Protein AF-A0A8I1QCZ2-F1 (afdb_monomer_lite)

Sequence (620 aa):
MSTMIDAPRLPLANNKKIALWDKVAEQNYTEEFSIQEQQLAEKIHICLQQLGISPQAKLLELGSGSGHLSCLLAQQGYQVSLADFSEVALDKAKNLFVANDQHAHFHLLDIFKADTLGEMFDVTWNSGVMEHFNEEDLQQLFERFTQITSKYYLCIVPNPKSLPYLLFRYKAIRENSWLFGTEFLRENYVEIAEQAGWSLVKQDYLGMEYTIDHMNYFYGEFHPFYAEMVYNGLLPTSEAYLTLYVFKKNSILPNKMAPSNWTEFKTLHFDFIADMQKNNSLLAQQLQKLDLDNSHLQESYAATVEQLNQLMEENNALKQARIHLKLLKLCKQWLFHPLRQLKATSLAIGQSGLRKFPKVKYWLYKIYQNLPRALQKPIKKIVLRVPYSNSYASQSALSADDLTLRWLQQLIHHTDTSRLVICIQPSFFTPDGKVCYNGGAERYLTDLAELFHQHGYEFWILQYAENNSWLHRFKEMMIIGLPSLTEQQRFMDYAHYLINKATLFIASPFLYASYFTDTKTYTIGISHGVYWDRPDFNYHHVATQLQTALSQLNELVSVDTSTINVIRTLEPKLSMSQINYIPNYVDLTFTETQHRLPLSITPEDVVILFPRRLHEARGF

Structure (mmCIF, N/CA/C/O backbone):
data_AF-A0A8I1QCZ2-F1
#
_entry.id   AF-A0A8I1QCZ2-F1
#
loop_
_atom_site.group_PDB
_atom_site.id
_atom_site.type_symbol
_atom_site.label_atom_id
_atom_site.label_alt_id
_atom_site.label_comp_id
_atom_site.label_asym_id
_atom_site.label_entity_id
_atom_site.label_seq_id
_atom_site.pdbx_PDB_ins_code
_atom_site.Cartn_x
_atom_site.Cartn_y
_atom_site.Cartn_z
_atom_site.occupancy
_atom_site.B_iso_or_equiv
_atom_site.auth_seq_id
_atom_site.auth_comp_id
_atom_site.auth_asym_id
_atom_site.auth_atom_id
_atom_site.pdbx_PDB_model_num
ATOM 1 N N . MET A 1 1 ? 17.320 -41.000 18.621 1.00 36.38 1 MET A N 1
ATOM 2 C CA . MET A 1 1 ? 18.297 -39.892 18.655 1.00 36.38 1 MET A CA 1
ATOM 3 C C . MET A 1 1 ? 18.521 -39.401 17.233 1.00 36.38 1 MET A C 1
ATOM 5 O O . MET A 1 1 ? 19.284 -40.006 16.500 1.00 36.38 1 MET A O 1
ATOM 9 N N . SER A 1 2 ? 17.787 -38.367 16.834 1.00 25.38 2 SER A N 1
ATOM 10 C CA . SER A 1 2 ? 18.112 -37.492 15.704 1.00 25.38 2 SER A CA 1
ATOM 11 C C . SER A 1 2 ? 17.282 -36.233 15.917 1.00 25.38 2 SER A C 1
ATOM 13 O O . SER A 1 2 ? 16.090 -36.193 15.628 1.00 25.38 2 SER A O 1
ATOM 15 N N . THR A 1 3 ? 17.888 -35.275 16.604 1.00 24.59 3 THR A N 1
ATOM 16 C CA . THR A 1 3 ? 17.359 -33.937 16.846 1.00 24.59 3 THR A CA 1
ATOM 17 C C . THR A 1 3 ? 17.375 -33.172 15.527 1.00 24.59 3 THR A C 1
ATOM 19 O O . THR A 1 3 ? 18.444 -32.760 15.076 1.00 24.59 3 THR A O 1
ATOM 22 N N . MET A 1 4 ? 16.206 -32.982 14.909 1.00 24.03 4 MET A N 1
ATOM 23 C CA . MET A 1 4 ? 16.024 -31.869 13.981 1.00 24.03 4 MET A CA 1
ATOM 24 C C . MET A 1 4 ? 16.109 -30.592 14.812 1.00 24.03 4 MET A C 1
ATOM 26 O O . MET A 1 4 ? 15.303 -30.359 15.707 1.00 24.03 4 MET A O 1
ATOM 30 N N . ILE A 1 5 ? 17.169 -29.831 14.573 1.00 26.67 5 ILE A N 1
ATOM 31 C CA . ILE A 1 5 ? 17.336 -28.486 15.098 1.00 26.67 5 ILE A CA 1
ATOM 32 C C . ILE A 1 5 ? 16.338 -27.623 14.328 1.00 26.67 5 ILE A C 1
ATOM 34 O O . ILE A 1 5 ? 16.570 -27.305 13.162 1.00 26.67 5 ILE A O 1
ATOM 38 N N . ASP A 1 6 ? 15.224 -27.287 14.976 1.00 25.62 6 ASP A N 1
ATOM 39 C CA . ASP A 1 6 ? 14.382 -26.167 14.574 1.00 25.62 6 ASP A CA 1
ATOM 40 C C . ASP A 1 6 ? 15.268 -24.922 14.510 1.00 25.62 6 ASP A C 1
ATOM 42 O O . ASP A 1 6 ? 15.818 -24.473 15.518 1.00 25.62 6 ASP A O 1
ATOM 46 N N . ALA A 1 7 ? 15.461 -24.383 13.308 1.00 23.06 7 ALA A N 1
ATOM 47 C CA . ALA A 1 7 ? 16.083 -23.083 13.138 1.00 23.06 7 ALA A CA 1
ATOM 48 C C . ALA A 1 7 ? 15.077 -22.018 13.615 1.00 23.06 7 ALA A C 1
ATOM 50 O O . ALA A 1 7 ? 14.028 -21.866 12.984 1.00 23.06 7 ALA A O 1
ATOM 51 N N . PRO A 1 8 ? 15.355 -21.255 14.687 1.00 29.38 8 PRO A N 1
ATOM 52 C CA . PRO A 1 8 ? 14.445 -20.216 15.132 1.00 29.38 8 PRO A CA 1
ATOM 53 C C . PRO A 1 8 ? 14.547 -19.038 14.158 1.00 29.38 8 PRO A C 1
ATOM 55 O O . PRO A 1 8 ? 15.491 -18.248 14.204 1.00 29.38 8 PRO A O 1
ATOM 58 N N . ARG A 1 9 ? 13.578 -18.895 13.252 1.00 32.41 9 ARG A N 1
ATOM 59 C CA . ARG A 1 9 ? 13.334 -17.614 12.581 1.00 32.41 9 ARG A CA 1
ATOM 60 C C . ARG A 1 9 ? 12.360 -16.809 13.440 1.00 32.41 9 ARG A C 1
ATOM 62 O O . ARG A 1 9 ? 11.174 -17.081 13.359 1.00 32.41 9 ARG A O 1
ATOM 69 N N . LEU A 1 10 ? 12.875 -15.868 14.249 1.00 43.81 10 LEU A N 1
ATOM 70 C CA . LEU A 1 10 ? 12.276 -14.572 14.676 1.00 43.81 10 LEU A CA 1
ATOM 71 C C . LEU A 1 10 ? 12.968 -14.056 15.958 1.00 43.81 10 LEU A C 1
ATOM 73 O O . LEU A 1 10 ? 12.921 -14.748 16.973 1.00 43.81 10 LEU A O 1
ATOM 77 N N . PRO A 1 11 ? 13.657 -12.884 15.932 1.00 37.94 11 PRO A N 1
ATOM 78 C CA . PRO A 1 11 ? 13.210 -11.778 16.813 1.00 37.94 11 PRO A CA 1
ATOM 79 C C . PRO A 1 11 ? 13.496 -10.314 16.362 1.00 37.94 11 PRO A C 1
ATOM 81 O O . PRO A 1 11 ? 13.072 -9.383 17.040 1.00 37.94 11 PRO A O 1
ATOM 84 N N . LEU A 1 12 ? 14.202 -10.034 15.255 1.00 30.70 12 LEU A N 1
ATOM 85 C CA . LEU A 1 12 ? 14.670 -8.654 14.970 1.00 30.70 12 LEU A CA 1
ATOM 86 C C . LEU A 1 12 ? 13.597 -7.694 14.421 1.00 30.70 12 LEU A C 1
ATOM 88 O O . LEU A 1 12 ? 13.639 -6.503 14.725 1.00 30.70 12 LEU A O 1
ATOM 92 N N . ALA A 1 13 ? 12.651 -8.184 13.615 1.00 41.16 13 ALA A N 1
ATOM 93 C CA . ALA A 1 13 ? 11.588 -7.349 13.045 1.00 41.16 13 ALA A CA 1
ATOM 94 C C . ALA A 1 13 ? 10.533 -6.964 14.098 1.00 41.16 13 ALA A C 1
ATOM 96 O O . ALA A 1 13 ? 10.102 -5.812 14.140 1.00 41.16 13 ALA A O 1
ATOM 97 N N . ASN A 1 14 ? 10.198 -7.895 15.001 1.00 54.16 14 ASN A N 1
ATOM 98 C CA . ASN A 1 14 ? 9.194 -7.667 16.041 1.00 54.16 14 ASN A CA 1
ATOM 99 C C . ASN A 1 14 ? 9.667 -6.621 17.065 1.00 54.16 14 ASN A C 1
ATOM 101 O O . ASN A 1 14 ? 8.932 -5.697 17.391 1.00 54.16 14 ASN A O 1
ATOM 105 N N . ASN A 1 15 ? 10.945 -6.668 17.465 1.00 58.53 15 ASN A N 1
ATOM 106 C CA . ASN A 1 15 ? 11.517 -5.690 18.399 1.00 58.53 15 ASN A CA 1
ATOM 107 C C . ASN A 1 15 ? 11.546 -4.257 17.842 1.00 58.53 15 ASN A C 1
ATOM 109 O O . ASN A 1 15 ? 11.393 -3.303 18.599 1.00 58.53 15 ASN A O 1
ATOM 113 N N . LYS A 1 16 ? 11.731 -4.082 16.524 1.00 66.06 16 LYS A N 1
ATOM 114 C CA . LYS A 1 16 ? 11.683 -2.751 15.894 1.00 66.06 16 LYS A CA 1
ATOM 115 C C . LYS A 1 16 ? 10.262 -2.195 15.825 1.00 66.06 16 LYS A C 1
ATOM 117 O O . LYS A 1 16 ? 10.087 -1.002 16.043 1.00 66.06 16 LYS A O 1
ATOM 122 N N . LYS A 1 17 ? 9.272 -3.046 15.526 1.00 71.62 17 LYS A N 1
ATOM 123 C CA . LYS A 1 17 ? 7.855 -2.655 15.497 1.00 71.62 17 LYS A CA 1
ATOM 124 C C . LYS A 1 17 ? 7.383 -2.249 16.896 1.00 71.62 17 LYS A C 1
ATOM 126 O O . LYS A 1 17 ? 6.785 -1.191 17.029 1.00 71.62 17 LYS A O 1
ATOM 131 N N . ILE A 1 18 ? 7.751 -3.016 17.926 1.00 76.88 18 ILE A N 1
ATOM 132 C CA . ILE A 1 18 ? 7.455 -2.684 19.329 1.00 76.88 18 ILE A CA 1
ATOM 133 C C . ILE A 1 18 ? 8.056 -1.327 19.709 1.00 76.88 18 ILE A C 1
ATOM 135 O O . ILE A 1 18 ? 7.325 -0.426 20.097 1.00 76.88 18 ILE A O 1
ATOM 139 N N . ALA A 1 19 ? 9.359 -1.130 19.481 1.00 80.31 19 ALA A N 1
ATOM 140 C CA . ALA A 1 19 ? 10.023 0.130 19.819 1.00 80.31 19 ALA A CA 1
ATOM 141 C C . ALA A 1 19 ? 9.440 1.356 19.085 1.00 80.31 19 ALA A C 1
ATOM 143 O O . ALA A 1 19 ? 9.459 2.462 19.622 1.00 80.31 19 ALA A O 1
ATOM 144 N N . LEU A 1 20 ? 8.944 1.180 17.853 1.00 83.75 20 LEU A N 1
ATOM 145 C CA . LEU A 1 20 ? 8.266 2.246 17.116 1.00 83.75 20 LEU A CA 1
ATOM 146 C C . LEU A 1 20 ? 6.957 2.647 17.806 1.00 83.75 20 LEU A C 1
ATOM 148 O O . LEU A 1 20 ? 6.747 3.832 18.058 1.00 83.75 20 LEU A O 1
ATOM 152 N N . TRP A 1 21 ? 6.101 1.674 18.117 1.00 85.44 21 TRP A N 1
ATOM 153 C CA . TRP A 1 21 ? 4.786 1.936 18.701 1.00 85.44 21 TRP A CA 1
ATOM 154 C C . TRP A 1 21 ? 4.858 2.375 20.161 1.00 85.44 21 TRP A C 1
ATOM 156 O O . TRP A 1 21 ? 4.101 3.261 20.544 1.00 85.44 21 TRP A O 1
ATOM 166 N N . ASP A 1 22 ? 5.827 1.881 20.935 1.00 86.75 22 ASP A N 1
ATOM 167 C CA . ASP A 1 22 ? 6.103 2.397 22.281 1.00 86.75 22 ASP A CA 1
ATOM 168 C C . ASP A 1 22 ? 6.482 3.882 22.225 1.00 86.75 22 ASP A C 1
ATOM 170 O O . ASP A 1 22 ? 5.948 4.694 22.976 1.00 86.75 22 ASP A O 1
ATOM 174 N N . LYS A 1 23 ? 7.327 4.277 21.263 1.00 86.44 23 LYS A N 1
ATOM 175 C CA . LYS A 1 23 ? 7.684 5.686 21.057 1.00 86.44 23 LYS A CA 1
ATOM 176 C C . LYS A 1 23 ? 6.472 6.534 20.655 1.00 86.44 23 LYS A C 1
ATOM 178 O O . LYS A 1 23 ? 6.324 7.652 21.146 1.00 86.44 23 LYS A O 1
ATOM 183 N N . VAL A 1 24 ? 5.616 6.033 19.762 1.00 82.75 24 VAL A N 1
ATOM 184 C CA . VAL A 1 24 ? 4.369 6.721 19.376 1.00 82.75 24 VAL A CA 1
ATOM 185 C C . VAL A 1 24 ? 3.465 6.894 20.594 1.00 82.75 24 VAL A C 1
ATOM 187 O O . VAL A 1 24 ? 2.970 8.000 20.822 1.00 82.75 24 VAL A O 1
ATOM 190 N N . ALA A 1 25 ? 3.300 5.839 21.394 1.00 81.00 25 ALA A N 1
ATOM 191 C CA . ALA A 1 25 ? 2.505 5.868 22.609 1.00 81.00 25 ALA A CA 1
ATOM 192 C C . ALA A 1 25 ? 3.054 6.912 23.582 1.00 81.00 25 ALA A C 1
ATOM 194 O O . ALA A 1 25 ? 2.307 7.790 24.003 1.00 81.00 25 ALA A O 1
ATOM 195 N N . GLU A 1 26 ? 4.353 6.888 23.890 1.00 83.31 26 GLU A N 1
ATOM 196 C CA . GLU A 1 26 ? 5.016 7.851 24.777 1.00 83.31 26 GLU A CA 1
ATOM 197 C C . GLU A 1 26 ? 4.784 9.302 24.350 1.00 83.31 26 GLU A C 1
ATOM 199 O O . GLU A 1 26 ? 4.427 10.126 25.194 1.00 83.31 26 GLU A O 1
ATOM 204 N N . GLN A 1 27 ? 4.940 9.596 23.057 1.00 82.62 27 GLN A N 1
ATOM 205 C CA . GLN A 1 27 ? 4.942 10.960 22.529 1.00 82.62 27 GLN A CA 1
ATOM 206 C C . GLN A 1 27 ? 3.547 11.551 22.300 1.00 82.62 27 GLN A C 1
ATOM 208 O O . GLN A 1 27 ? 3.404 12.766 22.413 1.00 82.62 27 GLN A O 1
ATOM 213 N N . ASN A 1 28 ? 2.542 10.728 21.981 1.00 81.50 28 ASN A N 1
ATOM 214 C CA . ASN A 1 28 ? 1.262 11.229 21.464 1.00 81.50 28 ASN A CA 1
ATOM 215 C C . ASN A 1 28 ? 0.043 10.910 22.335 1.00 81.50 28 ASN A C 1
ATOM 217 O O . ASN A 1 28 ? -0.990 11.549 22.172 1.00 81.50 28 ASN A O 1
ATOM 221 N N . TYR A 1 29 ? 0.120 9.932 23.240 1.00 85.12 29 TYR A N 1
ATOM 222 C CA . TYR A 1 29 ? -1.044 9.557 24.048 1.00 85.12 29 TYR A CA 1
ATOM 223 C C . TYR A 1 29 ? -1.137 10.404 25.319 1.00 85.12 29 TYR A C 1
ATOM 225 O O . TYR A 1 29 ? -0.235 10.365 26.167 1.00 85.12 29 TYR A O 1
ATOM 233 N N . THR A 1 30 ? -2.244 11.135 25.432 1.00 83.81 30 THR A N 1
ATOM 234 C CA . THR A 1 30 ? -2.651 11.974 26.567 1.00 83.81 30 THR A CA 1
ATOM 235 C C . THR A 1 30 ? -3.793 11.322 27.350 1.00 83.81 30 THR A C 1
ATOM 237 O O . THR A 1 30 ? -4.324 10.305 26.926 1.00 83.81 30 THR A O 1
ATOM 240 N N . GLU A 1 31 ? -4.162 11.894 28.499 1.00 83.31 31 GLU A N 1
ATOM 241 C CA . GLU A 1 31 ? -5.376 11.506 29.249 1.00 83.31 31 GLU A CA 1
ATOM 242 C C . GLU A 1 31 ? -6.604 12.359 28.860 1.00 83.31 31 GLU A C 1
ATOM 244 O O . GLU A 1 31 ? -7.710 12.135 29.347 1.00 83.31 31 GLU A O 1
ATOM 249 N N . GLU A 1 32 ? -6.413 13.357 27.993 1.00 87.88 32 GLU A N 1
ATOM 250 C CA . GLU A 1 32 ? -7.464 14.249 27.503 1.00 87.88 32 GLU A CA 1
ATOM 251 C C . GLU A 1 32 ? -8.011 13.767 26.158 1.00 87.88 32 GLU A C 1
ATOM 253 O O . GLU A 1 32 ? -7.238 13.479 25.243 1.00 87.88 32 GLU A O 1
ATOM 258 N N . PHE A 1 33 ? -9.341 13.754 26.026 1.00 89.81 33 PHE A N 1
ATOM 259 C CA . PHE A 1 33 ? -10.015 13.496 24.756 1.00 89.81 33 PHE A CA 1
ATOM 260 C C . PHE A 1 33 ? -10.011 14.742 23.871 1.00 89.81 33 PHE A C 1
ATOM 262 O O . PHE A 1 33 ? -10.456 15.816 24.286 1.00 89.81 33 PHE A O 1
ATOM 269 N N . SER A 1 34 ? -9.616 14.581 22.614 1.00 90.81 34 SER A N 1
ATOM 270 C CA . SER A 1 34 ? -9.869 15.588 21.586 1.00 90.81 34 SER A CA 1
ATOM 271 C C . SER A 1 34 ? -11.354 15.631 21.198 1.00 90.81 34 SER A C 1
ATOM 273 O O . SER A 1 34 ? -12.094 14.650 21.319 1.00 90.81 34 SER A O 1
ATOM 275 N N . ILE A 1 35 ? -11.802 16.776 20.674 1.00 90.19 35 ILE A N 1
ATOM 276 C CA . ILE A 1 35 ? -13.170 16.936 20.150 1.00 90.19 35 ILE A CA 1
ATOM 277 C C . ILE A 1 35 ? -13.421 15.940 19.008 1.00 90.19 35 ILE A C 1
ATOM 279 O O . ILE A 1 35 ? -14.500 15.358 18.904 1.00 90.19 35 ILE A O 1
ATOM 283 N N . GLN A 1 36 ? -12.411 15.716 18.171 1.00 90.62 36 GLN A N 1
ATOM 284 C CA . GLN A 1 36 ? -12.459 14.800 17.042 1.00 90.62 36 GLN A CA 1
ATOM 285 C C . GLN A 1 36 ? -12.642 13.343 17.505 1.00 90.62 36 GLN A C 1
ATOM 287 O O . GLN A 1 36 ? -13.459 12.627 16.928 1.00 90.62 36 GLN A O 1
ATOM 292 N N . GLU A 1 37 ? -11.960 12.913 18.576 1.00 93.25 37 GLU A N 1
ATOM 293 C CA . GLU A 1 37 ? -12.149 11.573 19.160 1.00 93.25 37 GLU A CA 1
ATOM 294 C C . GLU A 1 37 ? -13.555 11.399 19.743 1.00 93.25 37 GLU A C 1
ATOM 296 O O . GLU A 1 37 ? -14.180 10.363 19.520 1.00 93.25 37 GLU A O 1
ATOM 301 N N . GLN A 1 38 ? -14.092 12.416 20.426 1.00 95.06 38 GLN A N 1
ATOM 302 C CA . GLN A 1 38 ? -15.472 12.392 20.929 1.00 95.06 38 GLN A CA 1
ATOM 303 C C . GLN A 1 38 ? -16.485 12.237 19.791 1.00 95.06 38 GLN A C 1
ATOM 305 O O . GLN A 1 38 ? -17.382 11.396 19.857 1.00 95.06 38 GLN A O 1
ATOM 310 N N . GLN A 1 39 ? -16.318 13.003 18.712 1.00 94.12 39 GLN A N 1
ATOM 311 C CA . GLN A 1 39 ? -17.173 12.914 17.527 1.00 94.12 39 GLN A CA 1
ATOM 312 C C . GLN A 1 39 ? -17.048 11.560 16.820 1.00 94.12 39 GLN A C 1
ATOM 314 O O . GLN A 1 39 ? -18.045 11.024 16.331 1.00 94.12 39 GLN A O 1
ATOM 319 N N . LEU A 1 40 ? -15.840 10.997 16.754 1.00 95.81 40 LEU A N 1
ATOM 320 C CA . LEU A 1 40 ? -15.612 9.681 16.169 1.00 95.81 40 LEU A CA 1
ATOM 321 C C . LEU A 1 40 ? -16.272 8.579 17.007 1.00 95.81 40 LEU A C 1
ATOM 323 O O . LEU A 1 40 ? -16.988 7.748 16.447 1.00 95.81 40 LEU A O 1
ATOM 327 N N . ALA A 1 41 ? -16.096 8.602 18.330 1.00 96.75 41 ALA A N 1
ATOM 328 C CA . ALA A 1 41 ? -16.730 7.656 19.245 1.00 96.75 41 ALA A CA 1
ATOM 329 C C . ALA A 1 41 ? -18.263 7.721 19.167 1.00 96.75 41 ALA A C 1
ATOM 331 O O . ALA A 1 41 ? -18.914 6.678 19.119 1.00 96.75 41 ALA A O 1
ATOM 332 N N . GLU A 1 42 ? -18.840 8.920 19.057 1.00 96.62 42 GLU A N 1
ATOM 333 C CA . GLU A 1 42 ? -20.283 9.100 18.863 1.00 96.62 42 GLU A CA 1
ATOM 334 C C . GLU A 1 42 ? -20.762 8.481 17.539 1.00 96.62 42 GLU A C 1
ATOM 336 O O . GLU A 1 42 ? -21.753 7.750 17.505 1.00 96.62 42 GLU A O 1
ATOM 341 N N . LYS A 1 43 ? -20.028 8.682 16.435 1.00 96.56 43 LYS A N 1
ATOM 342 C CA . LYS A 1 43 ? -20.356 8.047 15.145 1.00 96.56 43 LYS A CA 1
ATOM 343 C C . LYS A 1 43 ? -20.278 6.516 15.222 1.00 96.56 43 LYS A C 1
ATOM 345 O O . LYS A 1 43 ? -21.123 5.834 14.637 1.00 96.56 43 LYS A O 1
ATOM 350 N N . ILE A 1 44 ? -19.309 5.969 15.961 1.00 97.56 44 ILE A N 1
ATOM 351 C CA . ILE A 1 44 ? -19.207 4.524 16.221 1.00 97.56 44 ILE A CA 1
ATOM 352 C C . ILE A 1 44 ? -20.405 4.051 17.053 1.00 97.56 44 ILE A C 1
ATOM 354 O O . ILE A 1 44 ? -21.050 3.070 16.681 1.00 97.56 44 ILE A O 1
ATOM 358 N N . HIS A 1 45 ? -20.759 4.766 18.124 1.00 97.50 45 HIS A N 1
ATOM 359 C CA . HIS A 1 45 ? -21.919 4.465 18.963 1.00 97.50 45 HIS A CA 1
ATOM 360 C C . HIS A 1 45 ? -23.222 4.423 18.149 1.00 97.50 45 HIS A C 1
ATOM 362 O O . HIS A 1 45 ? -23.967 3.445 18.233 1.00 97.50 45 HIS A O 1
ATOM 368 N N . ILE A 1 46 ? -23.465 5.426 17.299 1.00 97.25 46 ILE A N 1
ATOM 369 C CA . ILE A 1 46 ? -24.630 5.476 16.401 1.00 97.25 46 ILE A CA 1
ATOM 370 C C . ILE A 1 46 ? -24.634 4.279 15.442 1.00 97.25 46 ILE A C 1
ATOM 372 O O . ILE A 1 46 ? -25.680 3.666 15.218 1.00 97.25 46 ILE A O 1
ATOM 376 N N . CYS A 1 47 ? -23.477 3.909 14.887 1.00 97.44 47 CYS A N 1
ATOM 377 C CA . CYS A 1 47 ? -23.366 2.731 14.028 1.00 97.44 47 CYS A CA 1
ATOM 378 C C . CYS A 1 47 ? -23.744 1.444 14.783 1.00 97.44 47 CYS A C 1
ATOM 380 O O . CYS A 1 47 ? -24.553 0.656 14.293 1.00 97.44 47 CYS A O 1
ATOM 382 N N . LEU A 1 48 ? -23.227 1.254 16.000 1.00 98.12 48 LEU A N 1
ATOM 383 C CA . LEU A 1 48 ? -23.557 0.106 16.849 1.00 98.12 48 LEU A CA 1
ATOM 384 C C . LEU A 1 48 ? -25.063 0.038 17.152 1.00 98.12 48 LEU A C 1
ATOM 386 O O . LEU A 1 48 ? -25.667 -1.029 17.017 1.00 98.12 48 LEU A O 1
ATOM 390 N N . GLN A 1 49 ? -25.697 1.172 17.460 1.00 97.50 49 GLN A N 1
ATOM 391 C CA . GLN A 1 49 ? -27.148 1.241 17.659 1.00 97.50 49 GLN A CA 1
ATOM 392 C C . GLN A 1 49 ? -27.932 0.855 16.396 1.00 97.50 49 GLN A C 1
ATOM 394 O O . GLN A 1 49 ? -28.880 0.072 16.478 1.00 97.50 49 GLN A O 1
ATOM 399 N N . GLN A 1 50 ? -27.525 1.347 15.219 1.00 97.00 50 GLN A N 1
ATOM 400 C CA . GLN A 1 50 ? -28.142 0.989 13.931 1.00 97.00 50 GLN A CA 1
ATOM 401 C C . GLN A 1 50 ? -28.022 -0.511 13.619 1.00 97.00 50 GLN A C 1
ATOM 403 O O . GLN A 1 50 ? -28.903 -1.080 12.976 1.00 97.00 50 GLN A O 1
ATOM 408 N N . LEU A 1 51 ? -26.957 -1.158 14.098 1.00 97.25 51 LEU A N 1
ATOM 409 C CA . LEU A 1 51 ? -26.742 -2.604 13.991 1.00 97.25 51 LEU A CA 1
ATOM 410 C C . LEU A 1 51 ? -27.524 -3.420 15.038 1.00 97.25 51 LEU A C 1
ATOM 412 O O . LEU A 1 51 ? -27.462 -4.653 15.020 1.00 97.25 51 LEU A O 1
ATOM 416 N N . GLY A 1 52 ? -28.257 -2.761 15.943 1.00 97.38 52 GLY A N 1
ATOM 417 C CA . GLY A 1 52 ? -29.015 -3.398 17.021 1.00 97.38 52 GLY A CA 1
ATOM 418 C C . GLY A 1 52 ? -28.153 -3.870 18.195 1.00 97.38 52 GLY A C 1
ATOM 419 O O . GLY A 1 52 ? -28.561 -4.771 18.931 1.00 97.38 52 GLY A O 1
ATOM 420 N N . ILE A 1 53 ? -26.956 -3.306 18.369 1.00 98.00 53 ILE A N 1
ATOM 421 C CA . ILE A 1 53 ? -26.068 -3.605 19.495 1.00 98.00 53 ILE A CA 1
ATOM 422 C C . ILE A 1 53 ? -26.464 -2.725 20.680 1.00 98.00 53 ILE A C 1
ATOM 424 O O . ILE A 1 53 ? -26.456 -1.500 20.588 1.00 98.00 53 ILE A O 1
ATOM 428 N N . SER A 1 54 ? -26.851 -3.353 21.792 1.00 94.88 54 SER A N 1
ATOM 429 C CA . SER A 1 54 ? -27.237 -2.620 22.995 1.00 94.88 54 SER A CA 1
ATOM 430 C C . SER A 1 54 ? -26.007 -2.163 23.781 1.00 94.88 54 SER A C 1
ATOM 432 O O . SER A 1 54 ? -24.983 -2.850 23.751 1.00 94.88 54 SER A O 1
ATOM 434 N N . PRO A 1 55 ? -26.112 -1.076 24.563 1.00 91.19 55 PRO A N 1
ATOM 435 C CA . PRO A 1 55 ? -25.057 -0.645 25.468 1.00 91.19 55 PRO A CA 1
ATOM 436 C C . PRO A 1 55 ? -24.541 -1.704 26.438 1.00 91.19 55 PRO A C 1
ATOM 438 O O . PRO A 1 55 ? -23.492 -1.510 26.987 1.00 91.19 55 PRO A O 1
ATOM 441 N N . GLN A 1 56 ? -25.195 -2.838 26.680 1.00 93.38 56 GLN A N 1
ATOM 442 C CA . GLN A 1 56 ? -24.646 -3.885 27.562 1.00 93.38 56 GLN A CA 1
ATOM 443 C C . GLN A 1 56 ? -23.768 -4.905 26.821 1.00 93.38 56 GLN A C 1
ATOM 445 O O . GLN A 1 56 ? -23.295 -5.862 27.432 1.00 93.38 56 GLN A O 1
ATOM 450 N N . ALA A 1 57 ? -23.602 -4.740 25.507 1.00 97.75 57 ALA A N 1
ATOM 451 C CA . ALA A 1 57 ? -22.827 -5.640 24.672 1.00 97.75 57 ALA A CA 1
ATOM 452 C C . ALA A 1 57 ? -21.337 -5.621 25.034 1.00 97.75 57 ALA A C 1
ATOM 454 O O . ALA A 1 57 ? -20.784 -4.588 25.422 1.00 97.75 57 ALA A O 1
ATOM 455 N N . LYS A 1 58 ? -20.695 -6.777 24.857 1.00 98.31 58 LYS A N 1
ATOM 456 C CA . LYS A 1 58 ? -19.255 -6.956 25.044 1.00 98.31 58 LYS A CA 1
ATOM 457 C C . LYS A 1 58 ? -18.493 -6.508 23.803 1.00 98.31 58 LYS A C 1
ATOM 459 O O . LYS A 1 58 ? -18.640 -7.123 22.744 1.00 98.31 58 LYS A O 1
ATOM 464 N N . LEU A 1 59 ? -17.672 -5.475 23.941 1.00 98.62 59 LEU A N 1
ATOM 465 C CA . LEU A 1 59 ? -16.815 -4.950 22.882 1.00 98.62 59 LEU A CA 1
ATOM 466 C C . LEU A 1 59 ? -15.353 -5.308 23.167 1.00 98.62 59 LEU A C 1
ATOM 468 O O . LEU A 1 59 ? -14.902 -5.136 24.293 1.00 98.62 59 LEU A O 1
ATOM 472 N N . LEU A 1 60 ? -14.608 -5.751 22.156 1.00 98.50 60 LEU A N 1
ATOM 473 C CA . LEU A 1 60 ? -13.149 -5.902 22.229 1.00 98.50 60 LEU A CA 1
ATOM 474 C C . LEU A 1 60 ? -12.476 -5.017 21.184 1.00 98.50 60 LEU A C 1
ATOM 476 O O . LEU A 1 60 ? -12.677 -5.240 19.990 1.00 98.50 60 LEU A O 1
ATOM 480 N N . GLU A 1 61 ? -11.653 -4.070 21.626 1.00 98.50 61 GLU A N 1
ATOM 481 C CA . GLU A 1 61 ? -10.763 -3.302 20.752 1.00 98.50 61 GLU A CA 1
ATOM 482 C C . GLU A 1 61 ? -9.403 -4.007 20.625 1.00 98.50 61 GLU A C 1
ATOM 484 O O . GLU A 1 61 ? -8.733 -4.275 21.625 1.00 98.50 61 GLU A O 1
ATOM 489 N N . LEU A 1 62 ? -9.006 -4.328 19.394 1.00 97.81 62 LEU A N 1
ATOM 490 C CA . LEU A 1 62 ? -7.749 -4.987 19.042 1.00 97.81 62 LEU A CA 1
ATOM 491 C C . LEU A 1 62 ? -6.744 -3.948 18.533 1.00 97.81 62 LEU A C 1
ATOM 493 O O . LEU A 1 62 ? -7.004 -3.294 17.528 1.00 97.81 62 LEU A O 1
ATOM 497 N N . GLY A 1 63 ? -5.590 -3.833 19.193 1.00 96.25 63 GLY A N 1
ATOM 498 C CA . GLY A 1 63 ? -4.643 -2.733 18.980 1.00 96.25 63 GLY A CA 1
ATOM 499 C C . GLY A 1 63 ? -5.189 -1.423 19.546 1.00 96.25 63 GLY A C 1
ATOM 500 O O . GLY A 1 63 ? -5.323 -0.441 18.825 1.00 96.25 63 GLY A O 1
ATOM 501 N N . SER A 1 64 ? -5.589 -1.446 20.818 1.00 95.75 64 SER A N 1
ATOM 502 C CA . SER A 1 64 ? -6.358 -0.366 21.443 1.00 95.75 64 SER A CA 1
ATOM 503 C C . SER A 1 64 ? -5.584 0.932 21.686 1.00 95.75 64 SER A C 1
ATOM 505 O O . SER A 1 64 ? -6.199 1.960 21.971 1.00 95.75 64 SER A O 1
ATOM 507 N N . GLY A 1 65 ? -4.249 0.908 21.647 1.00 93.69 65 GLY A N 1
ATOM 508 C CA . GLY A 1 65 ? -3.427 2.084 21.914 1.00 93.69 65 GLY A CA 1
ATOM 509 C C . GLY A 1 65 ? -3.764 2.733 23.263 1.00 93.69 65 GLY A C 1
ATOM 510 O O . GLY A 1 65 ? -3.770 2.070 24.300 1.00 93.69 65 GLY A O 1
ATOM 511 N N . SER A 1 66 ? -4.077 4.034 23.243 1.00 91.69 66 SER A N 1
ATOM 512 C CA . SER A 1 66 ? -4.497 4.815 24.418 1.00 91.69 66 SER A CA 1
ATOM 513 C C . SER A 1 66 ? -5.878 4.444 24.961 1.00 91.69 66 SER A C 1
ATOM 515 O O . SER A 1 66 ? -6.211 4.832 26.078 1.00 91.69 66 SER A O 1
ATOM 517 N N . GLY A 1 67 ? -6.706 3.733 24.194 1.00 96.00 67 GLY A N 1
ATOM 518 C CA . GLY A 1 67 ? -8.050 3.350 24.611 1.00 96.00 67 GLY A CA 1
ATOM 519 C C . GLY A 1 67 ? -9.063 4.497 24.672 1.00 96.00 67 GLY A C 1
ATOM 520 O O . GLY A 1 67 ? -10.118 4.312 25.277 1.00 96.00 67 GLY A O 1
ATOM 521 N N . HIS A 1 68 ? -8.788 5.666 24.070 1.00 96.81 68 HIS A N 1
ATOM 522 C CA . HIS A 1 68 ? -9.700 6.822 24.103 1.00 96.81 68 HIS A CA 1
ATOM 523 C C . HIS A 1 68 ? -11.107 6.486 23.616 1.00 96.81 68 HIS A C 1
ATOM 525 O O . HIS A 1 68 ? -12.089 6.737 24.316 1.00 96.81 68 HIS A O 1
ATOM 531 N N . LEU A 1 69 ? -11.203 5.882 22.433 1.00 97.12 69 LEU A N 1
ATOM 532 C CA . LEU A 1 69 ? -12.484 5.536 21.832 1.00 97.12 69 LEU A CA 1
ATOM 533 C C . LEU A 1 69 ? -13.220 4.472 22.661 1.00 97.12 69 LEU A C 1
ATOM 535 O O . LEU A 1 69 ? -14.413 4.624 22.918 1.00 97.12 69 LEU A O 1
ATOM 539 N N . SER A 1 70 ? -12.518 3.445 23.155 1.00 98.12 70 SER A N 1
ATOM 540 C CA . SER A 1 70 ? -13.103 2.458 24.073 1.00 98.12 70 SER A CA 1
ATOM 541 C C . SER A 1 70 ? -13.582 3.073 25.390 1.00 98.12 70 SER A C 1
ATOM 543 O O . SER A 1 70 ? -14.641 2.689 25.877 1.00 98.12 70 SER A O 1
ATOM 545 N N . CYS A 1 71 ? -12.861 4.041 25.961 1.00 98.25 71 CYS A N 1
ATOM 546 C CA . CYS A 1 71 ? -13.277 4.732 27.185 1.00 98.25 71 CYS A CA 1
ATOM 547 C C . CYS A 1 71 ? -14.566 5.538 26.958 1.00 98.25 71 CYS A C 1
ATOM 549 O O . CYS A 1 71 ? -15.513 5.437 27.738 1.00 98.25 71 CYS A O 1
ATOM 551 N N . LEU A 1 72 ? -14.654 6.261 25.837 1.00 97.88 72 LEU A N 1
ATOM 552 C CA . LEU A 1 72 ? -15.864 6.987 25.438 1.00 97.88 72 LEU A CA 1
ATOM 553 C C . LEU A 1 72 ? -17.044 6.038 25.181 1.00 97.88 72 LEU A C 1
ATOM 555 O O . LEU A 1 72 ? -18.174 6.345 25.548 1.00 97.88 72 LEU A O 1
ATOM 559 N N . LEU A 1 73 ? -16.805 4.856 24.606 1.00 98.12 73 LEU A N 1
ATOM 560 C CA . LEU A 1 73 ? -17.834 3.822 24.457 1.00 98.12 73 LEU A CA 1
ATOM 561 C C . LEU A 1 73 ? -18.247 3.219 25.814 1.00 98.12 73 LEU A C 1
ATOM 563 O O . LEU A 1 73 ? -19.437 2.987 26.033 1.00 98.12 73 LEU A O 1
ATOM 567 N N . ALA A 1 74 ? -17.320 3.028 26.753 1.00 98.06 74 ALA A N 1
ATOM 568 C CA . ALA A 1 74 ? -17.645 2.590 28.113 1.00 98.06 74 ALA A CA 1
ATOM 569 C C . ALA A 1 74 ? -18.578 3.585 28.823 1.00 98.06 74 ALA A C 1
ATOM 571 O O . ALA A 1 74 ? -19.566 3.171 29.429 1.00 98.06 74 ALA A O 1
ATOM 572 N N . GLN A 1 75 ? -18.358 4.893 28.635 1.00 97.25 75 GLN A N 1
ATOM 573 C CA . GLN A 1 75 ? -19.253 5.944 29.143 1.00 97.25 75 GLN A CA 1
ATOM 574 C C . GLN A 1 75 ? -20.675 5.857 28.562 1.00 97.25 75 GLN A C 1
ATOM 576 O O . GLN A 1 75 ? -21.634 6.260 29.220 1.00 97.25 75 GLN A O 1
ATOM 581 N N . GLN A 1 76 ? -20.836 5.290 27.360 1.00 97.06 76 GLN A N 1
ATOM 582 C CA . GLN A 1 76 ? -22.149 5.007 26.764 1.00 97.06 76 GLN A CA 1
ATOM 583 C C . GLN A 1 76 ? -22.792 3.711 27.287 1.00 97.06 76 GLN A C 1
ATOM 585 O O . GLN A 1 76 ? -23.911 3.384 26.892 1.00 97.06 76 GLN A O 1
ATOM 590 N N . GLY A 1 77 ? -22.111 2.978 28.173 1.00 97.19 77 GLY A N 1
ATOM 591 C CA . GLY A 1 77 ? -22.596 1.788 28.873 1.00 97.19 77 GLY A CA 1
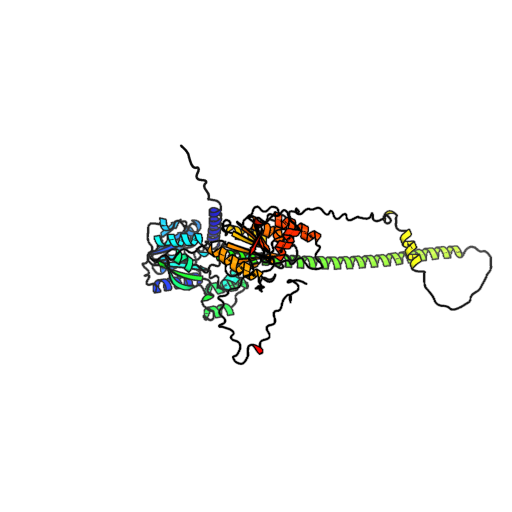ATOM 592 C C . GLY A 1 77 ? -21.965 0.464 28.435 1.00 97.19 77 GLY A C 1
ATOM 593 O O . GLY A 1 77 ? -22.202 -0.537 29.116 1.00 97.19 77 GLY A O 1
ATOM 594 N N . TYR A 1 78 ? -21.183 0.449 27.343 1.00 98.25 78 TYR A N 1
ATOM 595 C CA . TYR A 1 78 ? -20.589 -0.766 26.763 1.00 98.25 78 TYR A CA 1
ATOM 596 C C . TYR A 1 78 ? -19.613 -1.468 27.709 1.00 98.25 78 TYR A C 1
ATOM 598 O O . TYR A 1 78 ? -18.826 -0.832 28.406 1.00 98.25 78 TYR A O 1
ATOM 606 N N . GLN A 1 79 ? -19.627 -2.805 27.693 1.00 98.06 79 GLN A N 1
ATOM 607 C CA . GLN A 1 79 ? -18.627 -3.609 28.395 1.00 98.06 79 GLN A CA 1
ATOM 608 C C . GLN A 1 79 ? -17.401 -3.734 27.500 1.00 98.06 79 GLN A C 1
ATOM 610 O O . GLN A 1 79 ? -17.395 -4.553 26.583 1.00 98.06 79 GLN A O 1
ATOM 615 N N . VAL A 1 80 ? -16.390 -2.902 27.736 1.00 98.38 80 VAL A N 1
ATOM 616 C CA . VAL A 1 80 ? -15.217 -2.837 26.860 1.00 98.38 80 VAL A CA 1
ATOM 617 C C . VAL A 1 80 ? -14.042 -3.652 27.404 1.00 98.38 80 VAL A C 1
ATOM 619 O O . VAL A 1 80 ? -13.714 -3.622 28.593 1.00 98.38 80 VAL A O 1
ATOM 622 N N . SER A 1 81 ? -13.390 -4.363 26.495 1.00 98.38 81 SER A N 1
ATOM 623 C CA . SER A 1 81 ? -12.095 -5.004 26.674 1.00 98.38 81 SER A CA 1
ATOM 624 C C . SER A 1 81 ? -11.112 -4.410 25.668 1.00 98.38 81 SER A C 1
ATOM 626 O O . SER A 1 81 ? -11.473 -4.125 24.527 1.00 98.38 81 SER A O 1
ATOM 628 N N . LEU A 1 82 ? -9.870 -4.216 26.092 1.00 98.38 82 LEU A N 1
ATOM 629 C CA . LEU A 1 82 ? -8.800 -3.608 25.311 1.00 98.38 82 LEU A CA 1
ATOM 630 C C . LEU A 1 82 ? -7.653 -4.607 25.193 1.00 98.38 82 LEU A C 1
ATOM 632 O O . LEU A 1 82 ? -7.198 -5.144 26.205 1.00 98.38 82 LEU A O 1
ATOM 636 N N . ALA A 1 83 ? -7.184 -4.856 23.975 1.00 97.56 83 ALA A N 1
ATOM 637 C CA . ALA A 1 83 ? -6.020 -5.686 23.713 1.00 97.56 83 ALA A CA 1
ATOM 638 C C . ALA A 1 83 ? -4.961 -4.894 22.947 1.00 97.56 83 ALA A C 1
ATOM 640 O O . ALA A 1 83 ? -5.246 -4.338 21.890 1.00 97.56 83 ALA A O 1
ATOM 641 N N . ASP A 1 84 ? -3.730 -4.889 23.448 1.00 96.62 84 ASP A N 1
ATOM 642 C CA . ASP A 1 84 ? -2.588 -4.278 22.767 1.00 96.62 84 ASP A CA 1
ATOM 643 C C . ASP A 1 84 ? -1.309 -5.062 23.084 1.00 96.62 84 ASP A C 1
ATOM 645 O O . ASP A 1 84 ? -1.202 -5.687 24.141 1.00 96.62 84 ASP A O 1
ATOM 649 N N . PHE A 1 85 ? -0.338 -5.055 22.171 1.00 93.94 85 PHE A N 1
ATOM 650 C CA . PHE A 1 85 ? 0.952 -5.710 22.399 1.00 93.94 85 PHE A CA 1
ATOM 651 C C . PHE A 1 85 ? 1.930 -4.802 23.159 1.00 93.94 85 PHE A C 1
ATOM 653 O O . PHE A 1 85 ? 2.927 -5.301 23.684 1.00 93.94 85 PHE A O 1
ATOM 660 N N . SER A 1 86 ? 1.679 -3.488 23.191 1.00 93.06 86 SER A N 1
ATOM 661 C CA . SER A 1 86 ? 2.492 -2.506 23.904 1.00 93.06 86 SER A CA 1
ATOM 662 C C . SER A 1 86 ? 2.026 -2.383 25.352 1.00 93.06 86 SER A C 1
ATOM 664 O O . SER A 1 86 ? 0.922 -1.921 25.649 1.00 93.06 86 SER A O 1
ATOM 666 N N . GLU A 1 87 ? 2.904 -2.760 26.281 1.00 92.50 87 GLU A N 1
ATOM 667 C CA . GLU A 1 87 ? 2.671 -2.560 27.714 1.00 92.50 87 GLU A CA 1
ATOM 668 C C . GLU A 1 87 ? 2.549 -1.065 28.051 1.00 92.50 87 GLU A C 1
ATOM 670 O O . GLU A 1 87 ? 1.673 -0.677 28.822 1.00 92.50 87 GLU A O 1
ATOM 675 N N . VAL A 1 88 ? 3.343 -0.216 27.383 1.00 92.50 88 VAL A N 1
ATOM 676 C CA . VAL A 1 88 ? 3.307 1.247 27.538 1.00 92.50 88 VAL A CA 1
ATOM 677 C C . VAL A 1 88 ? 1.948 1.818 27.129 1.00 92.50 88 VAL A C 1
ATOM 679 O O . VAL A 1 88 ? 1.390 2.653 27.843 1.00 92.50 88 VAL A O 1
ATOM 682 N N . ALA A 1 89 ? 1.394 1.370 25.999 1.00 93.06 89 ALA A N 1
ATOM 683 C CA . ALA A 1 89 ? 0.072 1.798 25.549 1.00 93.06 89 ALA A CA 1
ATOM 684 C C . ALA A 1 89 ? -1.024 1.377 26.541 1.00 93.06 89 ALA A C 1
ATOM 686 O O . ALA A 1 89 ? -1.838 2.208 26.948 1.00 93.06 89 ALA A O 1
ATOM 687 N N . LEU A 1 90 ? -0.996 0.121 27.006 1.00 95.50 90 LEU A N 1
ATOM 688 C CA . LEU A 1 90 ? -1.970 -0.378 27.980 1.00 95.50 90 LEU A CA 1
ATOM 689 C C . LEU A 1 90 ? -1.892 0.342 29.323 1.00 95.50 90 LEU A C 1
ATOM 691 O O . LEU A 1 90 ? -2.928 0.562 29.944 1.00 95.50 90 LEU A O 1
ATOM 695 N N . ASP A 1 91 ? -0.703 0.713 29.790 1.00 95.19 91 ASP A N 1
ATOM 696 C CA . ASP A 1 91 ? -0.569 1.479 31.028 1.00 95.19 91 ASP A CA 1
ATOM 697 C C . ASP A 1 91 ? -1.179 2.878 30.897 1.00 95.19 91 ASP A C 1
ATOM 699 O O . ASP A 1 91 ? -1.890 3.325 31.801 1.00 95.19 91 ASP A O 1
ATOM 703 N N . LYS A 1 92 ? -1.012 3.535 29.742 1.00 94.44 92 LYS A N 1
ATOM 704 C CA . LYS A 1 92 ? -1.712 4.794 29.448 1.00 94.44 92 LYS A CA 1
ATOM 705 C C . LYS A 1 92 ? -3.229 4.610 29.385 1.00 94.44 92 LYS A C 1
ATOM 707 O O . LYS A 1 92 ? -3.955 5.406 29.977 1.00 94.44 92 LYS A O 1
ATOM 712 N N . ALA A 1 93 ? -3.706 3.539 28.752 1.00 96.25 93 ALA A N 1
ATOM 713 C CA . ALA A 1 93 ? -5.131 3.228 28.703 1.00 96.25 93 ALA A CA 1
ATOM 714 C C . ALA A 1 93 ? -5.715 2.972 30.103 1.00 96.25 93 ALA A C 1
ATOM 716 O O . ALA A 1 93 ? -6.766 3.509 30.444 1.00 96.25 93 ALA A O 1
ATOM 717 N N . LYS A 1 94 ? -5.019 2.225 30.969 1.00 97.06 94 LYS A N 1
ATOM 718 C CA . LYS A 1 94 ? -5.449 2.017 32.365 1.00 97.06 94 LYS A CA 1
ATOM 719 C C . LYS A 1 94 ? -5.587 3.344 33.113 1.00 97.06 94 LYS A C 1
ATOM 721 O O . LYS A 1 94 ? -6.599 3.548 33.782 1.00 97.06 94 LYS A O 1
ATOM 726 N N . ASN A 1 95 ? -4.610 4.243 32.984 1.00 95.31 95 ASN A N 1
ATOM 727 C CA . ASN A 1 95 ? -4.655 5.558 33.630 1.00 95.31 95 ASN A CA 1
ATOM 728 C C . ASN A 1 95 ? -5.837 6.393 33.129 1.00 95.31 95 ASN A C 1
ATOM 730 O O . ASN A 1 95 ? -6.582 6.938 33.942 1.00 95.31 95 ASN A O 1
ATOM 734 N N . LEU A 1 96 ? -6.071 6.413 31.813 1.00 96.44 96 LEU A N 1
ATOM 735 C CA . LEU A 1 96 ? -7.218 7.088 31.210 1.00 96.44 96 LEU A CA 1
ATOM 736 C C . LEU A 1 96 ? -8.552 6.570 31.772 1.00 96.44 96 LEU A C 1
ATOM 738 O O . LEU A 1 96 ? -9.431 7.365 32.108 1.00 96.44 96 LEU A O 1
ATOM 742 N N . PHE A 1 97 ? -8.719 5.250 31.878 1.00 97.38 97 PHE A N 1
ATOM 743 C CA . PHE A 1 97 ? -9.943 4.647 32.413 1.00 97.38 97 PHE A CA 1
ATOM 744 C C . PHE A 1 97 ? -10.157 4.999 33.889 1.00 97.38 97 PHE A C 1
ATOM 746 O O . PHE A 1 97 ? -11.270 5.354 34.272 1.00 97.38 97 PHE A O 1
ATOM 753 N N . VAL A 1 98 ? -9.092 4.981 34.700 1.00 96.31 98 VAL A N 1
ATOM 754 C CA . VAL A 1 98 ? -9.142 5.416 36.106 1.00 96.31 98 VAL A CA 1
ATOM 755 C C . VAL A 1 98 ? -9.526 6.894 36.213 1.00 96.31 98 VAL A C 1
ATOM 757 O O . VAL A 1 98 ? -10.386 7.240 37.019 1.00 96.31 98 VAL A O 1
ATOM 760 N N . ALA A 1 99 ? -8.937 7.761 35.385 1.00 95.38 99 ALA A N 1
ATOM 761 C CA . ALA A 1 99 ? -9.221 9.196 35.382 1.00 95.38 99 ALA A CA 1
ATOM 762 C C . ALA A 1 99 ? -10.677 9.527 35.001 1.00 95.38 99 ALA A C 1
ATOM 764 O O . ALA A 1 99 ? -11.203 10.558 35.416 1.00 95.38 99 ALA A O 1
ATOM 765 N N . ASN A 1 100 ? -11.336 8.644 34.246 1.00 96.31 100 ASN A N 1
ATOM 766 C CA . ASN A 1 100 ? -12.707 8.817 33.762 1.00 96.31 100 ASN A CA 1
ATOM 767 C C . ASN A 1 100 ? -13.753 7.981 34.522 1.00 96.31 100 ASN A C 1
ATOM 769 O O . ASN A 1 100 ? -14.898 7.888 34.071 1.00 96.31 100 ASN A O 1
ATOM 773 N N . ASP A 1 101 ? -13.372 7.374 35.652 1.00 96.62 101 ASP A N 1
ATOM 774 C CA . ASP A 1 101 ? -14.231 6.502 36.470 1.00 96.62 101 ASP A CA 1
ATOM 775 C C . ASP A 1 101 ? -14.907 5.392 35.639 1.00 96.62 101 ASP A C 1
ATOM 777 O O . ASP A 1 101 ? -16.096 5.104 35.772 1.00 96.62 101 ASP A O 1
ATOM 781 N N . GLN A 1 102 ? -14.144 4.807 34.709 1.00 97.38 102 GLN A N 1
ATOM 782 C CA . GLN A 1 102 ? -14.578 3.706 33.851 1.00 97.38 102 GLN A CA 1
ATOM 783 C C . GLN A 1 102 ? -13.844 2.408 34.197 1.00 97.38 102 GLN A C 1
ATOM 785 O O . GLN A 1 102 ? -12.750 2.396 34.767 1.00 97.38 102 GLN A O 1
ATOM 790 N N . HIS A 1 103 ? -14.436 1.283 33.797 1.00 95.75 103 HIS A N 1
ATOM 791 C CA . HIS A 1 103 ? -13.864 -0.046 33.985 1.00 95.75 103 HIS A CA 1
ATOM 792 C C . HIS A 1 103 ? -13.747 -0.789 32.654 1.00 95.75 103 HIS A C 1
ATOM 794 O O . HIS A 1 103 ? -14.651 -0.734 31.824 1.00 95.75 103 HIS A O 1
ATOM 800 N N . ALA A 1 104 ? -12.642 -1.513 32.485 1.00 97.50 104 ALA A N 1
ATOM 801 C CA . ALA A 1 104 ? -12.382 -2.361 31.330 1.00 97.50 104 ALA A CA 1
ATOM 802 C C . ALA A 1 104 ? -11.496 -3.551 31.700 1.00 97.50 104 ALA A C 1
ATOM 804 O O . ALA A 1 104 ? -10.805 -3.538 32.725 1.00 97.50 104 ALA A O 1
ATOM 805 N N . HIS A 1 105 ? -11.485 -4.563 30.836 1.00 97.19 105 HIS A N 1
ATOM 806 C CA . HIS A 1 105 ? -10.485 -5.627 30.876 1.00 97.19 105 HIS A CA 1
ATOM 807 C C . HIS A 1 105 ? -9.334 -5.293 29.925 1.00 97.19 105 HIS A C 1
ATOM 809 O O . HIS A 1 105 ? -9.567 -4.940 28.774 1.00 97.19 105 HIS A O 1
ATOM 815 N N . PHE A 1 106 ? -8.094 -5.413 30.397 1.00 98.06 106 PHE A N 1
ATOM 816 C CA . PHE A 1 106 ? -6.898 -5.104 29.611 1.00 98.06 106 PHE A CA 1
ATOM 817 C C . PHE A 1 106 ? -6.103 -6.383 29.343 1.00 98.06 106 PHE A C 1
ATOM 819 O O . PHE A 1 106 ? -5.780 -7.122 30.276 1.00 98.06 106 PHE A O 1
ATOM 826 N N . HIS A 1 107 ? -5.756 -6.622 28.082 1.00 97.00 107 HIS A N 1
ATOM 827 C CA . HIS A 1 107 ? -5.065 -7.820 27.621 1.00 97.00 107 HIS A CA 1
ATOM 828 C C . HIS A 1 107 ? -3.755 -7.437 26.921 1.00 97.00 107 HIS A C 1
ATOM 830 O O . HIS A 1 107 ? -3.774 -6.896 25.818 1.00 97.00 107 HIS A O 1
ATOM 836 N N . LEU A 1 108 ? -2.609 -7.748 27.538 1.00 96.31 108 LEU A N 1
ATOM 837 C CA . LEU A 1 108 ? -1.305 -7.652 26.871 1.00 96.31 108 LEU A CA 1
ATOM 838 C C . LEU A 1 108 ? -1.173 -8.808 25.876 1.00 96.31 108 LEU A C 1
ATOM 840 O O . LEU A 1 108 ? -0.912 -9.948 26.273 1.00 96.31 108 LEU A O 1
ATOM 844 N N . LEU A 1 109 ? -1.422 -8.531 24.598 1.00 93.12 109 LEU A N 1
ATOM 845 C CA . LEU A 1 109 ? -1.629 -9.561 23.587 1.00 93.12 109 LEU A CA 1
ATOM 846 C C . LEU A 1 109 ? -1.199 -9.097 22.192 1.00 93.12 109 LEU A C 1
ATOM 848 O O . LEU A 1 109 ? -1.575 -8.029 21.723 1.00 93.12 109 LEU A O 1
ATOM 852 N N . ASP A 1 110 ? -0.460 -9.959 21.496 1.00 93.81 110 ASP A N 1
ATOM 853 C CA . ASP A 1 110 ? -0.240 -9.827 20.054 1.00 93.81 110 ASP A CA 1
ATOM 854 C C . ASP A 1 110 ? -1.543 -10.151 19.312 1.00 93.81 110 ASP A C 1
ATOM 856 O O . ASP A 1 110 ? -2.150 -11.195 19.557 1.00 93.81 110 ASP A O 1
ATOM 860 N N . ILE A 1 111 ? -1.962 -9.292 18.383 1.00 95.00 111 ILE A N 1
ATOM 861 C CA . ILE A 1 111 ? -3.206 -9.454 17.622 1.00 95.00 111 ILE A CA 1
ATOM 862 C C . ILE A 1 111 ? -3.283 -10.794 16.860 1.00 95.00 111 ILE A C 1
ATOM 864 O O . ILE A 1 111 ? -4.368 -11.357 16.722 1.00 95.00 111 ILE A O 1
ATOM 868 N N . PHE A 1 112 ? -2.149 -11.393 16.470 1.00 94.62 112 PHE A N 1
ATOM 869 C CA . PHE A 1 112 ? -2.109 -12.741 15.878 1.00 94.62 112 PHE A CA 1
ATOM 870 C C . PHE A 1 112 ? -2.397 -13.874 16.871 1.00 94.62 112 PHE A C 1
ATOM 872 O O . PHE A 1 112 ? -2.460 -15.037 16.480 1.00 94.62 112 PHE A O 1
ATOM 879 N N . LYS A 1 113 ? -2.557 -13.560 18.155 1.00 94.38 113 LYS A N 1
ATOM 880 C CA . LYS A 1 113 ? -2.939 -14.489 19.223 1.00 94.38 113 LYS A CA 1
ATOM 881 C C . LYS A 1 113 ? -4.311 -14.154 19.806 1.00 94.38 113 LYS A C 1
ATOM 883 O O . LYS A 1 113 ? -4.644 -14.658 20.877 1.00 94.38 113 LYS A O 1
ATOM 888 N N . ALA A 1 114 ? -5.102 -13.309 19.143 1.00 91.19 114 ALA A N 1
ATOM 889 C CA . ALA A 1 114 ? -6.414 -12.884 19.632 1.00 91.19 114 ALA A CA 1
ATOM 890 C C . ALA A 1 114 ? -7.351 -14.067 19.956 1.00 91.19 114 ALA A C 1
ATOM 892 O O . ALA A 1 114 ? -8.077 -14.028 20.944 1.00 91.19 114 ALA A O 1
ATOM 893 N N . ASP A 1 115 ? -7.255 -15.166 19.202 1.00 88.62 115 ASP A N 1
ATOM 894 C CA . ASP A 1 115 ? -7.979 -16.428 19.408 1.00 88.62 115 ASP A CA 1
ATOM 895 C C . ASP A 1 115 ? -7.667 -17.135 20.741 1.00 88.62 115 ASP A C 1
ATOM 897 O O . ASP A 1 115 ? -8.440 -17.976 21.199 1.00 88.62 115 ASP A O 1
ATOM 901 N N . THR A 1 116 ? -6.577 -16.764 21.417 1.00 92.44 116 THR A N 1
ATOM 902 C CA . THR A 1 116 ? -6.186 -17.351 22.709 1.00 92.44 116 THR A CA 1
ATOM 903 C C . THR A 1 116 ? -6.951 -16.794 23.912 1.00 92.44 116 THR A C 1
ATOM 905 O O . THR A 1 116 ? -6.855 -17.369 24.995 1.00 92.44 116 THR A O 1
ATOM 908 N N . LEU A 1 117 ? -7.742 -15.725 23.741 1.00 91.00 117 LEU A N 1
ATOM 909 C CA . LEU A 1 117 ? -8.555 -15.136 24.816 1.00 91.00 117 LEU A CA 1
ATOM 910 C C . LEU A 1 117 ? -9.607 -16.109 25.372 1.00 91.00 117 LEU A C 1
ATOM 912 O O . LEU A 1 117 ? -10.013 -15.982 26.524 1.00 91.00 117 LEU A O 1
ATOM 916 N N . GLY A 1 118 ? -10.034 -17.098 24.578 1.00 86.75 118 GLY A N 1
ATOM 917 C CA . GLY A 1 118 ? -10.957 -18.145 25.026 1.00 86.75 118 GLY A CA 1
ATOM 918 C C . GLY A 1 118 ? -12.379 -17.659 25.329 1.00 86.75 118 GLY A C 1
ATOM 919 O O . GLY A 1 118 ? -13.176 -18.420 25.878 1.00 86.75 118 GLY A O 1
ATOM 920 N N . GLU A 1 119 ? -12.716 -16.420 24.966 1.00 92.31 119 GLU A N 1
ATOM 921 C CA . GLU A 1 119 ? -14.050 -15.846 25.106 1.00 92.31 119 GLU A CA 1
ATOM 922 C C . GLU A 1 119 ? -14.543 -15.217 23.796 1.00 92.31 119 GLU A C 1
ATOM 924 O O . GLU A 1 119 ? -13.768 -14.921 22.887 1.00 92.31 119 GLU A O 1
ATOM 929 N N . MET A 1 120 ? -15.861 -15.036 23.703 1.00 95.50 120 MET A N 1
ATOM 930 C CA . MET A 1 120 ? -16.532 -14.446 22.547 1.00 95.50 120 MET A CA 1
ATOM 931 C C . MET A 1 120 ? -17.094 -13.075 22.915 1.00 95.50 120 MET A C 1
ATOM 933 O O . MET A 1 120 ? -17.792 -12.934 23.922 1.00 95.50 120 MET A O 1
ATOM 937 N N . PHE A 1 121 ? -16.854 -12.097 22.051 1.00 98.12 121 PHE A N 1
ATOM 938 C CA . PHE A 1 121 ? -17.349 -10.729 22.173 1.00 98.12 121 PHE A CA 1
ATOM 939 C C . PHE A 1 121 ? -18.540 -10.509 21.242 1.00 98.12 121 PHE A C 1
ATOM 941 O O . PHE A 1 121 ? -18.643 -11.137 20.186 1.00 98.12 121 PHE A O 1
ATOM 948 N N . ASP A 1 122 ? -19.476 -9.635 21.611 1.00 98.44 122 ASP A N 1
ATOM 949 C CA . ASP A 1 122 ? -20.572 -9.236 20.720 1.00 98.44 122 ASP A CA 1
ATOM 950 C C . ASP A 1 122 ? -20.009 -8.568 19.469 1.00 98.44 122 ASP A C 1
ATOM 952 O O . ASP A 1 122 ? -20.346 -8.954 18.345 1.00 98.44 122 ASP A O 1
ATOM 956 N N . VAL A 1 123 ? -19.094 -7.625 19.684 1.00 98.62 123 VAL A N 1
ATOM 957 C CA . VAL A 1 123 ? -18.390 -6.918 18.624 1.00 98.62 123 VAL A CA 1
ATOM 958 C C . VAL A 1 123 ? -16.900 -6.901 18.924 1.00 98.62 123 VAL A C 1
ATOM 960 O O . VAL A 1 123 ? -16.480 -6.522 20.014 1.00 98.62 123 VAL A O 1
ATOM 963 N N . THR A 1 124 ? -16.096 -7.294 17.948 1.00 98.50 124 THR A N 1
ATOM 964 C CA . THR A 1 124 ? -14.654 -7.028 17.955 1.00 98.50 124 THR A CA 1
ATOM 965 C C . THR A 1 124 ? -14.382 -5.905 16.970 1.00 98.50 124 THR A C 1
ATOM 967 O O . THR A 1 124 ? -15.117 -5.740 15.992 1.00 98.50 124 THR A O 1
ATOM 970 N N . TRP A 1 125 ? -13.373 -5.087 17.225 1.00 98.44 125 TRP A N 1
ATOM 971 C CA . TRP A 1 125 ? -13.088 -3.966 16.346 1.00 98.44 125 TRP A CA 1
ATOM 972 C C . TRP A 1 125 ? -11.665 -3.451 16.495 1.00 98.44 125 TRP A C 1
ATOM 974 O O . TRP A 1 125 ? -10.965 -3.797 17.442 1.00 98.44 125 TRP A O 1
ATOM 984 N N . ASN A 1 126 ? -11.240 -2.626 15.548 1.00 97.81 126 ASN A N 1
ATOM 985 C CA . ASN A 1 126 ? -10.004 -1.860 15.637 1.00 97.81 126 ASN A CA 1
ATOM 986 C C . ASN A 1 126 ? -10.158 -0.527 14.902 1.00 97.81 126 ASN A C 1
ATOM 988 O O . ASN A 1 126 ? -10.940 -0.411 13.950 1.00 97.81 126 ASN A O 1
ATOM 992 N N . SER A 1 127 ? -9.340 0.443 15.295 1.00 96.62 127 SER A N 1
ATOM 993 C CA . SER A 1 127 ? -9.175 1.711 14.596 1.00 96.62 127 SER A CA 1
ATOM 994 C C . SER A 1 127 ? -7.693 2.021 14.451 1.00 96.62 127 SER A C 1
ATOM 996 O O . SER A 1 127 ? -7.012 2.201 15.451 1.00 96.62 127 SER A O 1
ATOM 998 N N . GLY A 1 128 ? -7.201 2.091 13.216 1.00 94.44 128 GLY A N 1
ATOM 999 C CA . GLY A 1 128 ? -5.806 2.445 12.951 1.00 94.44 128 GLY A CA 1
ATOM 1000 C C . GLY A 1 128 ? -4.805 1.300 13.188 1.00 94.44 128 GLY A C 1
ATOM 1001 O O . GLY A 1 128 ? -3.834 1.460 13.921 1.00 94.44 128 GLY A O 1
ATOM 1002 N N . VAL A 1 129 ? -5.097 0.101 12.668 1.00 95.44 129 VAL A N 1
ATOM 1003 C CA . VAL A 1 129 ? -4.315 -1.125 12.936 1.00 95.44 129 VAL A CA 1
ATOM 1004 C C . VAL A 1 129 ? -4.131 -1.961 11.670 1.00 95.44 129 VAL A C 1
ATOM 1006 O O . VAL A 1 129 ? -3.013 -2.349 11.327 1.00 95.44 129 VAL A O 1
ATOM 1009 N N . MET A 1 130 ? -5.227 -2.256 10.966 1.00 96.56 130 MET A N 1
ATOM 1010 C CA . MET A 1 130 ? -5.239 -3.196 9.836 1.00 96.56 130 MET A CA 1
ATOM 1011 C C . MET A 1 130 ? -4.446 -2.683 8.617 1.00 96.56 130 MET A C 1
ATOM 1013 O O . MET A 1 130 ? -3.944 -3.476 7.824 1.00 96.56 130 MET A O 1
ATOM 1017 N N . GLU A 1 131 ? -4.242 -1.375 8.492 1.00 95.38 131 GLU A N 1
ATOM 1018 C CA . GLU A 1 131 ? -3.444 -0.742 7.438 1.00 95.38 131 GLU A CA 1
ATOM 1019 C C . GLU A 1 131 ? -1.945 -1.059 7.501 1.00 95.38 131 GLU A C 1
ATOM 1021 O O . GLU A 1 131 ? -1.234 -0.827 6.525 1.00 95.38 131 GLU A O 1
ATOM 1026 N N . HIS A 1 132 ? -1.457 -1.623 8.606 1.00 94.19 132 HIS A N 1
ATOM 1027 C CA . HIS A 1 132 ? -0.046 -1.974 8.785 1.00 94.19 132 HIS A CA 1
ATOM 1028 C C . HIS A 1 132 ? 0.294 -3.410 8.362 1.00 94.19 132 HIS A C 1
ATOM 1030 O O . HIS A 1 132 ? 1.427 -3.859 8.568 1.00 94.19 132 HIS A O 1
ATOM 1036 N N . PHE A 1 133 ? -0.673 -4.149 7.811 1.00 93.12 133 PHE A N 1
ATOM 1037 C CA . PHE A 1 133 ? -0.529 -5.561 7.460 1.00 93.12 133 PHE A CA 1
ATOM 1038 C C . PHE A 1 133 ? -0.655 -5.786 5.949 1.00 93.12 133 PHE A C 1
ATOM 1040 O O . PHE A 1 133 ? -1.464 -5.158 5.253 1.00 93.12 133 PHE A O 1
ATOM 1047 N N . ASN A 1 134 ? 0.186 -6.684 5.432 1.00 89.56 134 ASN A N 1
ATOM 1048 C CA . ASN A 1 134 ? 0.093 -7.134 4.045 1.00 89.56 134 ASN A CA 1
ATOM 1049 C C . ASN A 1 134 ? -1.146 -8.034 3.860 1.00 89.56 134 ASN A C 1
ATOM 1051 O O . ASN A 1 134 ? -1.835 -8.381 4.820 1.00 89.56 134 ASN A O 1
ATOM 1055 N N . GLU A 1 135 ? -1.447 -8.402 2.620 1.00 89.00 135 GLU A N 1
ATOM 1056 C CA . GLU A 1 135 ? -2.635 -9.205 2.311 1.00 89.00 135 GLU A CA 1
ATOM 1057 C C . GLU A 1 135 ? -2.665 -10.586 3.001 1.00 89.00 135 GLU A C 1
ATOM 1059 O O . GLU A 1 135 ? -3.714 -11.001 3.496 1.00 89.00 135 GLU A O 1
ATOM 1064 N N . GLU A 1 136 ? -1.522 -11.271 3.098 1.00 86.88 136 GLU A N 1
ATOM 1065 C CA . GLU A 1 136 ? -1.407 -12.589 3.744 1.00 86.88 136 GLU A CA 1
ATOM 1066 C C . GLU A 1 136 ? -1.661 -12.511 5.258 1.00 86.88 136 GLU A C 1
ATOM 1068 O O . GLU A 1 136 ? -2.403 -13.319 5.824 1.00 86.88 136 GLU A O 1
ATOM 1073 N N . ASP A 1 137 ? -1.074 -11.513 5.913 1.00 92.00 137 ASP A N 1
ATOM 1074 C CA . ASP A 1 137 ? -1.267 -11.231 7.331 1.00 92.00 137 ASP A CA 1
ATOM 1075 C C . ASP A 1 137 ? -2.733 -10.885 7.615 1.00 92.00 137 ASP A C 1
ATOM 1077 O O . ASP A 1 137 ? -3.331 -11.424 8.548 1.00 92.00 137 ASP A O 1
ATOM 1081 N N . LEU A 1 138 ? -3.345 -10.033 6.785 1.00 94.38 138 LEU A N 1
ATOM 1082 C CA . LEU A 1 138 ? -4.756 -9.672 6.913 1.00 94.38 138 LEU A CA 1
ATOM 1083 C C . LEU A 1 138 ? -5.667 -10.888 6.788 1.00 94.38 138 LEU A C 1
ATOM 1085 O O . LEU A 1 138 ? -6.578 -11.036 7.602 1.00 94.38 138 LEU A O 1
ATOM 1089 N N . GLN A 1 139 ? -5.413 -11.774 5.822 1.00 91.56 139 GLN A N 1
ATOM 1090 C CA . GLN A 1 139 ? -6.181 -13.008 5.678 1.00 91.56 139 GLN A CA 1
ATOM 1091 C C . GLN A 1 139 ? -6.138 -13.840 6.968 1.00 91.56 139 GLN A C 1
ATOM 1093 O O . GLN A 1 139 ? -7.187 -14.256 7.463 1.00 91.56 139 GLN A O 1
ATOM 1098 N N . GLN A 1 140 ? -4.952 -14.023 7.559 1.00 93.31 140 GLN A N 1
ATOM 1099 C CA . GLN A 1 140 ? -4.802 -14.740 8.829 1.00 93.31 140 GLN A CA 1
ATOM 1100 C C . GLN A 1 140 ? -5.535 -14.046 9.985 1.00 93.31 140 GLN A C 1
ATOM 1102 O O . GLN A 1 140 ? -6.163 -14.715 10.808 1.00 93.31 140 GLN A O 1
ATOM 1107 N N . LEU A 1 141 ? -5.469 -12.715 10.067 1.00 96.62 141 LEU A N 1
ATOM 1108 C CA . LEU A 1 141 ? -6.151 -11.942 11.107 1.00 96.62 141 LEU A CA 1
ATOM 1109 C C . LEU A 1 141 ? -7.671 -12.065 10.991 1.00 96.62 141 LEU A C 1
ATOM 1111 O O . LEU A 1 141 ? -8.330 -12.404 11.974 1.00 96.62 141 LEU A O 1
ATOM 1115 N N . PHE A 1 142 ? -8.227 -11.886 9.792 1.00 95.88 142 PHE A N 1
ATOM 1116 C CA . PHE A 1 142 ? -9.656 -12.074 9.560 1.00 95.88 142 PHE A CA 1
ATOM 1117 C C . PHE A 1 142 ? -10.106 -13.495 9.919 1.00 95.88 142 PHE A C 1
ATOM 1119 O O . PHE A 1 142 ? -11.130 -13.639 10.590 1.00 95.88 142 PHE A O 1
ATOM 1126 N N . GLU A 1 143 ? -9.350 -14.531 9.535 1.00 92.94 143 GLU A N 1
ATOM 1127 C CA . GLU A 1 143 ? -9.648 -15.925 9.895 1.00 92.94 143 GLU A CA 1
ATOM 1128 C C . GLU A 1 143 ? -9.680 -16.105 11.425 1.00 92.94 143 GLU A C 1
ATOM 1130 O O . GLU A 1 143 ? -10.615 -16.703 11.961 1.00 92.94 143 GLU A O 1
ATOM 1135 N N . ARG A 1 144 ? -8.721 -15.526 12.159 1.00 94.12 144 ARG A N 1
ATOM 1136 C CA . ARG A 1 144 ? -8.673 -15.581 13.633 1.00 94.12 144 ARG A CA 1
ATOM 1137 C C . ARG A 1 144 ? -9.821 -14.832 14.294 1.00 94.12 144 ARG A C 1
ATOM 1139 O O . ARG A 1 144 ? -10.412 -15.342 15.244 1.00 94.12 144 ARG A O 1
ATOM 1146 N N . PHE A 1 145 ? -10.193 -13.658 13.787 1.00 96.06 145 PHE A N 1
ATOM 1147 C CA . PHE A 1 145 ? -11.283 -12.866 14.366 1.00 96.06 145 PHE A CA 1
ATOM 1148 C C . PHE A 1 145 ? -12.628 -13.598 14.292 1.00 96.06 145 PHE A C 1
ATOM 1150 O O . PHE A 1 145 ? -13.512 -13.354 15.123 1.00 96.06 145 PHE A O 1
ATOM 1157 N N . THR A 1 146 ? -12.783 -14.563 13.373 1.00 93.56 146 THR A N 1
ATOM 1158 C CA . THR A 1 146 ? -13.968 -15.432 13.350 1.00 93.56 146 THR A CA 1
ATOM 1159 C C . THR A 1 146 ? -14.102 -16.284 14.615 1.00 93.56 146 THR A C 1
ATOM 1161 O O . THR A 1 146 ? -15.203 -16.732 14.920 1.00 93.56 146 THR A O 1
ATOM 1164 N N . GLN A 1 147 ? -13.036 -16.502 15.385 1.00 93.69 147 GLN A N 1
ATOM 1165 C CA . GLN A 1 147 ? -13.062 -17.354 16.577 1.00 93.69 147 GLN A CA 1
ATOM 1166 C C . GLN A 1 147 ? -13.446 -16.609 17.859 1.00 93.69 147 GLN A C 1
ATOM 1168 O O . GLN A 1 147 ? -13.783 -17.254 18.845 1.00 93.69 147 GLN A O 1
ATOM 1173 N N . ILE A 1 148 ? -13.433 -15.273 17.837 1.00 96.25 148 ILE A N 1
ATOM 1174 C CA . ILE A 1 148 ? -13.639 -14.422 19.026 1.00 96.25 148 ILE A CA 1
ATOM 1175 C C . ILE A 1 148 ? -14.795 -13.429 18.886 1.00 96.25 148 ILE A C 1
ATOM 1177 O O . ILE A 1 148 ? -15.182 -12.770 19.846 1.00 96.25 148 ILE A O 1
ATOM 1181 N N . THR A 1 149 ? -15.375 -13.317 17.695 1.00 97.69 149 THR A N 1
ATOM 1182 C CA . THR A 1 149 ? -16.472 -12.382 17.407 1.00 97.69 149 THR A CA 1
ATOM 1183 C C . THR A 1 149 ? -17.788 -13.131 17.331 1.00 97.69 149 THR A C 1
ATOM 1185 O O . THR A 1 149 ? -17.841 -14.159 16.674 1.00 97.69 149 THR A O 1
ATOM 1188 N N . SER A 1 150 ? -18.879 -12.651 17.919 1.00 96.81 150 SER A N 1
ATOM 1189 C CA . SER A 1 150 ? -20.183 -13.331 17.837 1.00 96.81 150 SER A CA 1
ATOM 1190 C C . SER A 1 150 ? -21.161 -12.676 16.862 1.00 96.81 150 SER A C 1
ATOM 1192 O O . SER A 1 150 ? -21.841 -13.412 16.146 1.00 96.81 150 SER A O 1
ATOM 1194 N N . LYS A 1 151 ? -21.217 -11.336 16.778 1.00 97.62 151 LYS A N 1
ATOM 1195 C CA . LYS A 1 151 ? -22.158 -10.619 15.897 1.00 97.62 151 LYS A CA 1
ATOM 1196 C C . LYS A 1 151 ? -21.454 -9.900 14.752 1.00 97.62 151 LYS A C 1
ATOM 1198 O O . LYS A 1 151 ? -21.638 -10.297 13.601 1.00 97.62 151 LYS A O 1
ATOM 1203 N N . TYR A 1 152 ? -20.646 -8.882 15.056 1.00 98.62 152 TYR A N 1
ATOM 1204 C CA . TYR A 1 152 ? -20.012 -8.037 14.037 1.00 98.62 152 TYR A CA 1
ATOM 1205 C C . TYR A 1 152 ? -18.534 -7.783 14.316 1.00 98.62 152 TYR A C 1
ATOM 1207 O O . TYR A 1 152 ? -18.133 -7.678 15.470 1.00 98.62 152 TYR A O 1
ATOM 1215 N N . TYR A 1 153 ? -17.747 -7.645 13.254 1.00 98.44 153 TYR A N 1
ATOM 1216 C CA . TYR A 1 153 ? -16.388 -7.112 13.313 1.00 98.44 153 TYR A CA 1
ATOM 1217 C C . TYR A 1 153 ? -16.353 -5.740 12.632 1.00 98.44 153 TYR A C 1
ATOM 1219 O O . TYR A 1 153 ? -16.860 -5.602 11.516 1.00 98.44 153 TYR A O 1
ATOM 1227 N N . LEU A 1 154 ? -15.801 -4.727 13.301 1.00 98.56 154 LEU A N 1
ATOM 1228 C CA . LEU A 1 154 ? -15.651 -3.373 12.759 1.00 98.56 154 LEU A CA 1
ATOM 1229 C C . LEU A 1 154 ? -14.174 -3.079 12.467 1.00 98.56 154 LEU A C 1
ATOM 1231 O O . LEU A 1 154 ? -13.331 -3.167 13.352 1.00 98.56 154 LEU A O 1
ATOM 1235 N N . CYS A 1 155 ? -13.870 -2.672 11.239 1.00 98.06 155 CYS A N 1
ATOM 1236 C CA . CYS A 1 155 ? -12.528 -2.276 10.822 1.00 98.06 155 CYS A CA 1
ATOM 1237 C C . CYS A 1 155 ? -12.546 -0.806 10.399 1.00 98.06 155 CYS A C 1
ATOM 1239 O O . CYS A 1 155 ? -13.221 -0.455 9.428 1.00 98.06 155 CYS A O 1
ATOM 1241 N N . ILE A 1 156 ? -11.836 0.047 11.139 1.00 98.44 156 ILE A N 1
ATOM 1242 C CA . ILE A 1 156 ? -11.702 1.477 10.849 1.00 98.44 156 ILE A CA 1
ATOM 1243 C C . ILE A 1 156 ? -10.252 1.750 10.451 1.00 98.44 156 ILE A C 1
ATOM 1245 O O . ILE A 1 156 ? -9.330 1.491 11.223 1.00 98.44 156 ILE A O 1
ATOM 1249 N N . VAL A 1 157 ? -10.051 2.251 9.235 1.00 97.88 157 VAL A N 1
ATOM 1250 C CA . VAL A 1 157 ? -8.721 2.426 8.625 1.00 97.88 157 VAL A CA 1
ATOM 1251 C C . VAL A 1 157 ? -8.635 3.743 7.852 1.00 97.88 157 VAL A C 1
ATOM 1253 O O . VAL A 1 157 ? -9.672 4.225 7.375 1.00 97.88 157 VAL A O 1
ATOM 1256 N N . PRO A 1 158 ? -7.430 4.318 7.675 1.00 97.50 158 PRO A N 1
ATOM 1257 C CA . PRO A 1 158 ? -7.213 5.447 6.780 1.00 97.50 158 PRO A CA 1
ATOM 1258 C C . PRO A 1 158 ? -7.786 5.197 5.382 1.00 97.50 158 PRO A C 1
ATOM 1260 O O . PRO A 1 158 ? -7.637 4.124 4.797 1.00 97.50 158 PRO A O 1
ATOM 1263 N N . ASN A 1 159 ? -8.460 6.204 4.841 1.00 97.31 159 ASN A N 1
ATOM 1264 C CA . ASN A 1 159 ? -9.097 6.175 3.537 1.00 97.31 159 ASN A CA 1
ATOM 1265 C C . ASN A 1 159 ? -8.076 6.552 2.450 1.00 97.31 159 ASN A C 1
ATOM 1267 O O . ASN A 1 159 ? -7.745 7.734 2.308 1.00 97.31 159 ASN A O 1
ATOM 1271 N N . PRO A 1 160 ? -7.623 5.605 1.606 1.00 95.44 160 PRO A N 1
ATOM 1272 C CA . PRO A 1 160 ? -6.640 5.892 0.561 1.00 95.44 160 PRO A CA 1
ATOM 1273 C C . PRO A 1 160 ? -7.204 6.729 -0.597 1.00 95.44 160 PRO A C 1
ATOM 1275 O O . PRO A 1 160 ? -6.476 7.005 -1.549 1.00 95.44 160 PRO A O 1
ATOM 1278 N N . LYS A 1 161 ? -8.492 7.101 -0.552 1.00 94.94 161 LYS A N 1
ATOM 1279 C CA . LYS A 1 161 ? -9.154 7.996 -1.513 1.00 94.94 161 LYS A CA 1
ATOM 1280 C C . LYS A 1 161 ? -9.343 9.416 -0.979 1.00 94.94 161 LYS A C 1
ATOM 1282 O O . LYS A 1 161 ? -9.721 10.278 -1.760 1.00 94.94 161 LYS A O 1
ATOM 1287 N N . SER A 1 162 ? -9.082 9.660 0.307 1.00 97.31 162 SER A N 1
ATOM 1288 C CA . SER A 1 162 ? -9.182 10.994 0.906 1.00 97.31 162 SER A CA 1
ATOM 1289 C C . SER A 1 162 ? -8.012 11.858 0.447 1.00 97.31 162 SER A C 1
ATOM 1291 O O . SER A 1 162 ? -6.865 11.641 0.850 1.00 97.31 162 SER A O 1
ATOM 1293 N N . LEU A 1 163 ? -8.290 12.858 -0.389 1.00 96.31 163 LEU A N 1
ATOM 1294 C CA . LEU A 1 163 ? -7.281 13.796 -0.865 1.00 96.31 163 LEU A CA 1
ATOM 1295 C C . LEU A 1 163 ? -6.598 14.548 0.295 1.00 96.31 163 LEU A C 1
ATOM 1297 O O . LEU A 1 163 ? -5.366 14.601 0.292 1.00 96.31 163 LEU A O 1
ATOM 1301 N N . PRO A 1 164 ? -7.318 15.070 1.312 1.00 96.81 164 PRO A N 1
ATOM 1302 C CA . PRO A 1 164 ? -6.693 15.696 2.477 1.00 96.81 164 PRO A CA 1
ATOM 1303 C C . PRO A 1 164 ? -5.674 14.794 3.179 1.00 96.81 164 PRO A C 1
ATOM 1305 O O . PRO A 1 164 ? -4.556 15.230 3.454 1.00 96.81 164 PRO A O 1
ATOM 1308 N N . TYR A 1 165 ? -6.028 13.529 3.430 1.00 97.19 165 TYR A N 1
ATOM 1309 C CA . TYR A 1 165 ? -5.122 12.565 4.061 1.00 97.19 165 TYR A CA 1
ATOM 1310 C C . TYR A 1 165 ? -3.898 12.277 3.183 1.00 97.19 165 TYR A C 1
ATOM 1312 O O . TYR A 1 165 ? -2.772 12.308 3.679 1.00 97.19 165 TYR A O 1
ATOM 1320 N N . LEU A 1 166 ? -4.086 12.062 1.876 1.00 96.88 166 LEU A N 1
ATOM 1321 C CA . LEU A 1 166 ? -2.972 11.816 0.956 1.00 96.88 166 LEU A CA 1
ATOM 1322 C C . LEU A 1 166 ? -2.008 13.008 0.889 1.00 96.88 166 LEU A C 1
ATOM 1324 O O . LEU A 1 166 ? -0.796 12.805 0.881 1.00 96.88 166 LEU A O 1
ATOM 1328 N N . LEU A 1 167 ? -2.518 14.243 0.876 1.00 95.50 167 LEU A N 1
ATOM 1329 C CA . LEU A 1 167 ? -1.694 15.455 0.896 1.00 95.50 167 LEU A CA 1
ATOM 1330 C C . LEU A 1 167 ? -0.904 15.580 2.204 1.00 95.50 167 LEU A C 1
ATOM 1332 O O . LEU A 1 167 ? 0.307 15.821 2.172 1.00 95.50 167 LEU A O 1
ATOM 1336 N N . PHE A 1 168 ? -1.570 15.367 3.342 1.00 95.88 168 PHE A N 1
ATOM 1337 C CA . PHE A 1 168 ? -0.942 15.332 4.662 1.00 95.88 168 PHE A CA 1
ATOM 1338 C C . PHE A 1 168 ? 0.189 14.299 4.720 1.00 95.88 168 PHE A C 1
ATOM 1340 O O . PHE A 1 168 ? 1.338 14.663 4.987 1.00 95.88 168 PHE A O 1
ATOM 1347 N N . ARG A 1 169 ? -0.109 13.034 4.400 1.00 95.50 169 ARG A N 1
ATOM 1348 C CA . ARG A 1 169 ? 0.866 11.938 4.413 1.00 95.50 169 ARG A CA 1
ATOM 1349 C C . ARG A 1 169 ? 2.031 12.215 3.470 1.00 95.50 169 ARG A C 1
ATOM 1351 O O . ARG A 1 169 ? 3.184 12.058 3.864 1.00 95.50 169 ARG A O 1
ATOM 1358 N N . TYR A 1 170 ? 1.749 12.669 2.247 1.00 93.44 170 TYR A N 1
ATOM 1359 C CA . TYR A 1 170 ? 2.778 13.005 1.264 1.00 93.44 170 TYR A CA 1
ATOM 1360 C C . TYR A 1 170 ? 3.762 14.048 1.806 1.00 93.44 170 TYR A C 1
ATOM 1362 O O . TYR A 1 170 ? 4.978 13.865 1.722 1.00 93.44 170 TYR A O 1
ATOM 1370 N N . LYS A 1 171 ? 3.245 15.139 2.391 1.00 92.50 171 LYS A N 1
ATOM 1371 C CA . LYS A 1 171 ? 4.081 16.178 3.002 1.00 92.50 171 LYS A CA 1
ATOM 1372 C C . LYS A 1 171 ? 4.869 15.630 4.190 1.00 92.50 171 LYS A C 1
ATOM 1374 O O . LYS A 1 171 ? 6.067 15.877 4.272 1.00 92.50 171 LYS A O 1
ATOM 1379 N N . ALA A 1 172 ? 4.228 14.858 5.063 1.00 92.88 172 ALA A N 1
ATOM 1380 C CA . ALA A 1 172 ? 4.867 14.327 6.259 1.00 92.88 172 ALA A CA 1
ATOM 1381 C C . ALA A 1 172 ? 6.019 13.353 5.942 1.00 92.88 172 ALA A C 1
ATOM 1383 O O . ALA A 1 172 ? 7.083 13.423 6.558 1.00 92.88 172 ALA A O 1
ATOM 1384 N N . ILE A 1 173 ? 5.858 12.484 4.938 1.00 90.44 173 ILE A N 1
ATOM 1385 C CA . ILE A 1 173 ? 6.946 11.616 4.456 1.00 90.44 173 ILE A CA 1
ATOM 1386 C C . ILE A 1 173 ? 8.081 12.472 3.891 1.00 90.44 173 ILE A C 1
ATOM 1388 O O . ILE A 1 173 ? 9.229 12.355 4.322 1.00 90.44 173 ILE A O 1
ATOM 1392 N N . ARG A 1 174 ? 7.749 13.414 2.998 1.00 85.12 174 ARG A N 1
ATOM 1393 C CA . ARG A 1 174 ? 8.721 14.327 2.382 1.00 85.12 174 ARG A CA 1
ATOM 1394 C C . ARG A 1 174 ? 9.532 15.117 3.421 1.00 85.12 174 ARG A C 1
ATOM 1396 O O . ARG A 1 174 ? 10.709 15.402 3.197 1.00 85.12 174 ARG A O 1
ATOM 1403 N N . GLU A 1 175 ? 8.922 15.471 4.548 1.00 87.88 175 GLU A N 1
ATOM 1404 C CA . GLU A 1 175 ? 9.534 16.248 5.632 1.00 87.88 175 GLU A CA 1
ATOM 1405 C C . GLU A 1 175 ? 10.164 15.383 6.742 1.00 87.88 175 GLU A C 1
ATOM 1407 O O . GLU A 1 175 ? 10.684 15.932 7.712 1.00 87.88 175 GLU A O 1
ATOM 1412 N N . ASN A 1 176 ? 10.203 14.048 6.596 1.00 87.19 176 ASN A N 1
ATOM 1413 C CA . ASN A 1 176 ? 10.664 13.097 7.625 1.00 87.19 176 ASN A CA 1
ATOM 1414 C C . ASN A 1 176 ? 9.907 13.202 8.967 1.00 87.19 176 ASN A C 1
ATOM 1416 O O . ASN A 1 176 ? 10.445 12.850 10.020 1.00 87.19 176 ASN A O 1
ATOM 1420 N N . SER A 1 177 ? 8.673 13.691 8.948 1.00 90.12 177 SER A N 1
ATOM 1421 C CA . SER A 1 177 ? 7.809 13.817 10.123 1.00 90.12 177 SER A CA 1
ATOM 1422 C C . SER A 1 177 ? 6.773 12.695 10.217 1.00 90.12 177 SER A C 1
ATOM 1424 O O . SER A 1 177 ? 6.009 12.660 11.176 1.00 90.12 177 SER A O 1
ATOM 1426 N N . TRP A 1 178 ? 6.743 11.768 9.255 1.00 91.25 178 TRP A N 1
ATOM 1427 C CA . TRP A 1 178 ? 5.874 10.594 9.299 1.00 91.25 178 TRP A CA 1
ATOM 1428 C C . TRP A 1 178 ? 6.305 9.609 10.397 1.00 91.25 178 TRP A C 1
ATOM 1430 O O . TRP A 1 178 ? 7.415 9.073 10.360 1.00 91.25 178 TRP A O 1
ATOM 1440 N N . LEU A 1 179 ? 5.428 9.368 11.378 1.00 86.69 179 LEU A N 1
ATOM 1441 C CA . LEU A 1 179 ? 5.727 8.559 12.571 1.00 86.69 179 LEU A CA 1
ATOM 1442 C C . LEU A 1 179 ? 5.085 7.164 12.560 1.00 86.69 179 LEU A C 1
ATOM 1444 O O . LEU A 1 179 ? 5.483 6.314 13.351 1.00 86.69 179 LEU A O 1
ATOM 1448 N N . PHE A 1 180 ? 4.125 6.912 11.671 1.00 83.94 180 PHE A N 1
ATOM 1449 C CA . PHE A 1 180 ? 3.205 5.769 11.759 1.00 83.94 180 PHE A CA 1
ATOM 1450 C C . PHE A 1 180 ? 3.697 4.500 11.041 1.00 83.94 180 PHE A C 1
ATOM 1452 O O . PHE A 1 180 ? 2.947 3.559 10.807 1.00 83.94 180 PHE A O 1
ATOM 1459 N N . GLY A 1 181 ? 4.984 4.444 10.685 1.00 85.94 181 GLY A N 1
ATOM 1460 C CA . GLY A 1 181 ? 5.545 3.314 9.943 1.00 85.94 181 GLY A CA 1
ATOM 1461 C C . GLY A 1 181 ? 4.882 3.126 8.573 1.00 85.94 181 GLY A C 1
ATOM 1462 O O . GLY A 1 181 ? 4.480 4.093 7.927 1.00 85.94 181 GLY A O 1
ATOM 1463 N N . THR A 1 182 ? 4.812 1.882 8.100 1.00 87.44 182 THR A N 1
ATOM 1464 C CA . THR A 1 182 ? 4.185 1.557 6.812 1.00 87.44 182 THR A CA 1
ATOM 1465 C C . THR A 1 182 ? 2.670 1.476 6.965 1.00 87.44 182 THR A C 1
ATOM 1467 O O . THR A 1 182 ? 2.179 0.629 7.707 1.00 87.44 182 THR A O 1
ATOM 1470 N N . GLU A 1 183 ? 1.946 2.311 6.221 1.00 93.06 183 GLU A N 1
ATOM 1471 C CA . GLU A 1 183 ? 0.489 2.240 6.057 1.00 93.06 183 GLU A CA 1
ATOM 1472 C C . GLU A 1 183 ? 0.159 1.923 4.599 1.00 93.06 183 GLU A C 1
ATOM 1474 O O . GLU A 1 183 ? 0.472 2.706 3.696 1.00 93.06 183 GLU A O 1
ATOM 1479 N N . PHE A 1 184 ? -0.477 0.786 4.344 1.00 94.12 184 PHE A N 1
ATOM 1480 C CA . PHE A 1 184 ? -0.866 0.390 2.999 1.00 94.12 184 PHE A CA 1
ATOM 1481 C C . PHE A 1 184 ? -2.071 1.197 2.505 1.00 94.12 184 PHE A C 1
ATOM 1483 O O . PHE A 1 184 ? -3.099 1.281 3.175 1.00 94.12 184 PHE A O 1
ATOM 1490 N N . LEU A 1 185 ? -1.969 1.752 1.291 1.00 94.38 185 LEU A N 1
ATOM 1491 C CA . LEU A 1 185 ? -3.047 2.452 0.581 1.00 94.38 185 LEU A CA 1
ATOM 1492 C C . LEU A 1 185 ? -4.093 1.452 0.054 1.00 94.38 185 LEU A C 1
ATOM 1494 O O . LEU A 1 185 ? -4.279 1.290 -1.158 1.00 94.38 185 LEU A O 1
ATOM 1498 N N . ARG A 1 186 ? -4.718 0.723 0.983 1.00 93.75 186 ARG A N 1
ATOM 1499 C CA . ARG A 1 186 ? -5.508 -0.480 0.728 1.00 93.75 186 ARG A CA 1
ATOM 1500 C C . ARG A 1 186 ? -6.979 -0.183 0.485 1.00 93.75 186 ARG A C 1
ATOM 1502 O O . ARG A 1 186 ? -7.639 0.470 1.284 1.00 93.75 186 ARG A O 1
ATOM 1509 N N . GLU A 1 187 ? -7.498 -0.749 -0.599 1.00 92.12 187 GLU A N 1
ATOM 1510 C CA . GLU A 1 187 ? -8.909 -0.642 -0.986 1.00 92.12 187 GLU A CA 1
ATOM 1511 C C . GLU A 1 187 ? -9.636 -1.995 -0.951 1.00 92.12 187 GLU A C 1
ATOM 1513 O O . GLU A 1 187 ? -10.860 -2.009 -0.964 1.00 92.12 187 GLU A O 1
ATOM 1518 N N . ASN A 1 188 ? -8.904 -3.114 -0.867 1.00 92.69 188 ASN A N 1
ATOM 1519 C CA . ASN A 1 188 ? -9.439 -4.468 -1.036 1.00 92.69 188 ASN A CA 1
ATOM 1520 C C . ASN A 1 188 ? -9.752 -5.212 0.283 1.00 92.69 188 ASN A C 1
ATOM 1522 O O . ASN A 1 188 ? -9.657 -6.437 0.356 1.00 92.69 188 ASN A O 1
ATOM 1526 N N . TYR A 1 189 ? -10.079 -4.491 1.365 1.00 95.31 189 TYR A N 1
ATOM 1527 C CA . TYR A 1 189 ? -10.381 -5.122 2.662 1.00 95.31 189 TYR A CA 1
ATOM 1528 C C . TYR A 1 189 ? -11.587 -6.061 2.596 1.00 95.31 189 TYR A C 1
ATOM 1530 O O . TYR A 1 189 ? -11.615 -7.064 3.306 1.00 95.31 189 TYR A O 1
ATOM 1538 N N . VAL A 1 190 ? -12.581 -5.735 1.767 1.00 95.00 190 VAL A N 1
ATOM 1539 C CA . VAL A 1 190 ? -13.811 -6.522 1.632 1.00 95.00 190 VAL A CA 1
ATOM 1540 C C . VAL A 1 190 ? -13.498 -7.881 1.022 1.00 95.00 190 VAL A C 1
ATOM 1542 O O . VAL A 1 190 ? -13.866 -8.903 1.590 1.00 95.00 190 VAL A O 1
ATOM 1545 N N . GLU A 1 191 ? -12.748 -7.897 -0.074 1.00 92.25 191 GLU A N 1
ATOM 1546 C CA . GLU A 1 191 ? -12.360 -9.099 -0.803 1.00 92.25 191 GLU A CA 1
ATOM 1547 C C . GLU A 1 191 ? -11.513 -10.033 0.069 1.00 92.25 191 GLU A C 1
ATOM 1549 O O . GLU A 1 191 ? -11.725 -11.247 0.065 1.00 92.25 191 GLU A O 1
ATOM 1554 N N . ILE A 1 192 ? -10.578 -9.482 0.852 1.00 92.81 192 ILE A N 1
ATOM 1555 C CA . ILE A 1 192 ? -9.747 -10.267 1.779 1.00 92.81 192 ILE A CA 1
ATOM 1556 C C . ILE A 1 192 ? -10.610 -10.847 2.909 1.00 92.81 192 ILE A C 1
ATOM 1558 O O . ILE A 1 192 ? -10.501 -12.032 3.230 1.00 92.81 192 ILE A O 1
ATOM 1562 N N . ALA A 1 193 ? -11.498 -10.038 3.497 1.00 94.44 193 ALA A N 1
ATOM 1563 C CA . ALA A 1 193 ? -12.388 -10.480 4.567 1.00 94.44 193 ALA A CA 1
ATOM 1564 C C . ALA A 1 193 ? -13.342 -11.589 4.092 1.00 94.44 193 ALA A C 1
ATOM 1566 O O . ALA A 1 193 ? -13.551 -12.581 4.794 1.00 94.44 193 ALA A O 1
ATOM 1567 N N . GLU A 1 194 ? -13.897 -11.461 2.886 1.00 92.12 194 GLU A N 1
ATOM 1568 C CA . GLU A 1 194 ? -14.795 -12.457 2.296 1.00 92.12 194 GLU A CA 1
ATOM 1569 C C . GLU A 1 194 ? -14.112 -13.815 2.116 1.00 92.12 194 GLU A C 1
ATOM 1571 O O . GLU A 1 194 ? -14.681 -14.846 2.481 1.00 92.12 194 GLU A O 1
ATOM 1576 N N . GLN A 1 195 ? -12.855 -13.826 1.665 1.00 89.38 195 GLN A N 1
ATOM 1577 C CA . GLN A 1 195 ? -12.043 -15.045 1.564 1.00 89.38 195 GLN A CA 1
ATOM 1578 C C . GLN A 1 195 ? -11.752 -15.709 2.919 1.00 89.38 195 GLN A C 1
ATOM 1580 O O . GLN A 1 195 ? -11.433 -16.899 2.965 1.00 89.38 195 GLN A O 1
ATOM 1585 N N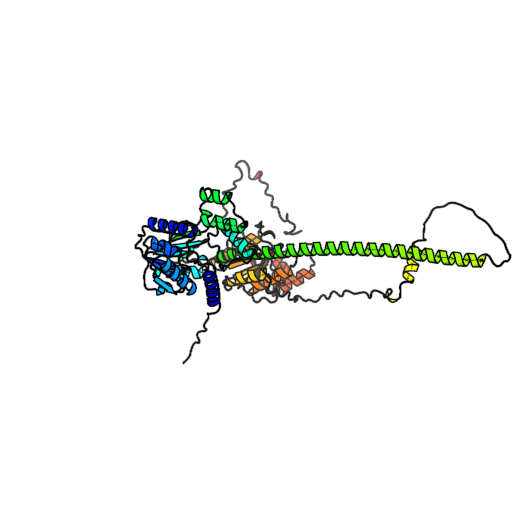 . ALA A 1 196 ? -11.871 -14.957 4.013 1.00 91.31 196 ALA A N 1
ATOM 1586 C CA . ALA A 1 196 ? -11.679 -15.416 5.385 1.00 91.31 196 ALA A CA 1
ATOM 1587 C C . ALA A 1 196 ? -13.000 -15.730 6.121 1.00 91.31 196 ALA A C 1
ATOM 1589 O O . ALA A 1 196 ? -12.995 -15.968 7.329 1.00 91.31 196 ALA A O 1
ATOM 1590 N N . GLY A 1 197 ? -14.137 -15.758 5.415 1.00 92.50 197 GLY A N 1
ATOM 1591 C CA . GLY A 1 197 ? -15.429 -16.150 5.993 1.00 92.50 197 GLY A CA 1
ATOM 1592 C C . GLY A 1 197 ? -16.231 -14.999 6.585 1.00 92.50 197 GLY A C 1
ATOM 1593 O O . GLY A 1 197 ? -17.057 -15.209 7.475 1.00 92.50 197 GLY A O 1
ATOM 1594 N N . TRP A 1 198 ? -16.020 -13.784 6.088 1.00 95.62 198 TRP A N 1
ATOM 1595 C CA . TRP A 1 198 ? -16.833 -12.621 6.425 1.00 95.62 198 TRP A CA 1
ATOM 1596 C C . TRP A 1 198 ? -17.761 -12.220 5.273 1.00 95.62 198 TRP A C 1
ATOM 1598 O O . TRP A 1 198 ? -17.631 -12.663 4.137 1.00 95.62 198 TRP A O 1
ATOM 1608 N N . SER A 1 199 ? -18.743 -11.378 5.567 1.00 95.56 199 SER A N 1
ATOM 1609 C CA . SER A 1 199 ? -19.532 -10.653 4.572 1.00 95.56 199 SER A CA 1
ATOM 1610 C C . SER A 1 199 ? -19.682 -9.212 5.007 1.00 95.56 199 SER A C 1
ATOM 1612 O O . SER A 1 199 ? -19.991 -8.947 6.175 1.00 95.56 199 SER A O 1
ATOM 1614 N N . LEU A 1 200 ? -19.515 -8.294 4.059 1.00 97.25 200 LEU A N 1
ATOM 1615 C CA . LEU A 1 200 ? -19.772 -6.883 4.290 1.00 97.25 200 LEU A CA 1
ATOM 1616 C C . LEU A 1 200 ? -21.259 -6.666 4.602 1.00 97.25 200 LEU A C 1
ATOM 1618 O O . LEU A 1 200 ? -22.149 -7.104 3.875 1.00 97.25 200 LEU A O 1
ATOM 1622 N N . VAL A 1 201 ? -21.521 -5.985 5.711 1.00 97.62 201 VAL A N 1
ATOM 1623 C CA . VAL A 1 201 ? -22.855 -5.526 6.119 1.00 97.62 201 VAL A CA 1
ATOM 1624 C C . VAL A 1 201 ? -23.037 -4.068 5.738 1.00 97.62 201 VAL A C 1
ATOM 1626 O O . VAL A 1 201 ? -24.088 -3.684 5.229 1.00 97.62 201 VAL A O 1
ATOM 1629 N N . LYS A 1 202 ? -22.014 -3.256 6.010 1.00 96.50 202 LYS A N 1
ATOM 1630 C CA . LYS A 1 202 ? -22.032 -1.814 5.793 1.00 96.50 202 LYS A CA 1
ATOM 1631 C C . LYS A 1 202 ? -20.613 -1.313 5.555 1.00 96.50 202 LYS A C 1
ATOM 1633 O O . LYS A 1 202 ? -19.685 -1.760 6.224 1.00 96.50 202 LYS A O 1
ATOM 1638 N N . GLN A 1 203 ? -20.480 -0.356 4.646 1.00 97.38 203 GLN A N 1
ATOM 1639 C CA . GLN A 1 203 ? -19.302 0.490 4.507 1.00 97.38 203 GLN A CA 1
ATOM 1640 C C . GLN A 1 203 ? -19.737 1.945 4.692 1.00 97.38 203 GLN A C 1
ATOM 1642 O O . GLN A 1 203 ? -20.789 2.337 4.186 1.00 97.38 203 GLN A O 1
ATOM 1647 N N . ASP A 1 204 ? -18.963 2.722 5.442 1.00 96.88 204 ASP A N 1
ATOM 1648 C CA . ASP A 1 204 ? -19.244 4.131 5.729 1.00 96.88 204 ASP A CA 1
ATOM 1649 C C . ASP A 1 204 ? -17.941 4.941 5.813 1.00 96.88 204 ASP A C 1
ATOM 1651 O O . ASP A 1 204 ? -16.849 4.370 5.857 1.00 96.88 204 ASP A O 1
ATOM 1655 N N . TYR A 1 205 ? -18.051 6.267 5.855 1.00 97.12 205 TYR A N 1
ATOM 1656 C CA . TYR A 1 205 ? -16.911 7.181 5.937 1.00 97.12 205 TYR A CA 1
ATOM 1657 C C . TYR A 1 205 ? -16.980 8.027 7.208 1.00 97.12 205 TYR A C 1
ATOM 1659 O O . TYR A 1 205 ? -18.004 8.641 7.509 1.00 97.12 205 TYR A O 1
ATOM 1667 N N . LEU A 1 206 ? -15.882 8.068 7.962 1.00 96.81 206 LEU A N 1
ATOM 1668 C CA . LEU A 1 206 ? -15.800 8.712 9.273 1.00 96.81 206 LEU A CA 1
ATOM 1669 C C . LEU A 1 206 ? -14.664 9.739 9.322 1.00 96.81 206 LEU A C 1
ATOM 1671 O O . LEU A 1 206 ? -13.708 9.687 8.553 1.00 96.81 206 LEU A O 1
ATOM 1675 N N . GLY A 1 207 ? -14.751 10.671 10.272 1.00 95.38 207 GLY A N 1
ATOM 1676 C CA . GLY A 1 207 ? -13.665 11.614 10.539 1.00 95.38 207 GLY A CA 1
ATOM 1677 C C . GLY A 1 207 ? -13.478 12.686 9.462 1.00 95.38 207 GLY A C 1
ATOM 1678 O O . GLY A 1 207 ? -12.356 12.948 9.036 1.00 95.38 207 GLY A O 1
ATOM 1679 N N . MET A 1 208 ? -14.567 13.322 9.020 1.00 95.06 208 MET A N 1
ATOM 1680 C CA . MET A 1 208 ? -14.489 14.513 8.160 1.00 95.06 208 MET A CA 1
ATOM 1681 C C . MET A 1 208 ? -13.734 15.652 8.851 1.00 95.06 208 MET A C 1
ATOM 1683 O O . MET A 1 208 ? -13.032 16.424 8.207 1.00 95.06 208 MET A O 1
ATOM 1687 N N . GLU A 1 209 ? -13.842 15.729 10.170 1.00 92.75 209 GLU A N 1
ATOM 1688 C CA . GLU A 1 209 ? -13.280 16.787 10.998 1.00 92.75 209 GLU A CA 1
ATOM 1689 C C . GLU A 1 209 ? -11.744 16.718 11.032 1.00 92.75 209 GLU A C 1
ATOM 1691 O O . GLU A 1 209 ? -11.086 17.747 10.905 1.00 92.75 209 GLU A O 1
ATOM 1696 N N . TYR A 1 210 ? -11.167 15.509 11.020 1.00 95.06 210 TYR A N 1
ATOM 1697 C CA . TYR A 1 210 ? -9.717 15.299 10.879 1.00 95.06 210 TYR A CA 1
ATOM 1698 C C . TYR A 1 210 ? -9.157 15.842 9.558 1.00 95.06 210 TYR A C 1
ATOM 1700 O O . TYR A 1 210 ? -7.985 16.205 9.476 1.00 95.06 210 TYR A O 1
ATOM 1708 N N . THR A 1 211 ? -9.978 15.938 8.504 1.00 96.12 211 THR A N 1
ATOM 1709 C CA . THR A 1 211 ? -9.504 16.467 7.217 1.00 96.12 211 THR A CA 1
ATOM 1710 C C . THR A 1 211 ? -9.144 17.949 7.298 1.00 96.12 211 THR A C 1
ATOM 1712 O O . THR A 1 211 ? -8.302 18.409 6.530 1.00 96.12 211 THR A O 1
ATOM 1715 N N . ILE A 1 212 ? -9.728 18.691 8.245 1.00 94.56 212 ILE A N 1
ATOM 1716 C CA . ILE A 1 212 ? -9.370 20.088 8.506 1.00 94.56 212 ILE A CA 1
ATOM 1717 C C . ILE A 1 212 ? -7.933 20.150 9.026 1.00 94.56 212 ILE A C 1
ATOM 1719 O O . ILE A 1 212 ? -7.128 20.917 8.501 1.00 94.56 212 ILE A O 1
ATOM 1723 N N . ASP A 1 213 ? -7.586 19.294 9.987 1.00 93.81 213 ASP A N 1
ATOM 1724 C CA . ASP A 1 213 ? -6.238 19.223 10.559 1.00 93.81 213 ASP A CA 1
ATOM 1725 C C . ASP A 1 213 ? -5.207 18.768 9.519 1.00 93.81 213 ASP A C 1
ATOM 1727 O O . ASP A 1 213 ? -4.124 19.348 9.427 1.00 93.81 213 ASP A O 1
ATOM 1731 N N . HIS A 1 214 ? -5.564 17.812 8.657 1.00 95.88 214 HIS A N 1
ATOM 1732 C CA . HIS A 1 214 ? -4.723 17.403 7.529 1.00 95.88 214 HIS A CA 1
ATOM 1733 C C . HIS A 1 214 ? -4.436 18.552 6.558 1.00 95.88 214 HIS A C 1
ATOM 1735 O O . HIS A 1 214 ? -3.286 18.754 6.160 1.00 95.88 214 HIS A O 1
ATOM 1741 N N . MET A 1 215 ? -5.455 19.335 6.198 1.00 95.19 215 MET A N 1
ATOM 1742 C CA . MET A 1 215 ? -5.279 20.486 5.310 1.00 95.19 215 MET A CA 1
ATOM 1743 C C . MET A 1 215 ? -4.474 21.597 5.980 1.00 95.19 215 MET A C 1
ATOM 1745 O O . MET A 1 215 ? -3.578 22.163 5.352 1.00 95.19 215 MET A O 1
ATOM 1749 N N . ASN A 1 216 ? -4.720 21.858 7.264 1.00 93.81 216 ASN A N 1
ATOM 1750 C CA . ASN A 1 216 ? -3.947 22.828 8.033 1.00 93.81 216 ASN A CA 1
ATOM 1751 C C . ASN A 1 216 ? -2.472 22.418 8.120 1.00 93.81 216 ASN A C 1
ATOM 1753 O O . ASN A 1 216 ? -1.588 23.252 7.934 1.00 93.81 216 ASN A O 1
ATOM 1757 N N . TYR A 1 217 ? -2.184 21.129 8.326 1.00 93.69 217 TYR A N 1
ATOM 1758 C CA . TYR A 1 217 ? -0.820 20.605 8.286 1.00 93.69 217 TYR A CA 1
ATOM 1759 C C . TYR A 1 217 ? -0.188 20.788 6.902 1.00 93.69 217 TYR A C 1
ATOM 1761 O O . TYR A 1 217 ? 0.953 21.249 6.775 1.00 93.69 217 TYR A O 1
ATOM 1769 N N . PHE A 1 218 ? -0.930 20.448 5.846 1.00 92.19 218 PHE A N 1
ATOM 1770 C CA . PHE A 1 218 ? -0.443 20.531 4.475 1.00 92.19 218 PHE A CA 1
ATOM 1771 C C . PHE A 1 218 ? -0.073 21.966 4.075 1.00 92.19 218 PHE A C 1
ATOM 1773 O O . PHE A 1 218 ? 1.033 22.193 3.576 1.00 92.19 218 PHE A O 1
ATOM 1780 N N . TYR A 1 219 ? -0.930 22.944 4.366 1.00 89.75 219 TYR A N 1
ATOM 1781 C CA . TYR A 1 219 ? -0.657 24.355 4.071 1.00 89.75 219 TYR A CA 1
ATOM 1782 C C . TYR A 1 219 ? 0.244 25.040 5.107 1.00 89.75 219 TYR A C 1
ATOM 1784 O O . TYR A 1 219 ? 0.940 25.993 4.768 1.00 89.75 219 TYR A O 1
ATOM 1792 N N . GLY A 1 220 ? 0.308 24.524 6.336 1.00 89.12 220 GLY A N 1
ATOM 1793 C CA . GLY A 1 220 ? 1.051 25.127 7.446 1.00 89.12 220 GLY A CA 1
ATOM 1794 C C . GLY A 1 220 ? 0.313 26.274 8.148 1.00 89.12 220 GLY A C 1
ATOM 1795 O O . GLY A 1 220 ? 0.915 26.969 8.961 1.00 89.12 220 GLY A O 1
ATOM 1796 N N . GLU A 1 221 ? -0.970 26.480 7.848 1.00 89.31 221 GLU A N 1
ATOM 1797 C CA . GLU A 1 221 ? -1.827 27.504 8.451 1.00 89.31 221 GLU A CA 1
ATOM 1798 C C . GLU A 1 221 ? -3.297 27.065 8.450 1.00 89.31 221 GLU A C 1
ATOM 1800 O O . GLU A 1 221 ? -3.676 26.132 7.743 1.00 89.31 221 GLU A O 1
ATOM 1805 N N . PHE A 1 222 ? -4.136 27.736 9.244 1.00 88.94 222 PHE A N 1
ATOM 1806 C CA . PHE A 1 222 ? -5.569 27.446 9.293 1.00 88.94 222 PHE A CA 1
ATOM 1807 C C . PHE A 1 222 ? -6.277 27.909 8.013 1.00 88.94 222 PHE A C 1
ATOM 1809 O O . PHE A 1 222 ? -6.202 29.088 7.666 1.00 88.94 222 PHE A O 1
ATOM 1816 N N . HIS A 1 223 ? -7.018 27.013 7.351 1.00 86.44 223 HIS A N 1
ATOM 1817 C CA . HIS A 1 223 ? -7.719 27.324 6.100 1.00 86.44 223 HIS A CA 1
ATOM 1818 C C . HIS A 1 223 ? -9.253 27.433 6.289 1.00 86.44 223 HIS A C 1
ATOM 1820 O O . HIS A 1 223 ? -9.974 26.440 6.120 1.00 86.44 223 HIS A O 1
ATOM 1826 N N . PRO A 1 224 ? -9.801 28.632 6.589 1.00 89.50 224 PRO A N 1
ATOM 1827 C CA . PRO A 1 224 ? -11.193 28.805 7.022 1.00 89.50 224 PRO A CA 1
ATOM 1828 C C . PRO A 1 224 ? -12.223 28.331 5.994 1.00 89.50 224 PRO A C 1
ATOM 1830 O O . PRO A 1 224 ? -13.183 27.669 6.368 1.00 89.50 224 PRO A O 1
ATOM 1833 N N . PHE A 1 225 ? -12.005 28.576 4.698 1.00 93.81 225 PHE A N 1
ATOM 1834 C CA . PHE A 1 225 ? -12.952 28.146 3.660 1.00 93.81 225 PHE A CA 1
ATOM 1835 C C . PHE A 1 225 ? -13.066 26.625 3.552 1.00 93.81 225 PHE A C 1
ATOM 1837 O O . PHE A 1 225 ? -14.143 26.106 3.280 1.00 93.81 225 PHE A O 1
ATOM 1844 N N . TYR A 1 226 ? -11.969 25.899 3.790 1.00 93.50 226 TYR A N 1
ATOM 1845 C CA . TYR A 1 226 ? -12.009 24.438 3.761 1.00 93.50 226 TYR A CA 1
ATOM 1846 C C . TYR A 1 226 ? -12.795 23.918 4.971 1.00 93.50 226 TYR A C 1
ATOM 1848 O O . TYR A 1 226 ? -13.687 23.086 4.822 1.00 93.50 226 TYR A O 1
ATOM 1856 N N . ALA A 1 227 ? -12.528 24.478 6.155 1.00 93.50 227 ALA A N 1
ATOM 1857 C CA . ALA A 1 227 ? -13.274 24.164 7.368 1.00 93.50 227 ALA A CA 1
ATOM 1858 C C . ALA A 1 227 ? -14.775 24.479 7.223 1.00 93.50 227 ALA A C 1
ATOM 1860 O O . ALA A 1 227 ? -15.609 23.643 7.555 1.00 93.50 227 ALA A O 1
ATOM 1861 N N . GLU A 1 228 ? -15.137 25.635 6.656 1.00 95.12 228 GLU A N 1
ATOM 1862 C CA . GLU A 1 228 ? -16.530 25.987 6.355 1.00 95.12 228 GLU A CA 1
ATOM 1863 C C . GLU A 1 228 ? -17.188 24.970 5.417 1.00 95.12 228 GLU A C 1
ATOM 1865 O O . GLU A 1 228 ? -18.321 24.560 5.669 1.00 95.12 228 GLU A O 1
ATOM 1870 N N . MET A 1 229 ? -16.495 24.513 4.369 1.00 96.00 229 MET A N 1
ATOM 1871 C CA . MET A 1 229 ? -17.023 23.476 3.477 1.00 96.00 229 MET A CA 1
ATOM 1872 C C . MET A 1 229 ? -17.261 22.147 4.203 1.00 96.00 229 MET A C 1
ATOM 1874 O O . MET A 1 229 ? -18.288 21.511 3.965 1.00 96.00 229 MET A O 1
ATOM 1878 N N . VAL A 1 230 ? -16.355 21.745 5.100 1.00 94.12 230 VAL A N 1
ATOM 1879 C CA . VAL A 1 230 ? -16.522 20.547 5.938 1.00 94.12 230 VAL A CA 1
ATOM 1880 C C . VAL A 1 230 ? -17.731 20.703 6.864 1.00 94.12 230 VAL A C 1
ATOM 1882 O O . VAL A 1 230 ? -18.627 19.861 6.844 1.00 94.12 230 VAL A O 1
ATOM 1885 N N . TYR A 1 231 ? -17.804 21.795 7.630 1.00 93.25 231 TYR A N 1
ATOM 1886 C CA . TYR A 1 231 ? -18.871 22.016 8.613 1.00 93.25 231 TYR A CA 1
ATOM 1887 C C . TYR A 1 231 ? -20.258 22.177 7.985 1.00 93.25 231 TYR A C 1
ATOM 1889 O O . TYR A 1 231 ? -21.252 21.787 8.592 1.00 93.25 231 TYR A O 1
ATOM 1897 N N . ASN A 1 232 ? -20.336 22.717 6.766 1.00 94.62 232 ASN A N 1
ATOM 1898 C CA . ASN A 1 232 ? -21.593 22.851 6.027 1.00 94.62 232 ASN A CA 1
ATOM 1899 C C . ASN A 1 232 ? -21.922 21.623 5.156 1.00 94.62 232 ASN A C 1
ATOM 1901 O O . ASN A 1 232 ? -22.893 21.663 4.403 1.00 94.62 232 ASN A O 1
ATOM 1905 N N . GLY A 1 233 ? -21.132 20.543 5.226 1.00 94.00 233 GLY A N 1
ATOM 1906 C CA . GLY A 1 233 ? -21.385 19.311 4.472 1.00 94.00 233 GLY A CA 1
ATOM 1907 C C . GLY A 1 233 ? -21.309 19.487 2.951 1.00 94.00 233 GLY A C 1
ATOM 1908 O O . GLY A 1 233 ? -22.021 18.808 2.216 1.00 94.00 233 GLY A O 1
ATOM 1909 N N . LEU A 1 234 ? -20.481 20.421 2.473 1.00 95.94 234 LEU A N 1
ATOM 1910 C CA . LEU A 1 234 ? -20.323 20.725 1.045 1.00 95.94 234 LEU A CA 1
ATOM 1911 C C . LEU A 1 234 ? -19.316 19.803 0.344 1.00 95.94 234 LEU A C 1
ATOM 1913 O O . LEU A 1 234 ? -19.257 19.787 -0.885 1.00 95.94 234 LEU A O 1
ATOM 1917 N N . LEU A 1 235 ? -18.516 19.057 1.111 1.00 94.31 235 LEU A N 1
ATOM 1918 C CA . LEU A 1 235 ? -17.596 18.049 0.591 1.00 94.31 235 LEU A CA 1
ATOM 1919 C C . LEU A 1 235 ? -18.258 16.665 0.563 1.00 94.31 235 LEU A C 1
ATOM 1921 O O . LEU A 1 235 ? -19.024 16.332 1.471 1.00 94.31 235 LEU A O 1
ATOM 1925 N N . PRO A 1 236 ? -17.953 15.831 -0.447 1.00 94.88 236 PRO A N 1
ATOM 1926 C CA . PRO A 1 236 ? -18.441 14.462 -0.476 1.00 94.88 236 PRO A CA 1
ATOM 1927 C C . PRO A 1 236 ? -17.861 13.672 0.703 1.00 94.88 236 PRO A C 1
ATOM 1929 O O . PRO A 1 236 ? -16.675 13.773 1.011 1.00 94.88 236 PRO A O 1
ATOM 1932 N N . THR A 1 237 ? -18.686 12.843 1.345 1.00 93.00 237 THR A N 1
ATOM 1933 C CA . THR A 1 237 ? -18.277 12.046 2.518 1.00 93.00 237 THR A CA 1
ATOM 1934 C C . THR A 1 237 ? -17.144 11.069 2.214 1.00 93.00 237 THR A C 1
ATOM 1936 O O . THR A 1 237 ? -16.393 10.714 3.114 1.00 93.00 237 THR A O 1
ATOM 1939 N N . SER A 1 238 ? -16.957 10.686 0.948 1.00 94.31 238 SER A N 1
ATOM 1940 C CA . SER A 1 238 ? -15.827 9.868 0.496 1.00 94.31 238 SER A CA 1
ATOM 1941 C C . SER A 1 238 ? -14.456 10.522 0.699 1.00 94.31 238 SER A C 1
ATOM 1943 O O . SER A 1 238 ? -13.450 9.834 0.556 1.00 94.31 238 SER A O 1
ATOM 1945 N N . GLU A 1 239 ? -14.396 11.820 1.010 1.00 96.19 239 GLU A N 1
ATOM 1946 C CA . GLU A 1 239 ? -13.159 12.534 1.359 1.00 96.19 239 GLU A CA 1
ATOM 1947 C C . GLU A 1 239 ? -12.798 12.420 2.844 1.00 96.19 239 GLU A C 1
ATOM 1949 O O . GLU A 1 239 ? -11.729 12.884 3.247 1.00 96.19 239 GLU A O 1
ATOM 1954 N N . ALA A 1 240 ? -13.651 11.808 3.672 1.00 97.12 240 ALA A N 1
ATOM 1955 C CA . ALA A 1 240 ? -13.371 11.658 5.093 1.00 97.12 240 ALA A CA 1
ATOM 1956 C C . ALA A 1 240 ? -12.091 10.851 5.323 1.00 97.12 240 ALA A C 1
ATOM 1958 O O . ALA A 1 240 ? -11.741 9.974 4.525 1.00 97.12 240 ALA A O 1
ATOM 1959 N N . TYR A 1 241 ? -11.406 11.137 6.432 1.00 97.88 241 TYR A N 1
ATOM 1960 C CA . TYR A 1 241 ? -10.131 10.504 6.746 1.00 97.88 241 TYR A CA 1
ATOM 1961 C C . TYR A 1 241 ? -10.249 8.982 6.858 1.00 97.88 241 TYR A C 1
ATOM 1963 O O . TYR A 1 241 ? -9.376 8.271 6.377 1.00 97.88 241 TYR A O 1
ATOM 1971 N N . LEU A 1 242 ? -11.315 8.471 7.463 1.00 98.19 242 LEU A N 1
ATOM 1972 C CA . LEU A 1 242 ? -11.428 7.060 7.804 1.00 98.19 242 LEU A CA 1
ATOM 1973 C C . LEU A 1 242 ? -12.511 6.382 6.972 1.00 98.19 242 LEU A C 1
ATOM 1975 O O . LEU A 1 242 ? -13.560 6.960 6.686 1.00 98.19 242 LEU A O 1
ATOM 1979 N N . THR A 1 243 ? -12.275 5.119 6.634 1.00 98.25 243 THR A N 1
ATOM 1980 C CA . THR A 1 243 ? -13.313 4.213 6.134 1.00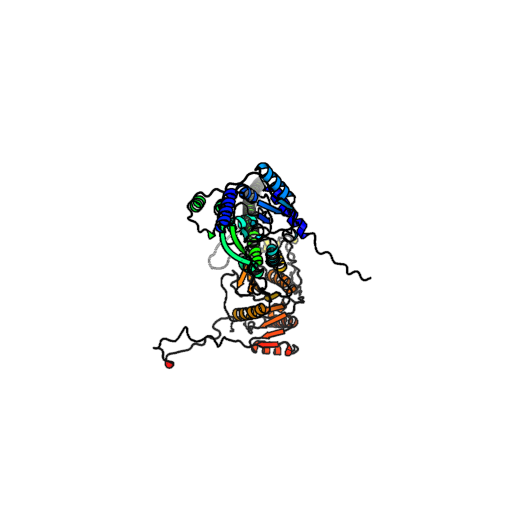 98.25 243 THR A CA 1
ATOM 1981 C C . THR A 1 243 ? -13.663 3.218 7.231 1.00 98.25 243 THR A C 1
ATOM 1983 O O . THR A 1 243 ? -12.773 2.595 7.805 1.00 98.25 243 THR A O 1
ATOM 1986 N N . LEU A 1 244 ? -14.956 3.069 7.510 1.00 98.25 244 LEU A N 1
ATOM 1987 C CA . LEU A 1 244 ? -15.505 2.048 8.393 1.00 98.25 244 LEU A CA 1
ATOM 1988 C C . LEU A 1 244 ? -16.041 0.893 7.550 1.00 98.25 244 LEU A C 1
ATOM 1990 O O . LEU A 1 244 ? -16.920 1.092 6.711 1.00 98.25 244 LEU A O 1
ATOM 1994 N N . TYR A 1 245 ? -15.593 -0.317 7.854 1.00 98.56 245 TYR A N 1
ATOM 1995 C CA . TYR A 1 245 ? -16.181 -1.554 7.359 1.00 98.56 245 TYR A CA 1
ATOM 1996 C C . TYR A 1 245 ? -16.833 -2.315 8.512 1.00 98.56 245 TYR A C 1
ATOM 1998 O O . TYR A 1 245 ? -16.217 -2.518 9.557 1.00 98.56 245 TYR A O 1
ATOM 2006 N N . VAL A 1 246 ? -18.073 -2.755 8.313 1.00 98.62 246 VAL A N 1
ATOM 2007 C CA . VAL A 1 246 ? -18.806 -3.621 9.239 1.00 98.62 246 VAL A CA 1
ATOM 2008 C C . VAL A 1 246 ? -18.975 -4.978 8.585 1.00 98.62 246 VAL A C 1
ATOM 2010 O O . VAL A 1 246 ? -19.633 -5.098 7.550 1.00 98.62 246 VAL A O 1
ATOM 2013 N N . PHE A 1 247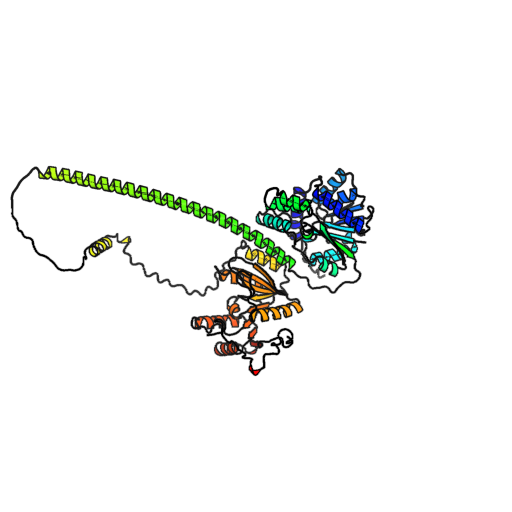 ? -18.442 -6.008 9.222 1.00 98.31 247 PHE A N 1
ATOM 2014 C CA . PHE A 1 247 ? -18.507 -7.380 8.754 1.00 98.31 247 PHE A CA 1
ATOM 2015 C C . PHE A 1 247 ? -19.359 -8.241 9.680 1.00 98.31 247 PHE A C 1
ATOM 2017 O O . PHE A 1 247 ? -19.368 -8.055 10.895 1.00 98.31 247 PHE A O 1
ATOM 2024 N N . LYS A 1 248 ? -20.040 -9.232 9.108 1.00 97.25 248 LYS A N 1
ATOM 2025 C CA . LYS A 1 248 ? -20.646 -10.352 9.843 1.00 97.25 248 LYS A CA 1
ATOM 2026 C C . LYS A 1 248 ? -20.054 -11.660 9.347 1.00 97.25 248 LYS A C 1
ATOM 2028 O O . LYS A 1 248 ? -19.624 -11.736 8.197 1.00 97.25 248 LYS A O 1
ATOM 2033 N N . LYS A 1 249 ? -20.061 -12.698 10.179 1.00 95.00 249 LYS A N 1
ATOM 2034 C CA . LYS A 1 249 ? -19.611 -14.020 9.734 1.00 95.00 249 LYS A CA 1
ATOM 2035 C C . LYS A 1 249 ? -20.489 -14.547 8.608 1.00 95.00 249 LYS A C 1
ATOM 2037 O O . LYS A 1 249 ? -21.715 -14.421 8.651 1.00 95.00 249 LYS A O 1
ATOM 2042 N N . ASN A 1 250 ? -19.845 -15.192 7.651 1.00 88.25 250 ASN A N 1
ATOM 2043 C CA . ASN A 1 250 ? -20.464 -15.898 6.552 1.00 88.25 250 ASN A CA 1
ATOM 2044 C C . ASN A 1 250 ? -20.106 -17.382 6.633 1.00 88.25 250 ASN A C 1
ATOM 2046 O O . ASN A 1 250 ? -18.953 -17.746 6.839 1.00 88.25 250 ASN A O 1
ATOM 2050 N N . SER A 1 251 ? -21.102 -18.249 6.470 1.00 72.88 251 SER A N 1
ATOM 2051 C CA . SER A 1 251 ? -20.905 -19.700 6.469 1.00 72.88 251 SER A CA 1
ATOM 2052 C C . SER A 1 251 ? -20.405 -20.239 5.126 1.00 72.88 251 SER A C 1
ATOM 2054 O O . SER A 1 251 ? -19.959 -21.383 5.068 1.00 72.88 251 SER A O 1
ATOM 2056 N N . ILE A 1 252 ? -20.473 -19.444 4.053 1.00 73.88 252 ILE A N 1
ATOM 2057 C CA . ILE A 1 252 ? -20.027 -19.834 2.712 1.00 73.88 252 ILE A CA 1
ATOM 2058 C C . ILE A 1 252 ? -18.703 -19.136 2.413 1.00 73.88 252 ILE A C 1
ATOM 2060 O O . ILE A 1 252 ? -18.663 -17.917 2.271 1.00 73.88 252 ILE A O 1
ATOM 2064 N N . LEU A 1 253 ? -17.632 -19.920 2.291 1.00 68.44 253 LEU A N 1
ATOM 2065 C CA . LEU A 1 253 ? -16.329 -19.419 1.866 1.00 68.44 253 LEU A CA 1
ATOM 2066 C C . LEU A 1 253 ? -16.279 -19.365 0.330 1.00 68.44 253 LEU A C 1
ATOM 2068 O O . LEU A 1 253 ? -16.485 -20.404 -0.307 1.00 68.44 253 LEU A O 1
ATOM 2072 N N . PRO A 1 254 ? -16.024 -18.197 -0.285 1.00 68.88 254 PRO A N 1
ATOM 2073 C CA . PRO A 1 254 ? -15.710 -18.130 -1.705 1.00 68.88 254 PRO A CA 1
ATOM 2074 C C . PRO A 1 254 ? -14.376 -18.839 -1.991 1.00 68.88 254 PRO A C 1
ATOM 2076 O O . PRO A 1 254 ? -13.581 -19.107 -1.086 1.00 68.88 254 PRO A O 1
ATOM 2079 N N . ASN A 1 255 ? -14.113 -19.152 -3.263 1.00 66.50 255 ASN A N 1
ATOM 2080 C CA . ASN A 1 255 ? -12.808 -19.682 -3.658 1.00 66.50 255 ASN A CA 1
ATOM 2081 C C . ASN A 1 255 ? -11.715 -18.669 -3.297 1.00 66.50 255 ASN A C 1
ATOM 2083 O O . ASN A 1 255 ? -11.808 -17.505 -3.685 1.00 66.50 255 ASN A O 1
ATOM 2087 N N . LYS A 1 256 ? -10.677 -19.123 -2.583 1.00 67.06 256 LYS A N 1
ATOM 2088 C CA . LYS A 1 256 ? -9.504 -18.296 -2.280 1.00 67.06 256 LYS A CA 1
ATOM 2089 C C . LYS A 1 256 ? -8.883 -17.819 -3.593 1.00 67.06 256 LYS A C 1
ATOM 2091 O O . LYS A 1 256 ? -8.546 -18.641 -4.449 1.00 67.06 256 LYS A O 1
ATOM 2096 N N . MET A 1 257 ? -8.758 -16.506 -3.750 1.00 64.06 257 MET A N 1
ATOM 2097 C CA . MET A 1 257 ? -7.999 -15.918 -4.847 1.00 64.06 257 MET A CA 1
ATOM 2098 C C . MET A 1 257 ? -6.531 -15.831 -4.429 1.00 64.06 257 MET A C 1
ATOM 2100 O O . MET A 1 257 ? -6.215 -15.801 -3.241 1.00 64.06 257 MET A O 1
ATOM 2104 N N . ALA A 1 258 ? -5.622 -15.844 -5.403 1.00 63.03 258 ALA A N 1
ATOM 2105 C CA . ALA A 1 258 ? -4.224 -15.569 -5.108 1.00 63.03 258 ALA A CA 1
ATOM 2106 C C . ALA A 1 258 ? -4.090 -14.110 -4.632 1.00 63.03 258 ALA A C 1
ATOM 2108 O O . ALA A 1 258 ? -4.733 -13.241 -5.231 1.00 63.03 258 ALA A O 1
ATOM 2109 N N . PRO A 1 259 ? -3.280 -13.837 -3.594 1.00 65.19 259 PRO A N 1
ATOM 2110 C CA . PRO A 1 259 ? -3.080 -12.480 -3.118 1.00 65.19 259 PRO A CA 1
ATOM 2111 C C . PRO A 1 259 ? -2.558 -11.554 -4.217 1.00 65.19 259 PRO A C 1
ATOM 2113 O O . PRO A 1 259 ? -1.672 -11.942 -4.980 1.00 65.19 259 PRO A O 1
ATOM 2116 N N . SER A 1 260 ? -3.078 -10.328 -4.289 1.00 70.44 260 SER A N 1
ATOM 2117 C CA . SER A 1 260 ? -2.592 -9.306 -5.224 1.00 70.44 260 SER A CA 1
ATOM 2118 C C . SER A 1 260 ? -1.703 -8.303 -4.491 1.00 70.44 260 SER A C 1
ATOM 2120 O O . SER A 1 260 ? -2.207 -7.382 -3.857 1.00 70.44 260 SER A O 1
ATOM 2122 N N . ASN A 1 261 ? -0.387 -8.359 -4.710 1.00 74.75 261 ASN A N 1
ATOM 2123 C CA . ASN A 1 261 ? 0.591 -7.456 -4.068 1.00 74.75 261 ASN A CA 1
ATOM 2124 C C . ASN A 1 261 ? 0.538 -5.991 -4.561 1.00 74.75 261 ASN A C 1
ATOM 2126 O O . ASN A 1 261 ? 1.405 -5.166 -4.269 1.00 74.75 261 ASN A O 1
ATOM 2130 N N . TRP A 1 262 ? -0.461 -5.639 -5.370 1.00 83.19 262 TRP A N 1
ATOM 2131 C CA . TRP A 1 262 ? -0.576 -4.318 -5.979 1.00 83.19 262 TRP A CA 1
ATOM 2132 C C . TRP A 1 262 ? -0.773 -3.189 -4.975 1.00 83.19 262 TRP A C 1
ATOM 2134 O O . TRP A 1 262 ? -0.253 -2.095 -5.189 1.00 83.19 262 TRP A O 1
ATOM 2144 N N . THR A 1 263 ? -1.509 -3.420 -3.891 1.00 87.75 263 THR A N 1
ATOM 2145 C CA . THR A 1 263 ? -1.691 -2.397 -2.858 1.00 87.75 263 THR A CA 1
ATOM 2146 C C . THR A 1 263 ? -0.354 -2.042 -2.213 1.00 87.75 263 THR A C 1
ATOM 2148 O O . THR A 1 263 ? -0.041 -0.861 -2.038 1.00 87.75 263 THR A O 1
ATOM 2151 N N . GLU A 1 264 ? 0.459 -3.048 -1.915 1.00 88.12 264 GLU A N 1
ATOM 2152 C CA . GLU A 1 264 ? 1.806 -2.919 -1.384 1.00 88.12 264 GLU A CA 1
ATOM 2153 C C . GLU A 1 264 ? 2.675 -2.134 -2.374 1.00 88.12 264 GLU A C 1
ATOM 2155 O O . GLU A 1 264 ? 3.277 -1.128 -2.004 1.00 88.12 264 GLU A O 1
ATOM 2160 N N . PHE A 1 265 ? 2.659 -2.498 -3.660 1.00 83.69 265 PHE A N 1
ATOM 2161 C CA . PHE A 1 265 ? 3.434 -1.800 -4.690 1.00 83.69 265 PHE A CA 1
ATOM 2162 C C . PHE A 1 265 ? 3.000 -0.345 -4.903 1.00 83.69 265 PHE A C 1
ATOM 2164 O O . PHE A 1 265 ? 3.851 0.542 -4.988 1.00 83.69 265 PHE A O 1
ATOM 2171 N N . LYS A 1 266 ? 1.690 -0.073 -4.935 1.00 87.62 266 LYS A N 1
ATOM 2172 C CA . LYS A 1 266 ? 1.125 1.284 -5.014 1.00 87.62 266 LYS A CA 1
ATOM 2173 C C . LYS A 1 266 ? 1.578 2.133 -3.825 1.00 87.62 266 LYS A C 1
ATOM 2175 O O . LYS A 1 266 ? 1.957 3.287 -4.009 1.00 87.62 266 LYS A O 1
ATOM 2180 N N . THR A 1 267 ? 1.573 1.551 -2.627 1.00 90.25 267 THR A N 1
ATOM 2181 C CA . THR A 1 267 ? 2.021 2.209 -1.391 1.00 90.25 267 THR A CA 1
ATOM 2182 C C . THR A 1 267 ? 3.506 2.548 -1.458 1.00 90.25 267 THR A C 1
ATOM 2184 O O . THR A 1 267 ? 3.880 3.705 -1.298 1.00 90.25 267 THR A O 1
ATOM 2187 N N . LEU A 1 268 ? 4.347 1.561 -1.778 1.00 87.56 268 LEU A N 1
ATOM 2188 C CA . LEU A 1 268 ? 5.794 1.751 -1.887 1.00 87.56 268 LEU A CA 1
ATOM 2189 C C . LEU A 1 268 ? 6.155 2.779 -2.959 1.00 87.56 268 LEU A C 1
ATOM 2191 O O . LEU A 1 268 ? 7.087 3.557 -2.783 1.00 87.56 268 LEU A O 1
ATOM 2195 N N . HIS A 1 269 ? 5.417 2.800 -4.071 1.00 86.06 269 HIS A N 1
ATOM 2196 C CA . HIS A 1 269 ? 5.605 3.811 -5.101 1.00 86.06 269 HIS A CA 1
ATOM 2197 C C . HIS A 1 269 ? 5.228 5.215 -4.612 1.00 86.06 269 HIS A C 1
ATOM 2199 O O . HIS A 1 269 ? 5.986 6.154 -4.843 1.00 86.06 269 HIS A O 1
ATOM 2205 N N . PHE A 1 270 ? 4.101 5.368 -3.912 1.00 89.75 270 PHE A N 1
ATOM 2206 C CA . PHE A 1 270 ? 3.695 6.649 -3.327 1.00 89.75 270 PHE A CA 1
ATOM 2207 C C . PHE A 1 270 ? 4.761 7.196 -2.365 1.00 89.75 270 PHE A C 1
ATOM 2209 O O . PHE A 1 270 ? 5.196 8.340 -2.519 1.00 89.75 270 PHE A O 1
ATOM 2216 N N . ASP A 1 271 ? 5.228 6.362 -1.432 1.00 89.38 271 ASP A N 1
ATOM 2217 C CA . ASP A 1 271 ? 6.248 6.740 -0.449 1.00 89.38 271 ASP A CA 1
ATOM 2218 C C . ASP A 1 271 ? 7.574 7.100 -1.149 1.00 89.38 271 ASP A C 1
ATOM 2220 O O . ASP A 1 271 ? 8.182 8.132 -0.860 1.00 89.38 271 ASP A O 1
ATOM 2224 N N . PHE A 1 272 ? 7.973 6.317 -2.160 1.00 83.81 272 PHE A N 1
ATOM 2225 C CA . PHE A 1 272 ? 9.155 6.590 -2.982 1.00 83.81 272 PHE A CA 1
ATOM 2226 C C . PHE A 1 272 ? 9.085 7.942 -3.703 1.00 83.81 272 PHE A C 1
ATOM 2228 O O . PHE A 1 272 ? 10.074 8.678 -3.732 1.00 83.81 272 PHE A O 1
ATOM 2235 N N . ILE A 1 273 ? 7.935 8.300 -4.284 1.00 79.06 273 ILE A N 1
ATOM 2236 C CA . ILE A 1 273 ? 7.773 9.595 -4.959 1.00 79.06 273 ILE A CA 1
ATOM 2237 C C . ILE A 1 273 ? 7.899 10.750 -3.957 1.00 79.06 273 ILE A C 1
ATOM 2239 O O . ILE A 1 273 ? 8.571 11.741 -4.265 1.00 79.06 273 ILE A O 1
ATOM 2243 N N . ALA A 1 274 ? 7.315 10.626 -2.762 1.00 83.62 274 ALA A N 1
ATOM 2244 C CA . ALA A 1 274 ? 7.447 11.633 -1.710 1.00 83.62 274 ALA A CA 1
ATOM 2245 C C . ALA A 1 274 ? 8.919 11.836 -1.294 1.00 83.62 274 ALA A C 1
ATOM 2247 O O . ALA A 1 274 ? 9.405 12.975 -1.252 1.00 83.62 274 ALA A O 1
ATOM 2248 N N . ASP A 1 275 ? 9.656 10.740 -1.096 1.00 78.81 275 ASP A N 1
ATOM 2249 C CA . ASP A 1 275 ? 11.086 10.753 -0.763 1.00 78.81 275 ASP A CA 1
ATOM 2250 C C . ASP A 1 275 ? 11.962 11.321 -1.890 1.00 78.81 275 ASP A C 1
ATOM 2252 O O . ASP A 1 275 ? 12.893 12.095 -1.645 1.00 78.81 275 ASP A O 1
ATOM 2256 N N . MET A 1 276 ? 11.668 10.993 -3.151 1.00 70.38 276 MET A N 1
ATOM 2257 C CA . MET A 1 276 ? 12.409 11.545 -4.288 1.00 70.38 276 MET A CA 1
ATOM 2258 C C . MET A 1 276 ? 12.248 13.061 -4.400 1.00 70.38 276 MET A C 1
ATOM 2260 O O . MET A 1 276 ? 13.224 13.783 -4.622 1.00 70.38 276 MET A O 1
ATOM 2264 N N . GLN A 1 277 ? 11.026 13.572 -4.240 1.00 69.94 277 GLN A N 1
ATOM 2265 C CA . GLN A 1 277 ? 10.756 15.004 -4.393 1.00 69.94 277 GLN A CA 1
ATOM 2266 C C . GLN A 1 277 ? 11.429 15.846 -3.307 1.00 69.94 277 GLN A C 1
ATOM 2268 O O . GLN A 1 277 ? 11.857 16.975 -3.567 1.00 69.94 277 GLN A O 1
ATOM 2273 N N . LYS A 1 278 ? 11.619 15.285 -2.110 1.00 72.31 278 LYS A N 1
ATOM 2274 C CA . LYS A 1 278 ? 12.483 15.869 -1.081 1.00 72.31 278 LYS A CA 1
ATOM 2275 C C . LYS A 1 278 ? 13.909 16.065 -1.593 1.00 72.31 278 LYS A C 1
ATOM 2277 O O . LYS A 1 278 ? 14.408 17.192 -1.558 1.00 72.31 278 LYS A O 1
ATOM 2282 N N . ASN A 1 279 ? 14.542 15.004 -2.093 1.00 61.41 279 ASN A N 1
ATOM 2283 C CA . ASN A 1 279 ? 15.923 15.061 -2.577 1.00 61.41 279 ASN A CA 1
ATOM 2284 C C . ASN A 1 279 ? 16.080 16.049 -3.736 1.00 61.41 279 ASN A C 1
ATOM 2286 O O . ASN A 1 279 ? 17.031 16.827 -3.742 1.00 61.41 279 ASN A O 1
ATOM 2290 N N . ASN A 1 280 ? 15.108 16.098 -4.651 1.00 60.34 280 ASN A N 1
ATOM 2291 C CA . ASN A 1 280 ? 15.088 17.089 -5.727 1.00 60.34 280 ASN A CA 1
ATOM 2292 C C . ASN A 1 280 ? 14.997 18.521 -5.187 1.00 60.34 280 ASN A C 1
ATOM 2294 O O . ASN A 1 280 ? 15.720 19.397 -5.656 1.00 60.34 280 ASN A O 1
ATOM 2298 N N . SER A 1 281 ? 14.158 18.772 -4.176 1.00 60.84 281 SER A N 1
ATOM 2299 C CA . SER A 1 281 ? 14.058 20.104 -3.568 1.00 60.84 281 SER A CA 1
ATOM 2300 C C . SER A 1 281 ? 15.326 20.517 -2.813 1.00 60.84 281 SER A C 1
ATOM 2302 O O . SER A 1 281 ? 15.751 21.666 -2.928 1.00 60.84 281 SER A O 1
ATOM 2304 N N . LEU A 1 282 ? 15.981 19.583 -2.117 1.00 62.28 282 LEU A N 1
ATOM 2305 C CA . LEU A 1 282 ? 17.263 19.827 -1.456 1.00 62.28 282 LEU A CA 1
ATOM 2306 C C . LEU A 1 282 ? 18.370 20.117 -2.480 1.00 62.28 282 LEU A C 1
ATOM 2308 O O . LEU A 1 282 ? 19.144 21.056 -2.303 1.00 62.28 282 LEU A O 1
ATOM 2312 N N . LEU A 1 283 ? 18.415 19.348 -3.571 1.00 58.34 283 LEU A N 1
ATOM 2313 C CA . LEU A 1 283 ? 19.360 19.561 -4.663 1.00 58.34 283 LEU A CA 1
ATOM 2314 C C . LEU A 1 283 ? 19.126 20.915 -5.343 1.00 58.34 283 LEU A C 1
ATOM 2316 O O . LEU A 1 283 ? 20.085 21.636 -5.593 1.00 58.34 283 LEU A O 1
ATOM 2320 N N . ALA A 1 284 ? 17.872 21.301 -5.590 1.00 56.62 284 ALA A N 1
ATOM 2321 C CA . ALA A 1 284 ? 17.537 22.606 -6.158 1.00 56.62 284 ALA A CA 1
ATOM 2322 C C . ALA A 1 284 ? 17.997 23.765 -5.256 1.00 56.62 284 ALA A C 1
ATOM 2324 O O . ALA A 1 284 ? 18.580 24.728 -5.749 1.00 56.62 284 ALA A O 1
ATOM 2325 N N . GLN A 1 285 ? 17.813 23.652 -3.935 1.00 64.25 285 GLN A N 1
ATOM 2326 C CA . GLN A 1 285 ? 18.327 24.633 -2.969 1.00 64.25 285 GLN A CA 1
ATOM 2327 C C . GLN A 1 285 ? 19.863 24.695 -2.968 1.00 64.25 285 GLN A C 1
ATOM 2329 O O . GLN A 1 285 ? 20.444 25.779 -2.912 1.00 64.25 285 GLN A O 1
ATOM 2334 N N . GLN A 1 286 ? 20.537 23.544 -3.054 1.00 62.84 286 GLN A N 1
ATOM 2335 C CA . GLN A 1 286 ? 21.997 23.480 -3.149 1.00 62.84 286 GLN A CA 1
ATOM 2336 C C . GLN A 1 286 ? 22.518 24.083 -4.457 1.00 62.84 286 GLN A C 1
ATOM 2338 O O . GLN A 1 286 ? 23.492 24.831 -4.426 1.00 62.84 286 GLN A O 1
ATOM 2343 N N . LEU A 1 287 ? 21.862 23.808 -5.587 1.00 60.81 287 LEU A N 1
ATOM 2344 C CA . LEU A 1 287 ? 22.186 24.397 -6.887 1.00 60.81 287 LEU A CA 1
ATOM 2345 C C . LEU A 1 287 ? 22.004 25.916 -6.865 1.00 60.81 287 LEU A C 1
ATOM 2347 O O . LEU A 1 287 ? 22.909 26.635 -7.269 1.00 60.81 287 LEU A O 1
ATOM 2351 N N . GLN A 1 288 ? 20.903 26.410 -6.293 1.00 67.00 288 GLN A N 1
ATOM 2352 C CA . GLN A 1 288 ? 20.678 27.846 -6.129 1.00 67.00 288 GLN A CA 1
ATOM 2353 C C . GLN A 1 288 ? 21.774 28.503 -5.277 1.00 67.00 288 GLN A C 1
ATOM 2355 O O . GLN A 1 288 ? 22.242 29.594 -5.598 1.00 67.00 288 GLN A O 1
ATOM 2360 N N . LYS A 1 289 ? 22.220 27.835 -4.205 1.00 68.94 289 LYS A N 1
ATOM 2361 C CA . LYS A 1 289 ? 23.338 28.308 -3.380 1.00 68.94 289 LYS A CA 1
ATOM 2362 C C . LYS A 1 289 ? 24.656 28.336 -4.162 1.00 68.94 289 LYS A C 1
ATOM 2364 O O . LYS A 1 289 ? 25.383 29.318 -4.076 1.00 68.94 289 LYS A O 1
ATOM 2369 N N . LEU A 1 290 ? 24.943 27.295 -4.945 1.00 66.25 290 LEU A N 1
ATOM 2370 C CA . LEU A 1 290 ? 26.135 27.233 -5.797 1.00 66.25 290 LEU A CA 1
ATOM 2371 C C . LEU A 1 290 ? 26.126 28.316 -6.888 1.00 66.25 290 LEU A C 1
ATOM 2373 O O . LEU A 1 290 ? 27.173 28.897 -7.164 1.00 66.25 290 LEU A O 1
ATOM 2377 N N . ASP A 1 291 ? 24.969 28.623 -7.477 1.00 61.47 291 ASP A N 1
ATOM 2378 C CA . ASP A 1 291 ? 24.820 29.698 -8.467 1.00 61.47 291 ASP A CA 1
ATOM 2379 C C . ASP A 1 291 ? 25.057 31.088 -7.854 1.00 61.47 291 ASP A C 1
ATOM 2381 O O . ASP A 1 291 ? 25.702 31.943 -8.472 1.00 61.47 291 ASP A O 1
ATOM 2385 N N . LEU A 1 292 ? 24.588 31.306 -6.620 1.00 67.50 292 LEU A N 1
ATOM 2386 C CA . LEU A 1 292 ? 24.885 32.514 -5.844 1.00 67.50 292 LEU A CA 1
ATOM 2387 C C . LEU A 1 292 ? 26.387 32.625 -5.540 1.00 67.50 292 LEU A C 1
ATOM 2389 O O . LEU A 1 292 ? 26.991 33.664 -5.807 1.00 67.50 292 LEU A O 1
ATOM 2393 N N . ASP A 1 293 ? 27.013 31.547 -5.060 1.00 66.44 293 ASP A N 1
ATOM 2394 C CA . ASP A 1 293 ? 28.454 31.506 -4.772 1.00 66.44 293 ASP A CA 1
ATOM 2395 C C . ASP A 1 293 ? 29.298 31.758 -6.040 1.00 66.44 293 ASP A C 1
ATOM 2397 O O . ASP A 1 293 ? 30.290 32.491 -6.003 1.00 66.44 293 ASP A O 1
ATOM 2401 N N . ASN A 1 294 ? 28.892 31.208 -7.190 1.00 64.25 294 ASN A N 1
ATOM 2402 C CA . ASN A 1 294 ? 29.568 31.415 -8.474 1.00 64.25 294 ASN A CA 1
ATOM 2403 C C . ASN A 1 294 ? 29.430 32.866 -8.966 1.00 64.25 294 ASN A C 1
ATOM 2405 O O . ASN A 1 294 ? 30.396 33.454 -9.453 1.00 64.25 294 ASN A O 1
ATOM 2409 N N . SER A 1 295 ? 28.259 33.477 -8.772 1.00 65.56 295 SER A N 1
ATOM 2410 C CA . SER A 1 295 ? 28.017 34.889 -9.089 1.00 65.56 295 SER A CA 1
ATOM 2411 C C . SER A 1 295 ? 28.900 35.812 -8.233 1.00 65.56 295 SER A C 1
ATOM 2413 O O . SER A 1 295 ? 29.575 36.690 -8.772 1.00 65.56 295 SER A O 1
ATOM 2415 N N . HIS A 1 296 ? 29.021 35.546 -6.926 1.00 67.25 296 HIS A N 1
ATOM 2416 C CA . HIS A 1 296 ? 29.951 36.263 -6.042 1.00 67.25 296 HIS A CA 1
ATOM 2417 C C . HIS A 1 296 ? 31.425 36.094 -6.453 1.00 67.25 296 HIS A C 1
ATOM 2419 O O . HIS A 1 296 ? 32.203 37.050 -6.400 1.00 67.25 296 HIS A O 1
ATOM 2425 N N . LEU A 1 297 ? 31.827 34.899 -6.901 1.00 57.22 297 LEU A N 1
ATOM 2426 C CA . LEU A 1 297 ? 33.178 34.657 -7.422 1.00 57.22 297 LEU A CA 1
ATOM 2427 C C . LEU A 1 297 ? 33.446 35.424 -8.726 1.00 57.22 297 LEU A C 1
ATOM 2429 O O . LEU A 1 297 ? 34.547 35.952 -8.900 1.00 57.22 297 LEU A O 1
ATOM 2433 N N . GLN A 1 298 ? 32.462 35.524 -9.624 1.00 59.09 298 GLN A N 1
ATOM 2434 C CA . GLN A 1 298 ? 32.581 36.307 -10.858 1.00 59.09 298 GLN A CA 1
ATOM 2435 C C . GLN A 1 298 ? 32.718 37.809 -10.578 1.00 59.09 298 GLN A C 1
ATOM 2437 O O . GLN A 1 298 ? 33.577 38.458 -11.178 1.00 59.09 298 GLN A O 1
ATOM 2442 N N . GLU A 1 299 ? 31.946 38.351 -9.633 1.00 70.06 299 GLU A N 1
ATOM 2443 C CA . GLU A 1 299 ? 32.071 39.746 -9.185 1.00 70.06 299 GLU A CA 1
ATOM 2444 C C . GLU A 1 299 ? 33.441 40.018 -8.544 1.00 70.06 299 GLU A C 1
ATOM 2446 O O . GLU A 1 299 ? 34.112 40.995 -8.885 1.00 70.06 299 GLU A O 1
ATOM 2451 N N . SER A 1 300 ? 33.910 39.121 -7.669 1.00 58.78 300 SER A N 1
ATOM 2452 C CA . SER A 1 300 ? 35.234 39.222 -7.041 1.00 58.78 300 SER A CA 1
ATOM 2453 C C . SER A 1 300 ? 36.374 39.161 -8.067 1.00 58.78 300 SER A C 1
ATOM 2455 O O . SER A 1 300 ? 37.334 39.939 -7.994 1.00 58.78 300 SER A O 1
ATOM 2457 N N . TYR A 1 301 ? 36.259 38.280 -9.065 1.00 51.91 301 TYR A N 1
ATOM 2458 C CA . TYR A 1 301 ? 37.206 38.198 -10.174 1.00 51.91 301 TYR A CA 1
ATOM 2459 C C . TYR A 1 301 ? 37.212 39.485 -11.008 1.00 51.91 301 TYR A C 1
ATOM 2461 O O . TYR A 1 301 ? 38.288 40.014 -11.287 1.00 51.91 301 TYR A O 1
ATOM 2469 N N . ALA A 1 302 ? 36.040 40.033 -11.348 1.00 60.97 302 ALA A N 1
ATOM 2470 C CA . ALA A 1 302 ? 35.922 41.289 -12.089 1.00 60.97 302 ALA A CA 1
ATOM 2471 C C . ALA A 1 302 ? 36.565 42.468 -11.335 1.00 60.97 302 ALA A C 1
ATOM 2473 O O . ALA A 1 302 ? 37.372 43.193 -11.919 1.00 60.97 302 ALA A O 1
ATOM 2474 N N . ALA A 1 303 ? 36.307 42.598 -10.029 1.00 66.00 303 ALA A N 1
ATOM 2475 C CA . ALA A 1 303 ? 36.921 43.625 -9.183 1.00 66.00 303 ALA A CA 1
ATOM 2476 C C . ALA A 1 303 ? 38.453 43.475 -9.092 1.00 66.00 303 ALA A C 1
ATOM 2478 O O . ALA A 1 303 ? 39.193 44.458 -9.139 1.00 66.00 303 ALA A O 1
ATOM 2479 N N . THR A 1 304 ? 38.949 42.236 -9.016 1.00 59.75 304 THR A N 1
ATOM 2480 C CA . THR A 1 304 ? 40.393 41.947 -9.005 1.00 59.75 304 THR A CA 1
ATOM 2481 C C . THR A 1 304 ? 41.045 42.308 -10.343 1.00 59.75 304 THR A C 1
ATOM 2483 O O . THR A 1 304 ? 42.140 42.873 -10.370 1.00 59.75 304 THR A O 1
ATOM 2486 N N . VAL A 1 305 ? 40.376 42.012 -11.464 1.00 60.81 305 VAL A N 1
ATOM 2487 C CA . VAL A 1 305 ? 40.826 42.388 -12.814 1.00 60.81 305 VAL A CA 1
ATOM 2488 C C . VAL A 1 305 ? 40.857 43.911 -12.976 1.00 60.81 305 VAL A C 1
ATOM 2490 O O . VAL A 1 305 ? 41.813 44.440 -13.543 1.00 60.81 305 VAL A O 1
ATOM 2493 N N . GLU A 1 306 ? 39.868 44.629 -12.444 1.00 71.50 306 GLU A N 1
ATOM 2494 C CA . GLU A 1 306 ? 39.824 46.094 -12.460 1.00 71.50 306 GLU A CA 1
ATOM 2495 C C . GLU A 1 306 ? 40.972 46.716 -11.648 1.00 71.50 306 GLU A C 1
ATOM 2497 O O . GLU A 1 306 ? 41.704 47.560 -12.170 1.00 71.50 306 GLU A O 1
ATOM 2502 N N . GLN A 1 307 ? 41.229 46.221 -10.431 1.00 66.69 307 GLN A N 1
ATOM 2503 C CA . GLN A 1 307 ? 42.384 46.641 -9.623 1.00 66.69 307 GLN A CA 1
ATOM 2504 C C . GLN A 1 307 ? 43.722 46.366 -10.326 1.00 66.69 307 GLN A C 1
ATOM 2506 O O . GLN A 1 307 ? 44.623 47.208 -10.315 1.00 66.69 307 GLN A O 1
ATOM 2511 N N . LEU A 1 308 ? 43.864 45.203 -10.971 1.00 54.94 308 LEU A N 1
ATOM 2512 C CA . LEU A 1 308 ? 45.049 44.858 -11.762 1.00 54.94 308 LEU A CA 1
ATOM 2513 C C . LEU A 1 308 ? 45.253 45.819 -12.938 1.00 54.94 308 LEU A C 1
ATOM 2515 O O . LEU A 1 308 ? 46.383 46.253 -13.176 1.00 54.94 308 LEU A O 1
ATOM 2519 N N . ASN A 1 309 ? 44.182 46.179 -13.647 1.00 63.69 309 ASN A N 1
ATOM 2520 C CA . ASN A 1 309 ? 44.240 47.140 -14.748 1.00 63.69 309 ASN A CA 1
ATOM 2521 C C . ASN A 1 309 ? 44.656 48.533 -14.256 1.00 63.69 309 ASN A C 1
ATOM 2523 O O . ASN A 1 309 ? 45.542 49.144 -14.855 1.00 63.69 309 ASN A O 1
ATOM 2527 N N . GLN A 1 310 ? 44.108 48.994 -13.129 1.00 69.62 310 GLN A N 1
ATOM 2528 C CA . GLN A 1 310 ? 44.466 50.279 -12.524 1.00 69.62 310 GLN A CA 1
ATOM 2529 C C . GLN A 1 310 ? 45.951 50.324 -12.116 1.00 69.62 310 GLN A C 1
ATOM 2531 O O . GLN A 1 310 ? 46.680 51.247 -12.484 1.00 69.62 310 GLN A O 1
ATOM 2536 N N . LEU A 1 311 ? 46.452 49.267 -11.465 1.00 62.38 311 LEU A N 1
ATOM 2537 C CA . LEU A 1 311 ? 47.874 49.128 -11.121 1.00 62.38 311 LEU A CA 1
ATOM 2538 C C . LEU A 1 311 ? 48.781 49.066 -12.364 1.00 62.38 311 LEU A C 1
ATOM 2540 O O . LEU A 1 311 ? 49.913 49.564 -12.350 1.00 62.38 311 LEU A O 1
ATOM 2544 N N . MET A 1 312 ? 48.315 48.451 -13.455 1.00 54.91 312 MET A N 1
ATOM 2545 C CA . MET A 1 312 ? 49.043 48.419 -14.726 1.00 54.91 312 MET A CA 1
ATOM 2546 C C . MET A 1 312 ? 49.133 49.802 -15.380 1.00 54.91 312 MET A C 1
ATOM 2548 O O . MET A 1 312 ? 50.197 50.147 -15.908 1.00 54.91 312 MET A O 1
ATOM 2552 N N . GLU A 1 313 ? 48.065 50.599 -15.334 1.00 66.62 313 GLU A N 1
ATOM 2553 C CA . GLU A 1 313 ? 48.071 51.986 -15.809 1.00 66.62 313 GLU A CA 1
ATOM 2554 C C . GLU A 1 313 ? 49.032 52.857 -14.995 1.00 66.62 313 GLU A C 1
ATOM 2556 O O . GLU A 1 313 ? 49.884 53.535 -15.579 1.00 66.62 313 GLU A O 1
ATOM 2561 N N . GLU A 1 314 ? 49.001 52.760 -13.664 1.00 64.62 314 GLU A N 1
ATOM 2562 C CA . GLU A 1 314 ? 49.932 53.466 -12.775 1.00 64.62 314 GLU A CA 1
ATOM 2563 C C . GLU A 1 314 ? 51.396 53.084 -13.047 1.00 64.62 314 GLU A C 1
ATOM 2565 O O . GLU A 1 314 ? 52.279 53.943 -13.145 1.00 64.62 314 GLU A O 1
ATOM 2570 N N . ASN A 1 315 ? 51.680 51.793 -13.239 1.00 60.66 315 ASN A N 1
ATOM 2571 C CA . ASN A 1 315 ? 53.027 51.313 -13.553 1.00 60.66 315 ASN A CA 1
ATOM 2572 C C . ASN A 1 315 ? 53.497 51.795 -14.938 1.00 60.66 315 ASN A C 1
ATOM 2574 O O . ASN A 1 315 ? 54.662 52.167 -15.118 1.00 60.66 315 ASN A O 1
ATOM 2578 N N . ASN A 1 316 ? 52.601 51.848 -15.926 1.00 61.84 316 ASN A N 1
ATOM 2579 C CA . ASN A 1 316 ? 52.905 52.413 -17.240 1.00 61.84 316 ASN A CA 1
ATOM 2580 C C . ASN A 1 316 ? 53.154 53.928 -17.172 1.00 61.84 316 ASN A C 1
ATOM 2582 O O . ASN A 1 316 ? 54.111 54.404 -17.793 1.00 61.84 316 ASN A O 1
ATOM 2586 N N . ALA A 1 317 ? 52.389 54.670 -16.368 1.00 56.44 317 ALA A N 1
ATOM 2587 C CA . ALA A 1 317 ? 52.621 56.089 -16.098 1.00 56.44 317 ALA A CA 1
ATOM 2588 C C . ALA A 1 317 ? 53.973 56.326 -15.393 1.00 56.44 317 ALA A C 1
ATOM 2590 O O . ALA A 1 317 ? 54.747 57.198 -15.797 1.00 56.44 317 ALA A O 1
ATOM 2591 N N . LEU A 1 318 ? 54.338 55.488 -14.417 1.00 55.19 318 LEU A N 1
ATOM 2592 C CA . LEU A 1 318 ? 55.647 55.518 -13.750 1.00 55.19 318 LEU A CA 1
ATOM 2593 C C . LEU A 1 318 ? 56.807 55.191 -14.704 1.00 55.19 318 LEU A C 1
ATOM 2595 O O . LEU A 1 318 ? 57.876 55.808 -14.630 1.00 55.19 318 LEU A O 1
ATOM 2599 N N . LYS A 1 319 ? 56.622 54.239 -15.628 1.00 53.22 319 LYS A N 1
ATOM 2600 C CA . LYS A 1 319 ? 57.606 53.937 -16.683 1.00 53.22 319 LYS A CA 1
ATOM 2601 C C . LYS A 1 319 ? 57.775 55.112 -17.646 1.00 53.22 319 LYS A C 1
ATOM 2603 O O . LYS A 1 319 ? 58.916 55.471 -17.940 1.00 53.22 319 LYS A O 1
ATOM 2608 N N . GLN A 1 320 ? 56.681 55.737 -18.082 1.00 52.62 320 GLN A N 1
ATOM 2609 C CA . GLN A 1 320 ? 56.690 56.957 -18.902 1.00 52.62 320 GLN A CA 1
ATOM 2610 C C . GLN A 1 320 ? 57.433 58.098 -18.188 1.00 52.62 320 GLN A C 1
ATOM 2612 O O . GLN A 1 320 ? 58.351 58.685 -18.762 1.00 52.62 320 GLN A O 1
ATOM 2617 N N . ALA A 1 321 ? 57.145 58.336 -16.905 1.00 45.62 321 ALA A N 1
ATOM 2618 C CA . ALA A 1 321 ? 57.827 59.342 -16.090 1.00 45.62 321 ALA A CA 1
ATOM 2619 C C . ALA A 1 321 ? 59.336 59.065 -15.940 1.00 45.62 321 ALA A C 1
ATOM 2621 O O . ALA A 1 321 ? 60.155 59.979 -16.057 1.00 45.62 321 ALA A O 1
ATOM 2622 N N . ARG A 1 322 ? 59.745 57.798 -15.759 1.00 51.25 322 ARG A N 1
ATOM 2623 C CA . ARG A 1 322 ? 61.167 57.392 -15.724 1.00 51.25 322 ARG A CA 1
ATOM 2624 C C . ARG A 1 322 ? 61.878 57.593 -17.064 1.00 51.25 322 ARG A C 1
ATOM 2626 O O . ARG A 1 322 ? 63.052 57.966 -17.071 1.00 51.25 322 ARG A O 1
ATOM 2633 N N . ILE A 1 323 ? 61.195 57.350 -18.184 1.00 50.78 323 ILE A N 1
ATOM 2634 C CA . ILE A 1 323 ? 61.717 57.626 -19.532 1.00 50.78 323 ILE A CA 1
ATOM 2635 C C . ILE A 1 323 ? 61.885 59.136 -19.724 1.00 50.78 323 ILE A C 1
ATOM 2637 O O . ILE A 1 323 ? 62.939 59.571 -20.185 1.00 50.78 323 ILE A O 1
ATOM 2641 N N . HIS A 1 324 ? 60.914 59.934 -19.279 1.00 46.31 324 HIS A N 1
ATOM 2642 C CA . HIS A 1 324 ? 60.981 61.395 -19.313 1.00 46.31 324 HIS A CA 1
ATOM 2643 C C . HIS A 1 324 ? 62.149 61.942 -18.470 1.00 46.31 324 HIS A C 1
ATOM 2645 O O . HIS A 1 324 ? 62.919 62.779 -18.935 1.00 46.31 324 HIS A O 1
ATOM 2651 N N . LEU A 1 325 ? 62.370 61.391 -17.271 1.00 49.69 325 LEU A N 1
ATOM 2652 C CA . LEU A 1 325 ? 63.520 61.702 -16.407 1.00 49.69 325 LEU A CA 1
ATOM 2653 C C . LEU A 1 325 ? 64.869 61.309 -17.033 1.00 49.69 325 LEU A C 1
ATOM 2655 O O . LEU A 1 325 ? 65.858 62.030 -16.874 1.00 49.69 325 LEU A O 1
ATOM 2659 N N . LYS A 1 326 ? 64.930 60.183 -17.758 1.00 49.22 326 LYS A N 1
ATOM 2660 C CA . LYS A 1 326 ? 66.123 59.780 -18.525 1.00 49.22 326 LYS A CA 1
ATOM 2661 C C . LYS A 1 326 ? 66.380 60.710 -19.711 1.00 49.22 326 LYS A C 1
ATOM 2663 O O . LYS A 1 326 ? 67.529 61.086 -19.922 1.00 49.22 326 LYS A O 1
ATOM 2668 N N . LEU A 1 327 ? 65.338 61.111 -20.439 1.00 45.75 327 LEU A N 1
ATOM 2669 C CA . LEU A 1 327 ? 65.431 62.070 -21.544 1.00 45.75 327 LEU A CA 1
ATOM 2670 C C . LEU A 1 327 ? 65.889 63.449 -21.054 1.00 45.75 327 LEU A C 1
ATOM 2672 O O . LEU A 1 327 ? 66.804 64.017 -21.634 1.00 45.75 327 LEU A O 1
ATOM 2676 N N . LEU A 1 328 ? 65.367 63.936 -19.925 1.00 46.47 328 LEU A N 1
ATOM 2677 C CA . LEU A 1 328 ? 65.823 65.182 -19.293 1.00 46.47 328 LEU A CA 1
ATOM 2678 C C . LEU A 1 328 ? 67.298 65.124 -18.856 1.00 46.47 328 LEU A C 1
ATOM 2680 O O . LEU A 1 328 ? 68.027 66.106 -19.013 1.00 46.47 328 LEU A O 1
ATOM 2684 N N . LYS A 1 329 ? 67.771 63.973 -18.353 1.00 46.84 329 LYS A N 1
ATOM 2685 C CA . LYS A 1 329 ? 69.200 63.753 -18.058 1.00 46.84 329 LYS A CA 1
ATOM 2686 C C . LYS A 1 329 ? 70.064 63.734 -19.325 1.00 46.84 329 LYS A C 1
ATOM 2688 O O . LYS A 1 329 ? 71.148 64.311 -19.309 1.00 46.84 329 LYS A O 1
ATOM 2693 N N . LEU A 1 330 ? 69.578 63.131 -20.412 1.00 47.56 330 LEU A N 1
ATOM 2694 C CA . LEU A 1 330 ? 70.265 63.090 -21.709 1.00 47.56 330 LEU A CA 1
ATOM 2695 C C . LEU A 1 330 ? 70.317 64.471 -22.384 1.00 47.56 330 LEU A C 1
ATOM 2697 O O . LEU A 1 330 ? 71.366 64.853 -22.892 1.00 47.56 330 LEU A O 1
ATOM 2701 N N . CYS A 1 331 ? 69.247 65.268 -22.312 1.00 40.94 331 CYS A N 1
ATOM 2702 C CA . CYS A 1 331 ? 69.230 66.648 -22.811 1.00 40.94 331 CYS A CA 1
ATOM 2703 C C . CYS A 1 331 ? 70.200 67.559 -22.040 1.00 40.94 331 CYS A C 1
ATOM 2705 O O . CYS A 1 331 ? 70.860 68.397 -22.650 1.00 40.94 331 CYS A O 1
ATOM 2707 N N . LYS A 1 332 ? 70.362 67.358 -20.722 1.00 40.75 332 LYS A N 1
ATOM 2708 C CA . LYS A 1 332 ? 71.398 68.051 -19.932 1.00 40.75 332 LYS A CA 1
ATOM 2709 C C . LYS A 1 332 ? 72.826 67.654 -20.325 1.00 40.75 332 LYS A C 1
ATOM 2711 O O . LYS A 1 332 ? 73.715 68.490 -20.232 1.00 40.75 332 LYS A O 1
ATOM 2716 N N . GLN A 1 333 ? 73.045 66.418 -20.779 1.00 45.19 333 GLN A N 1
ATOM 2717 C CA . GLN A 1 333 ? 74.349 65.951 -21.273 1.00 45.19 333 GLN A CA 1
ATOM 2718 C C . GLN A 1 333 ? 74.646 66.403 -22.715 1.00 45.19 333 GLN A C 1
ATOM 2720 O O . GLN A 1 333 ? 75.809 66.503 -23.086 1.00 45.19 333 GLN A O 1
ATOM 2725 N N . TRP A 1 334 ? 73.620 66.725 -23.512 1.00 39.69 334 TRP A N 1
ATOM 2726 C CA . TRP A 1 334 ? 73.758 67.175 -24.907 1.00 39.69 334 TRP A CA 1
ATOM 2727 C C . TRP A 1 334 ? 74.026 68.680 -25.079 1.00 39.69 334 TRP A C 1
ATOM 2729 O O . TRP A 1 334 ? 74.547 69.091 -26.111 1.00 39.69 334 TRP A O 1
ATOM 2739 N N . LEU A 1 335 ? 73.708 69.514 -24.084 1.00 36.25 335 LEU A N 1
ATOM 2740 C CA . LEU A 1 335 ? 73.929 70.970 -24.145 1.00 36.25 335 LEU A CA 1
ATOM 2741 C C . LEU A 1 335 ? 75.381 71.406 -23.856 1.00 36.25 335 LEU A C 1
ATOM 2743 O O . LEU A 1 335 ? 75.701 72.579 -24.026 1.00 36.25 335 LEU A O 1
ATOM 2747 N N . PHE A 1 336 ? 76.277 70.483 -23.486 1.00 38.12 336 PHE A N 1
ATOM 2748 C CA . PHE A 1 336 ? 77.695 70.766 -23.236 1.00 38.12 336 PHE A CA 1
ATOM 2749 C C . PHE A 1 336 ? 78.610 69.697 -23.854 1.00 38.12 336 PHE A C 1
ATOM 2751 O O . PHE A 1 336 ? 79.126 68.853 -23.135 1.00 38.12 336 PHE A O 1
ATOM 2758 N N . HIS A 1 337 ? 78.799 69.711 -25.178 1.00 31.92 337 HIS A N 1
ATOM 2759 C CA . HIS A 1 337 ? 80.115 69.836 -25.845 1.00 31.92 337 HIS A CA 1
ATOM 2760 C C . HIS A 1 337 ? 79.955 69.683 -27.376 1.00 31.92 337 HIS A C 1
ATOM 2762 O O . HIS A 1 337 ? 79.109 68.908 -27.823 1.00 31.92 337 HIS A O 1
ATOM 2768 N N . PRO A 1 338 ? 80.735 70.407 -28.204 1.00 42.09 338 PRO A N 1
ATOM 2769 C CA . PRO A 1 338 ? 80.476 70.565 -29.623 1.00 42.09 338 PRO A CA 1
ATOM 2770 C C . PRO A 1 338 ? 81.238 69.526 -30.449 1.00 42.09 338 PRO A C 1
ATOM 2772 O O . PRO A 1 338 ? 82.288 69.040 -30.036 1.00 42.09 338 PRO A O 1
ATOM 2775 N N . LEU A 1 339 ? 80.771 69.282 -31.673 1.00 27.77 339 LEU A N 1
ATOM 2776 C CA . LEU A 1 339 ? 81.502 69.644 -32.891 1.00 27.77 339 LEU A CA 1
ATOM 2777 C C . LEU A 1 339 ? 80.840 69.007 -34.117 1.00 27.77 339 LEU A C 1
ATOM 2779 O O . LEU A 1 339 ? 80.601 67.811 -34.162 1.00 27.77 339 LEU A O 1
ATOM 2783 N N . ARG A 1 340 ? 80.659 69.860 -35.129 1.00 28.52 340 ARG A N 1
ATOM 2784 C CA . ARG A 1 340 ? 81.008 69.608 -36.530 1.00 28.52 340 ARG A CA 1
ATOM 2785 C C . ARG A 1 340 ? 80.465 68.349 -37.220 1.00 28.52 340 ARG A C 1
ATOM 2787 O O . ARG A 1 340 ? 80.848 67.230 -36.929 1.00 28.52 340 ARG A O 1
ATOM 2794 N N . GLN A 1 341 ? 79.871 68.675 -38.369 1.00 30.89 341 GLN A N 1
ATOM 2795 C CA . GLN A 1 341 ? 79.917 67.940 -39.632 1.00 30.89 341 GLN A CA 1
ATOM 2796 C C . GLN A 1 341 ? 78.959 66.753 -39.760 1.00 30.89 341 GLN A C 1
ATOM 2798 O O . GLN A 1 341 ? 78.799 65.960 -38.852 1.00 30.89 341 GLN A O 1
ATOM 2803 N N . LEU A 1 342 ? 78.313 66.519 -40.897 1.00 28.56 342 LEU A N 1
ATOM 2804 C CA . LEU A 1 342 ? 78.128 67.248 -42.155 1.00 28.56 342 LEU A CA 1
ATOM 2805 C C . LEU A 1 342 ? 77.087 66.415 -42.923 1.00 28.56 342 LEU A C 1
ATOM 2807 O O . LEU A 1 342 ? 77.148 65.194 -42.884 1.00 28.56 342 LEU A O 1
ATOM 2811 N N . LYS A 1 343 ? 76.241 67.115 -43.685 1.00 27.16 343 LYS A N 1
ATOM 2812 C CA . LYS A 1 343 ? 75.691 66.742 -45.005 1.00 27.16 343 LYS A CA 1
ATOM 2813 C C . LYS A 1 343 ? 74.930 65.409 -45.121 1.00 27.16 343 LYS A C 1
ATOM 2815 O O . LYS A 1 343 ? 75.490 64.331 -45.046 1.00 27.16 343 LYS A O 1
ATOM 2820 N N . ALA A 1 344 ? 73.610 65.459 -45.280 1.00 28.88 344 ALA A N 1
ATOM 2821 C CA . ALA A 1 344 ? 72.885 65.839 -46.505 1.00 28.88 344 ALA A CA 1
ATOM 2822 C C . ALA A 1 344 ? 72.921 64.757 -47.593 1.00 28.88 344 ALA A C 1
ATOM 2824 O O . ALA A 1 344 ? 73.951 64.517 -48.213 1.00 28.88 344 ALA A O 1
ATOM 2825 N N . THR A 1 345 ? 71.750 64.168 -47.828 1.00 28.64 345 THR A N 1
ATOM 2826 C CA . THR A 1 345 ? 71.124 63.826 -49.124 1.00 28.64 345 THR A CA 1
ATOM 2827 C C . THR A 1 345 ? 69.758 63.217 -48.747 1.00 28.64 345 THR A C 1
ATOM 2829 O O . THR A 1 345 ? 69.702 62.251 -47.996 1.00 28.64 345 THR A O 1
ATOM 2832 N N . SER A 1 346 ? 68.622 63.914 -48.911 1.00 26.73 346 SER A N 1
ATOM 2833 C CA . SER A 1 346 ? 67.858 64.110 -50.163 1.00 26.73 346 SER A CA 1
ATOM 2834 C C . SER A 1 346 ? 67.565 62.767 -50.854 1.00 26.73 346 SER A C 1
ATOM 2836 O O . SER A 1 346 ? 68.487 61.998 -51.065 1.00 26.73 346 SER A O 1
ATOM 2838 N N . LEU A 1 347 ? 66.370 62.407 -51.307 1.00 28.33 347 LEU A N 1
ATOM 2839 C CA . LEU A 1 347 ? 65.243 63.196 -51.778 1.00 28.33 347 LEU A CA 1
ATOM 2840 C C . LEU A 1 347 ? 64.035 62.242 -51.913 1.00 28.33 347 LEU A C 1
ATOM 2842 O O . LEU A 1 347 ? 64.182 61.023 -51.948 1.00 28.33 347 LEU A O 1
ATOM 2846 N N . ALA A 1 348 ? 62.854 62.837 -51.977 1.00 28.61 348 ALA A N 1
ATOM 2847 C CA . ALA A 1 348 ? 61.543 62.212 -51.999 1.00 28.61 348 ALA A CA 1
ATOM 2848 C C . ALA A 1 348 ? 61.055 61.772 -53.405 1.00 28.61 348 ALA A C 1
ATOM 2850 O O . ALA A 1 348 ? 61.695 62.065 -54.412 1.00 28.61 348 ALA A O 1
ATOM 2851 N N . ILE A 1 349 ? 59.817 61.239 -53.408 1.00 28.55 349 ILE A N 1
ATOM 2852 C CA . ILE A 1 349 ? 58.824 61.106 -54.508 1.00 28.55 349 ILE A CA 1
ATOM 2853 C C . ILE A 1 349 ? 58.894 59.746 -55.243 1.00 28.55 349 ILE A C 1
ATOM 2855 O O . ILE A 1 349 ? 59.917 59.375 -55.792 1.00 28.55 349 ILE A O 1
ATOM 2859 N N . GLY A 1 350 ? 57.848 58.910 -55.217 1.00 25.80 350 GLY A N 1
ATOM 2860 C CA . GLY A 1 350 ? 56.652 59.086 -56.049 1.00 25.80 350 GLY A CA 1
ATOM 2861 C C . GLY A 1 350 ? 55.642 57.928 -55.957 1.00 25.80 350 GLY A C 1
ATOM 2862 O O . GLY A 1 350 ? 55.898 56.898 -55.345 1.00 25.80 350 GLY A O 1
ATOM 2863 N N . GLN A 1 351 ? 54.462 58.173 -56.522 1.00 29.62 351 GLN A N 1
ATOM 2864 C CA . GLN A 1 351 ? 53.143 57.663 -56.138 1.00 29.62 351 GLN A CA 1
ATOM 2865 C C . GLN A 1 351 ? 52.678 56.335 -56.780 1.00 29.62 351 GLN A C 1
ATOM 2867 O O . GLN A 1 351 ? 53.063 55.986 -57.889 1.00 29.62 351 GLN A O 1
ATOM 2872 N N . SER A 1 352 ? 51.650 55.764 -56.129 1.00 30.80 352 SER A N 1
ATOM 2873 C CA . SER A 1 352 ? 50.498 55.008 -56.672 1.00 30.80 352 SER A CA 1
ATOM 2874 C C . SER A 1 352 ? 50.653 53.519 -57.034 1.00 30.80 352 SER A C 1
ATOM 2876 O O . SER A 1 352 ? 51.521 53.122 -57.800 1.00 30.80 352 SER A O 1
ATOM 2878 N N . GLY A 1 353 ? 49.724 52.700 -56.509 1.00 27.86 353 GLY A N 1
ATOM 2879 C CA . GLY A 1 353 ? 49.478 51.324 -56.961 1.00 27.86 353 GLY A CA 1
ATOM 2880 C C . GLY A 1 353 ? 49.268 50.298 -55.841 1.00 27.86 353 GLY A C 1
ATOM 2881 O O . GLY A 1 353 ? 50.218 49.689 -55.371 1.00 27.86 353 GLY A O 1
ATOM 2882 N N . LEU A 1 354 ? 48.009 50.106 -55.429 1.00 31.06 354 LEU A N 1
ATOM 2883 C CA . LEU A 1 354 ? 47.412 48.875 -54.874 1.00 31.06 354 LEU A CA 1
ATOM 2884 C C . LEU A 1 354 ? 48.355 47.691 -54.537 1.00 31.06 354 LEU A C 1
ATOM 2886 O O . LEU A 1 354 ? 48.825 47.020 -55.453 1.00 31.06 354 LEU A O 1
ATOM 2890 N N . ARG A 1 355 ? 48.450 47.319 -53.243 1.00 30.92 355 ARG A N 1
ATOM 2891 C CA . ARG A 1 355 ? 48.272 45.947 -52.678 1.00 30.92 355 ARG A CA 1
ATOM 2892 C C . ARG A 1 355 ? 49.057 45.722 -51.368 1.00 30.92 355 ARG A C 1
ATOM 2894 O O . ARG A 1 355 ? 50.265 45.892 -51.322 1.00 30.92 355 ARG A O 1
ATOM 2901 N N . LYS A 1 356 ? 48.345 45.152 -50.381 1.00 34.72 356 LYS A N 1
ATOM 2902 C CA . LYS A 1 356 ? 48.821 44.300 -49.265 1.00 34.72 356 LYS A CA 1
ATOM 2903 C C . LYS A 1 356 ? 49.689 44.967 -48.183 1.00 34.72 356 LYS A C 1
ATOM 2905 O O . LYS A 1 356 ? 50.869 45.208 -48.377 1.00 34.72 356 LYS A O 1
ATOM 2910 N N . PHE A 1 357 ? 49.131 45.112 -46.977 1.00 34.78 357 PHE A N 1
ATOM 2911 C CA . PHE A 1 357 ? 49.880 45.350 -45.735 1.00 34.78 357 PHE A CA 1
ATOM 2912 C C . PHE A 1 357 ? 50.371 44.017 -45.123 1.00 34.78 357 PHE A C 1
ATOM 2914 O O . PHE A 1 357 ? 49.537 43.226 -44.681 1.00 34.78 357 PHE A O 1
ATOM 2921 N N . PRO A 1 358 ? 51.694 43.755 -45.015 1.00 47.44 358 PRO A N 1
ATOM 2922 C CA . PRO A 1 358 ? 52.252 42.554 -44.396 1.00 47.44 358 PRO A CA 1
ATOM 2923 C C . PRO A 1 358 ? 53.168 42.884 -43.196 1.00 47.44 358 PRO A C 1
ATOM 2925 O O . PRO A 1 358 ? 54.236 42.298 -43.053 1.00 47.44 358 PRO A O 1
ATOM 2928 N N . LYS A 1 359 ? 52.787 43.826 -42.315 1.00 40.44 359 LYS A N 1
ATOM 2929 C CA . LYS A 1 359 ? 53.614 44.211 -41.142 1.00 40.44 359 LYS A CA 1
ATOM 2930 C C . LYS A 1 359 ? 53.123 43.700 -39.776 1.00 40.44 359 LYS A C 1
ATOM 2932 O O . LYS A 1 359 ? 53.914 43.681 -38.842 1.00 40.44 359 LYS A O 1
ATOM 2937 N N . VAL A 1 360 ? 51.899 43.169 -39.661 1.00 39.28 360 VAL A N 1
ATOM 2938 C CA . VAL A 1 360 ? 51.389 42.577 -38.397 1.00 39.28 360 VAL A CA 1
ATOM 2939 C C . VAL A 1 360 ? 51.838 41.113 -38.214 1.00 39.28 360 VAL A C 1
ATOM 2941 O O . VAL A 1 360 ? 52.156 40.693 -37.104 1.00 39.28 360 VAL A O 1
ATOM 2944 N N . LYS A 1 361 ? 52.002 40.347 -39.307 1.00 38.22 361 LYS A N 1
ATOM 2945 C CA . LYS A 1 361 ? 52.490 38.949 -39.257 1.00 38.22 361 LYS A CA 1
ATOM 2946 C C . LYS A 1 361 ? 53.960 38.811 -38.826 1.00 38.22 361 LYS A C 1
ATOM 2948 O O . LYS A 1 361 ? 54.303 37.841 -38.161 1.00 38.22 361 LYS A O 1
ATOM 2953 N N . TYR A 1 362 ? 54.819 39.779 -39.153 1.00 40.25 362 TYR A N 1
ATOM 2954 C CA . TYR A 1 362 ? 56.238 39.746 -38.762 1.00 40.25 362 TYR A CA 1
ATOM 2955 C C . TYR A 1 362 ? 56.443 40.038 -37.263 1.00 40.25 362 TYR A C 1
ATOM 2957 O O . TYR A 1 362 ? 57.359 39.503 -36.641 1.00 40.25 362 TYR A O 1
ATOM 2965 N N . TRP A 1 363 ? 55.555 40.837 -36.660 1.00 36.25 363 TRP A N 1
ATOM 2966 C CA . TRP A 1 363 ? 55.607 41.166 -35.232 1.00 36.25 363 TRP A CA 1
ATOM 2967 C C . TRP A 1 363 ? 55.138 39.997 -34.347 1.00 36.25 363 TRP A C 1
ATOM 2969 O O . TRP A 1 363 ? 55.805 39.664 -33.369 1.00 36.25 363 TRP A O 1
ATOM 2979 N N . LEU A 1 364 ? 54.073 39.289 -34.749 1.00 38.50 364 LEU A N 1
ATOM 2980 C CA . LEU A 1 364 ? 53.596 38.071 -34.072 1.00 38.50 364 LEU A CA 1
ATOM 2981 C C . LEU A 1 364 ? 54.623 36.921 -34.116 1.00 38.50 364 LEU A C 1
ATOM 2983 O O . LEU A 1 364 ? 54.783 36.194 -33.137 1.00 38.50 364 LEU A O 1
ATOM 2987 N N . TYR A 1 365 ? 55.387 36.800 -35.207 1.00 39.34 365 TYR A N 1
ATOM 2988 C CA . TYR A 1 365 ? 56.454 35.799 -35.339 1.00 39.34 365 TYR A CA 1
ATOM 2989 C C . TYR A 1 365 ? 57.640 36.055 -34.387 1.00 39.34 365 TYR A C 1
ATOM 2991 O O . TYR A 1 365 ? 58.212 35.115 -33.838 1.00 39.34 365 TYR A O 1
ATOM 2999 N N . LYS A 1 366 ? 57.982 37.324 -34.118 1.00 35.75 366 LYS A N 1
ATOM 3000 C CA . LYS A 1 366 ? 59.043 37.681 -33.157 1.00 35.75 366 LYS A CA 1
ATOM 3001 C C . LYS A 1 366 ? 58.637 37.498 -31.691 1.00 35.75 366 LYS A C 1
ATOM 3003 O O . LYS A 1 366 ? 59.508 37.211 -30.871 1.00 35.75 366 LYS A O 1
ATOM 3008 N N . ILE A 1 367 ? 57.351 37.641 -31.358 1.00 43.22 367 ILE A N 1
ATOM 3009 C CA . ILE A 1 367 ? 56.829 37.335 -30.014 1.00 43.22 367 ILE A CA 1
ATOM 3010 C C . ILE A 1 367 ? 56.919 35.825 -29.755 1.00 43.22 367 ILE A C 1
ATOM 3012 O O . ILE A 1 367 ? 57.432 35.418 -28.718 1.00 43.22 367 ILE A O 1
ATOM 3016 N N . TYR A 1 368 ? 56.536 34.999 -30.735 1.00 42.91 368 TYR A N 1
ATOM 3017 C CA . TYR A 1 368 ? 56.617 33.536 -30.647 1.00 42.91 368 TYR A CA 1
ATOM 3018 C C . TYR A 1 368 ? 58.046 33.016 -30.384 1.00 42.91 368 TYR A C 1
ATOM 3020 O O . TYR A 1 368 ? 58.229 32.070 -29.620 1.00 42.91 368 TYR A O 1
ATOM 3028 N N . GLN A 1 369 ? 59.071 33.659 -30.960 1.00 39.09 369 GLN A N 1
ATOM 3029 C CA . GLN A 1 369 ? 60.476 33.262 -30.787 1.00 39.09 369 GLN A CA 1
ATOM 3030 C C . GLN A 1 369 ? 61.109 33.657 -29.440 1.00 39.09 369 GLN A C 1
ATOM 3032 O O . GLN A 1 369 ? 62.161 33.118 -29.106 1.00 39.09 369 GLN A O 1
ATOM 3037 N N . ASN A 1 370 ? 60.499 34.562 -28.665 1.00 37.66 370 ASN A N 1
ATOM 3038 C CA . ASN A 1 370 ? 61.048 35.037 -27.385 1.00 37.66 370 ASN A CA 1
ATOM 3039 C C . ASN A 1 370 ? 60.315 34.486 -26.149 1.00 37.66 370 ASN A C 1
ATOM 3041 O O . ASN A 1 370 ? 60.607 34.907 -25.029 1.00 37.66 370 ASN A O 1
ATOM 3045 N N . LEU A 1 371 ? 59.391 33.533 -26.318 1.00 35.91 371 LEU A N 1
ATOM 3046 C CA . LEU A 1 371 ? 58.856 32.785 -25.181 1.00 35.91 371 LEU A CA 1
ATOM 3047 C C . LEU A 1 371 ? 59.961 31.904 -24.555 1.00 35.91 371 LEU A C 1
ATOM 3049 O O . LEU A 1 371 ? 60.686 31.229 -25.292 1.00 35.91 371 LEU A O 1
ATOM 3053 N N . PRO A 1 372 ? 60.095 31.860 -23.214 1.00 38.12 372 PRO A N 1
ATOM 3054 C CA . PRO A 1 372 ? 61.059 30.996 -22.534 1.00 38.12 372 PRO A CA 1
ATOM 3055 C C . PRO A 1 372 ? 60.932 29.542 -23.008 1.00 38.12 372 PRO A C 1
ATOM 3057 O O . PRO A 1 372 ? 59.820 29.030 -23.131 1.00 38.12 372 PRO A O 1
ATOM 3060 N N . ARG A 1 373 ? 62.060 28.843 -23.212 1.00 39.22 373 ARG A N 1
ATOM 3061 C CA . ARG A 1 373 ? 62.128 27.440 -23.695 1.00 39.22 373 ARG A CA 1
ATOM 3062 C C . ARG A 1 373 ? 61.272 26.428 -22.907 1.00 39.22 373 ARG A C 1
ATOM 3064 O O . ARG A 1 373 ? 61.081 25.311 -23.378 1.00 39.22 373 ARG A O 1
ATOM 3071 N N . ALA A 1 374 ? 60.734 26.797 -21.745 1.00 39.38 374 ALA A N 1
ATOM 3072 C CA . ALA A 1 374 ? 59.748 26.006 -21.011 1.00 39.38 374 ALA A CA 1
ATOM 3073 C C . ALA A 1 374 ? 58.381 25.896 -21.727 1.00 39.38 374 ALA A C 1
ATOM 3075 O O . ALA A 1 374 ? 57.672 24.921 -21.499 1.00 39.38 374 ALA A O 1
ATOM 3076 N N . LEU A 1 375 ? 58.039 26.830 -22.625 1.00 40.47 375 LEU A N 1
ATOM 3077 C CA . LEU A 1 375 ? 56.759 26.883 -23.353 1.00 40.47 375 LEU A CA 1
ATOM 3078 C C . LEU A 1 375 ? 56.858 26.449 -24.835 1.00 40.47 375 LEU A C 1
ATOM 3080 O O . LEU A 1 375 ? 55.864 26.486 -25.551 1.00 40.47 375 LEU A O 1
ATOM 3084 N N . GLN A 1 376 ? 58.032 25.995 -25.297 1.00 39.56 376 GLN A N 1
ATOM 3085 C CA . GLN A 1 376 ? 58.272 25.474 -26.659 1.00 39.56 376 GLN A CA 1
ATOM 3086 C C . GLN A 1 376 ? 58.643 23.977 -26.677 1.00 39.56 376 GLN A C 1
ATOM 3088 O O . GLN A 1 376 ? 59.371 23.513 -27.556 1.00 39.56 376 GLN A O 1
ATOM 3093 N N . LYS A 1 377 ? 58.165 23.181 -25.714 1.00 32.88 377 LYS A N 1
ATOM 3094 C CA . LYS A 1 377 ? 58.191 21.722 -25.888 1.00 32.88 377 LYS A CA 1
ATOM 3095 C C . LYS A 1 377 ? 57.063 21.341 -26.848 1.00 32.88 377 LYS A C 1
ATOM 3097 O O . LYS A 1 377 ? 55.948 21.826 -26.657 1.00 32.88 377 LYS A O 1
ATOM 3102 N N . PRO A 1 378 ? 57.310 20.488 -27.860 1.00 31.02 378 PRO A N 1
ATOM 3103 C CA . PRO A 1 378 ? 56.220 19.937 -28.644 1.00 31.02 378 PRO A CA 1
ATOM 3104 C C . PRO A 1 378 ? 55.270 19.273 -27.656 1.00 31.02 378 PRO A C 1
ATOM 3106 O O . PRO A 1 378 ? 55.715 18.506 -26.795 1.00 31.02 378 PRO A O 1
ATOM 3109 N N . ILE A 1 379 ? 53.979 19.587 -27.765 1.00 28.42 379 ILE A N 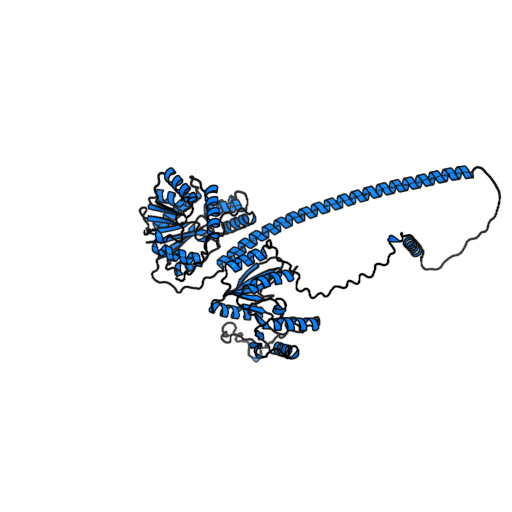1
ATOM 3110 C CA . ILE A 1 379 ? 52.935 18.728 -27.221 1.00 28.42 379 ILE A CA 1
ATOM 3111 C C . ILE A 1 379 ? 53.290 17.350 -27.765 1.00 28.42 379 ILE A C 1
ATOM 3113 O O . ILE A 1 379 ? 53.165 17.097 -28.967 1.00 28.42 379 ILE A O 1
ATOM 3117 N N . LYS A 1 380 ? 53.857 16.488 -26.906 1.00 26.73 380 LYS A N 1
ATOM 3118 C CA . LYS A 1 380 ? 53.968 15.068 -27.209 1.00 26.73 380 LYS A CA 1
ATOM 3119 C C . LYS A 1 380 ? 52.571 14.711 -27.647 1.00 26.73 380 LYS A C 1
ATOM 3121 O O . LYS A 1 380 ? 51.642 14.965 -26.887 1.00 26.73 380 LYS A O 1
ATOM 3126 N N . LYS A 1 381 ? 52.447 14.220 -28.880 1.00 28.36 381 LYS A N 1
ATOM 3127 C CA . LYS A 1 381 ? 51.235 13.613 -29.406 1.00 28.36 381 LYS A CA 1
ATOM 3128 C C . LYS A 1 381 ? 50.714 12.738 -28.270 1.00 28.36 381 LYS A C 1
ATOM 3130 O O . LYS A 1 381 ? 51.271 11.669 -28.019 1.00 28.36 381 LYS A O 1
ATOM 3135 N N . ILE A 1 382 ? 49.728 13.233 -27.521 1.00 26.81 382 ILE A N 1
ATOM 3136 C CA . ILE A 1 382 ? 48.907 12.377 -26.694 1.00 26.81 382 ILE A CA 1
ATOM 3137 C C . ILE A 1 382 ? 48.129 11.664 -27.777 1.00 26.81 382 ILE A C 1
ATOM 3139 O O . ILE A 1 382 ? 47.109 12.131 -28.272 1.00 26.81 382 ILE A O 1
ATOM 3143 N N . VAL A 1 383 ? 48.728 10.579 -28.263 1.00 26.30 383 VAL A N 1
ATOM 3144 C CA . VAL A 1 383 ? 47.958 9.483 -28.791 1.00 26.30 383 VAL A CA 1
ATOM 3145 C C . VAL A 1 383 ? 47.097 9.132 -27.594 1.00 26.30 383 VAL A C 1
ATOM 3147 O O . VAL A 1 383 ? 47.556 8.458 -26.673 1.00 26.30 383 VAL A O 1
ATOM 3150 N N . LEU A 1 384 ? 45.883 9.683 -27.564 1.00 26.16 384 LEU A N 1
ATOM 3151 C CA . LEU A 1 384 ? 44.778 9.053 -26.881 1.00 26.16 384 LEU A CA 1
ATOM 3152 C C . LEU A 1 384 ? 44.666 7.697 -27.575 1.00 26.16 384 LEU A C 1
ATOM 3154 O O . LEU A 1 384 ? 43.910 7.507 -28.522 1.00 26.16 384 LEU A O 1
ATOM 3158 N N . ARG A 1 385 ? 45.509 6.753 -27.142 1.00 22.55 385 ARG A N 1
ATOM 3159 C CA . ARG A 1 385 ? 45.123 5.361 -27.072 1.00 22.55 385 ARG A CA 1
ATOM 3160 C C . ARG A 1 385 ? 43.948 5.419 -26.121 1.00 22.55 385 ARG A C 1
ATOM 3162 O O . ARG A 1 385 ? 44.142 5.358 -24.915 1.00 22.55 385 ARG A O 1
ATOM 3169 N N . VAL A 1 386 ? 42.763 5.653 -26.677 1.00 26.45 386 VAL A N 1
ATOM 3170 C CA . VAL A 1 386 ? 41.543 5.143 -26.080 1.00 26.45 386 VAL A CA 1
ATOM 3171 C C . VAL A 1 386 ? 41.855 3.661 -25.935 1.00 26.45 386 VAL A C 1
ATOM 3173 O O . VAL A 1 386 ? 42.057 2.992 -26.956 1.00 26.45 386 VAL A O 1
ATOM 3176 N N . PRO A 1 387 ? 42.072 3.153 -24.714 1.00 22.39 387 PRO A N 1
ATOM 3177 C CA . PRO A 1 387 ? 42.094 1.725 -24.546 1.00 22.39 387 PRO A CA 1
ATOM 3178 C C . PRO A 1 387 ? 40.682 1.318 -24.950 1.00 22.39 387 PRO A C 1
ATOM 3180 O O . PRO A 1 387 ? 39.719 1.650 -24.268 1.00 22.39 387 PRO A O 1
ATOM 3183 N N . TYR A 1 388 ? 40.547 0.634 -26.082 1.00 32.97 388 TYR A N 1
ATOM 3184 C CA . TYR A 1 388 ? 39.451 -0.307 -26.243 1.00 32.97 388 TYR A CA 1
ATOM 3185 C C . TYR A 1 388 ? 39.763 -1.439 -25.258 1.00 32.97 388 TYR A C 1
ATOM 3187 O O . TYR A 1 388 ? 40.286 -2.491 -25.614 1.00 32.97 388 TYR A O 1
ATOM 3195 N N . SER A 1 389 ? 39.585 -1.154 -23.968 1.00 26.31 389 SER A N 1
ATOM 3196 C CA . SER A 1 389 ? 39.408 -2.181 -22.970 1.00 26.31 389 SER A CA 1
ATOM 3197 C C . SER A 1 389 ? 37.961 -2.608 -23.113 1.00 26.31 389 SER A C 1
ATOM 3199 O O . SER A 1 389 ? 37.045 -1.831 -22.854 1.00 26.31 389 SER A O 1
ATOM 3201 N N . ASN A 1 390 ? 37.764 -3.857 -23.525 1.00 32.28 390 ASN A N 1
ATOM 3202 C CA . ASN A 1 390 ? 36.621 -4.633 -23.073 1.00 32.28 390 ASN A CA 1
ATOM 3203 C C . ASN A 1 390 ? 36.660 -4.640 -21.541 1.00 32.28 390 ASN A C 1
ATOM 3205 O O . ASN A 1 390 ? 37.218 -5.535 -20.915 1.00 32.28 390 ASN A O 1
ATOM 3209 N N . SER A 1 391 ? 36.131 -3.581 -20.948 1.00 29.34 391 SER A N 1
ATOM 3210 C CA . SER A 1 391 ? 35.827 -3.468 -19.536 1.00 29.34 391 SER A CA 1
ATOM 3211 C C . SER A 1 391 ? 34.332 -3.204 -19.444 1.00 29.34 391 SER A C 1
ATOM 3213 O O . SER A 1 391 ? 33.908 -2.144 -19.000 1.00 29.34 391 SER A O 1
ATOM 3215 N N . TYR A 1 392 ? 33.536 -4.203 -19.838 1.00 36.09 392 TYR A N 1
ATOM 3216 C CA . TYR A 1 392 ? 32.142 -4.388 -19.401 1.00 36.09 392 TYR A CA 1
ATOM 3217 C C . TYR A 1 392 ? 32.083 -4.749 -17.900 1.00 36.09 392 TYR A C 1
ATOM 3219 O O . TYR A 1 392 ? 31.332 -5.605 -17.459 1.00 36.09 392 TYR A O 1
ATOM 3227 N N . ALA A 1 393 ? 32.964 -4.137 -17.115 1.00 32.62 393 ALA A N 1
ATOM 3228 C CA . ALA A 1 393 ? 33.161 -4.359 -15.698 1.00 32.62 393 ALA A CA 1
ATOM 3229 C C . ALA A 1 393 ? 33.767 -3.081 -15.104 1.00 32.62 393 ALA A C 1
ATOM 3231 O O . ALA A 1 393 ? 34.858 -3.086 -14.539 1.00 32.62 393 ALA A O 1
ATOM 3232 N N . SER A 1 394 ? 33.084 -1.950 -15.274 1.00 33.09 394 SER A N 1
ATOM 3233 C CA . SER A 1 394 ? 33.130 -0.915 -14.248 1.00 33.09 394 SER A CA 1
ATOM 3234 C C . SER A 1 394 ? 31.871 -1.099 -13.421 1.00 33.09 394 SER A C 1
ATOM 3236 O O . SER A 1 394 ? 30.791 -0.706 -13.845 1.00 33.09 394 SER A O 1
ATOM 3238 N N . GLN A 1 395 ? 32.020 -1.746 -12.268 1.00 39.28 395 GLN A N 1
ATOM 3239 C CA . GLN A 1 395 ? 31.033 -1.693 -11.202 1.00 39.28 395 GLN A CA 1
ATOM 3240 C C . GLN A 1 395 ? 30.818 -0.215 -10.836 1.00 39.28 395 GLN A C 1
ATOM 3242 O O . GLN A 1 395 ? 31.527 0.323 -9.986 1.00 39.28 395 GLN A O 1
ATOM 3247 N N . SER A 1 396 ? 29.840 0.453 -11.450 1.00 41.91 396 SER A N 1
ATOM 3248 C CA . SER A 1 396 ? 29.043 1.429 -10.714 1.00 41.91 396 SER A CA 1
ATOM 3249 C C . SER A 1 396 ? 28.273 0.608 -9.698 1.00 41.91 396 SER A C 1
ATOM 3251 O O . SER A 1 396 ? 27.161 0.158 -9.943 1.00 41.91 396 SER A O 1
ATOM 3253 N N . ALA A 1 397 ? 28.915 0.297 -8.571 1.00 49.66 397 ALA A N 1
ATOM 3254 C CA . ALA A 1 397 ? 28.194 -0.276 -7.455 1.00 49.66 397 ALA A CA 1
ATOM 3255 C C . ALA A 1 397 ? 27.117 0.749 -7.097 1.00 49.66 397 ALA A C 1
ATOM 3257 O O . ALA A 1 397 ? 27.443 1.823 -6.586 1.00 49.66 397 ALA A O 1
ATOM 3258 N N . LEU A 1 398 ? 25.865 0.446 -7.455 1.00 57.34 398 LEU A N 1
ATOM 3259 C CA . LEU A 1 398 ? 24.702 1.195 -7.008 1.00 57.34 398 LEU A CA 1
ATOM 3260 C C . LEU A 1 398 ? 24.890 1.423 -5.511 1.00 57.34 398 LEU A C 1
ATOM 3262 O O . LEU A 1 398 ? 25.077 0.468 -4.747 1.00 57.34 398 LEU A O 1
ATOM 3266 N N . SER A 1 399 ? 24.977 2.688 -5.107 1.00 55.94 399 SER A N 1
ATOM 3267 C CA . SER A 1 399 ? 25.260 2.992 -3.714 1.00 55.94 399 SER A CA 1
ATOM 3268 C C . SER A 1 399 ? 24.087 2.508 -2.866 1.00 55.94 399 SER A C 1
ATOM 3270 O O . SER A 1 399 ? 22.939 2.477 -3.312 1.00 55.94 399 SER A O 1
ATOM 3272 N N . ALA A 1 400 ? 24.351 2.165 -1.606 1.00 52.84 400 ALA A N 1
ATOM 3273 C CA . ALA A 1 400 ? 23.273 1.863 -0.670 1.00 52.84 400 ALA A CA 1
ATOM 3274 C C . ALA A 1 400 ? 22.325 3.063 -0.464 1.00 52.84 400 ALA A C 1
ATOM 3276 O O . ALA A 1 400 ? 21.255 2.880 0.105 1.00 52.84 400 ALA A O 1
ATOM 3277 N N . ASP A 1 401 ? 22.706 4.267 -0.905 1.00 54.72 401 ASP A N 1
ATOM 3278 C CA . ASP A 1 401 ? 21.929 5.510 -0.844 1.00 54.72 401 ASP A CA 1
ATOM 3279 C C . ASP A 1 401 ? 21.102 5.795 -2.106 1.00 54.72 401 ASP A C 1
ATOM 3281 O O . ASP A 1 401 ? 20.380 6.791 -2.153 1.00 54.72 401 ASP A O 1
ATOM 3285 N N . ASP A 1 402 ? 21.155 4.920 -3.110 1.00 77.00 402 ASP A N 1
ATOM 3286 C CA . ASP A 1 402 ? 20.314 5.024 -4.297 1.00 77.00 402 ASP A CA 1
ATOM 3287 C C . ASP A 1 402 ? 18.844 4.729 -3.945 1.00 77.00 402 ASP A C 1
ATOM 3289 O O . ASP A 1 402 ? 18.468 3.595 -3.632 1.00 77.00 402 ASP A O 1
ATOM 3293 N N . LEU A 1 403 ? 18.002 5.769 -3.991 1.00 76.56 403 LEU A N 1
ATOM 3294 C CA . LEU A 1 403 ? 16.572 5.660 -3.694 1.00 76.56 403 LEU A CA 1
ATOM 3295 C C . LEU A 1 403 ? 15.848 4.691 -4.633 1.00 76.56 403 LEU A C 1
ATOM 3297 O O . LEU A 1 403 ? 14.960 3.973 -4.178 1.00 76.56 403 LEU A O 1
ATOM 3301 N N . THR A 1 404 ? 16.220 4.645 -5.917 1.00 82.69 404 THR A N 1
ATOM 3302 C CA . THR A 1 404 ? 15.603 3.719 -6.875 1.00 82.69 404 THR A CA 1
ATOM 3303 C C . THR A 1 404 ? 15.961 2.291 -6.500 1.00 82.69 404 THR A C 1
ATOM 3305 O O . THR A 1 404 ? 15.073 1.450 -6.419 1.00 82.69 404 THR A O 1
ATOM 3308 N N . LEU A 1 405 ? 17.229 2.009 -6.180 1.00 85.31 405 LEU A N 1
ATOM 3309 C CA . LEU A 1 405 ? 17.618 0.670 -5.736 1.00 85.31 405 LEU A CA 1
ATOM 3310 C C . LEU A 1 405 ? 16.906 0.265 -4.435 1.00 85.31 405 LEU A C 1
ATOM 3312 O O . LEU A 1 405 ? 16.435 -0.866 -4.340 1.00 85.31 405 LEU A O 1
ATOM 3316 N N . ARG A 1 406 ? 16.800 1.160 -3.443 1.00 85.12 406 ARG A N 1
ATOM 3317 C CA . ARG A 1 406 ? 16.061 0.882 -2.194 1.00 85.12 406 ARG A CA 1
ATOM 3318 C C . ARG A 1 406 ? 14.593 0.569 -2.460 1.00 85.12 406 ARG A C 1
ATOM 3320 O O . ARG A 1 406 ? 14.064 -0.392 -1.908 1.00 85.12 406 ARG A O 1
ATOM 3327 N N . TRP A 1 407 ? 13.955 1.348 -3.327 1.00 88.88 407 TRP A N 1
ATOM 3328 C CA . TRP A 1 407 ? 12.577 1.114 -3.742 1.00 88.88 407 TRP A CA 1
ATOM 3329 C C . TRP A 1 407 ? 12.420 -0.247 -4.434 1.00 88.88 407 TRP A C 1
ATOM 3331 O O . TRP A 1 407 ? 11.568 -1.041 -4.044 1.00 88.88 407 TRP A O 1
ATOM 3341 N N . LEU A 1 408 ? 13.308 -0.588 -5.373 1.00 90.12 408 LEU A N 1
ATOM 3342 C CA . LEU A 1 408 ? 13.325 -1.902 -6.024 1.00 90.12 408 LEU A CA 1
ATOM 3343 C C . LEU A 1 408 ? 13.550 -3.055 -5.030 1.00 90.12 408 LEU A C 1
ATOM 3345 O O . LEU A 1 408 ? 12.926 -4.109 -5.153 1.00 90.12 408 LEU A O 1
ATOM 3349 N N . GLN A 1 409 ? 14.410 -2.863 -4.025 1.00 90.06 409 GLN A N 1
ATOM 3350 C CA . GLN A 1 409 ? 14.627 -3.835 -2.948 1.00 90.06 409 GLN A CA 1
ATOM 3351 C C . GLN A 1 409 ? 13.357 -4.064 -2.121 1.00 90.06 409 GLN A C 1
ATOM 3353 O O . GLN A 1 409 ? 13.062 -5.207 -1.773 1.00 90.06 409 GLN A O 1
ATOM 3358 N N . GLN A 1 410 ? 12.598 -3.004 -1.829 1.00 87.75 410 GLN A N 1
ATOM 3359 C CA . GLN A 1 410 ? 11.313 -3.112 -1.137 1.00 87.75 410 GLN A CA 1
ATOM 3360 C C . GLN A 1 410 ? 10.277 -3.838 -1.999 1.00 87.75 410 GLN A C 1
ATOM 3362 O O . GLN A 1 410 ? 9.649 -4.770 -1.508 1.00 87.75 410 GLN A O 1
ATOM 3367 N N . LEU A 1 411 ? 10.149 -3.501 -3.289 1.00 88.62 411 LEU A N 1
ATOM 3368 C CA . LEU A 1 411 ? 9.245 -4.220 -4.198 1.00 88.62 411 LEU A CA 1
ATOM 3369 C C . LEU A 1 411 ? 9.546 -5.728 -4.203 1.00 88.62 411 LEU A C 1
ATOM 3371 O O . LEU A 1 411 ? 8.646 -6.540 -4.003 1.00 88.62 411 LEU A O 1
ATOM 3375 N N . ILE A 1 412 ? 10.819 -6.113 -4.350 1.00 90.38 412 ILE A N 1
ATOM 3376 C CA . ILE A 1 412 ? 11.236 -7.524 -4.322 1.00 90.38 412 ILE A CA 1
ATOM 3377 C C . ILE A 1 412 ? 10.949 -8.188 -2.971 1.00 90.38 412 ILE A C 1
ATOM 3379 O O . ILE A 1 412 ? 10.576 -9.356 -2.943 1.00 90.38 412 ILE A O 1
ATOM 3383 N N . HIS A 1 413 ? 11.101 -7.473 -1.853 1.00 87.38 413 HIS A N 1
ATOM 3384 C CA . HIS A 1 413 ? 10.788 -8.016 -0.529 1.00 87.38 413 HIS A CA 1
ATOM 3385 C C . HIS A 1 413 ? 9.313 -8.421 -0.389 1.00 87.38 413 HIS A C 1
ATOM 3387 O O . HIS A 1 413 ? 9.019 -9.411 0.275 1.00 87.38 413 HIS A O 1
ATOM 3393 N N . HIS A 1 414 ? 8.412 -7.692 -1.053 1.00 81.69 414 HIS A N 1
ATOM 3394 C CA . HIS A 1 414 ? 6.972 -7.960 -1.089 1.00 81.69 414 HIS A CA 1
ATOM 3395 C C . HIS A 1 414 ? 6.544 -8.856 -2.264 1.00 81.69 414 HIS A C 1
ATOM 3397 O O . HIS A 1 414 ? 5.363 -8.914 -2.588 1.00 81.69 414 HIS A O 1
ATOM 3403 N N . THR A 1 415 ? 7.480 -9.543 -2.924 1.00 85.94 415 THR A N 1
ATOM 3404 C CA . THR A 1 415 ? 7.193 -10.382 -4.096 1.00 85.94 415 THR A CA 1
ATOM 3405 C C . THR A 1 415 ? 7.661 -11.815 -3.870 1.00 85.94 415 THR A C 1
ATOM 3407 O O . THR A 1 415 ? 8.806 -12.041 -3.475 1.00 85.94 415 THR A O 1
ATOM 3410 N N . ASP A 1 416 ? 6.817 -12.801 -4.194 1.00 87.00 416 ASP A N 1
ATOM 3411 C CA . ASP A 1 416 ? 7.264 -14.193 -4.318 1.00 87.00 416 ASP A CA 1
ATOM 3412 C C . ASP A 1 416 ? 8.128 -14.345 -5.576 1.00 87.00 416 ASP A C 1
ATOM 3414 O O . ASP A 1 416 ? 7.651 -14.529 -6.699 1.00 87.00 416 ASP A O 1
ATOM 3418 N N . THR A 1 417 ? 9.439 -14.268 -5.379 1.00 89.44 417 THR A N 1
ATOM 3419 C CA . THR A 1 417 ? 10.429 -14.335 -6.454 1.00 89.44 417 THR A CA 1
ATOM 3420 C C . THR A 1 417 ? 10.441 -15.669 -7.197 1.00 89.44 417 THR A C 1
ATOM 3422 O O . THR A 1 417 ? 10.871 -15.714 -8.350 1.00 89.44 417 THR A O 1
ATOM 3425 N N . SER A 1 418 ? 9.917 -16.748 -6.601 1.00 87.50 418 SER A N 1
ATOM 3426 C CA . SER A 1 418 ? 9.814 -18.052 -7.270 1.00 87.50 418 SER A CA 1
ATOM 3427 C C . SER A 1 418 ? 8.811 -18.052 -8.430 1.00 87.50 418 SER A C 1
ATOM 3429 O O . SER A 1 418 ? 8.908 -18.888 -9.334 1.00 87.50 418 SER A O 1
ATOM 3431 N N . ARG A 1 419 ? 7.902 -17.070 -8.437 1.00 89.25 419 ARG A N 1
ATOM 3432 C CA . ARG A 1 419 ? 6.843 -16.861 -9.432 1.00 89.25 419 ARG A CA 1
ATOM 3433 C C . ARG A 1 419 ? 7.008 -15.557 -10.213 1.00 89.25 419 ARG A C 1
ATOM 3435 O O . ARG A 1 419 ? 6.103 -15.156 -10.937 1.00 89.25 419 ARG A O 1
ATOM 3442 N N . LEU A 1 420 ? 8.155 -14.895 -10.083 1.00 94.06 420 LEU A N 1
ATOM 3443 C CA . LEU A 1 420 ? 8.415 -13.618 -10.738 1.00 94.06 420 LEU A CA 1
ATOM 3444 C C . LEU A 1 420 ? 8.999 -13.818 -12.140 1.00 94.06 420 LEU A C 1
ATOM 3446 O O . LEU A 1 420 ? 10.053 -14.439 -12.300 1.00 94.06 420 LEU A O 1
ATOM 3450 N N . VAL A 1 421 ? 8.346 -13.220 -13.134 1.00 96.31 421 VAL A N 1
ATOM 3451 C CA . VAL A 1 421 ? 8.819 -13.090 -14.514 1.00 96.31 421 VAL A CA 1
ATOM 3452 C C . VAL A 1 421 ? 9.201 -11.640 -14.771 1.00 96.31 421 VAL A C 1
ATOM 3454 O O . VAL A 1 421 ? 8.396 -10.731 -14.575 1.00 96.31 421 VAL A O 1
ATOM 3457 N N . ILE A 1 422 ? 10.424 -11.417 -15.247 1.00 97.75 422 ILE A N 1
ATOM 3458 C CA . ILE A 1 422 ? 10.890 -10.092 -15.658 1.00 97.75 422 ILE A CA 1
ATOM 3459 C C . ILE A 1 422 ? 11.058 -10.062 -17.164 1.00 97.75 422 ILE A C 1
ATOM 3461 O O . ILE A 1 422 ? 11.776 -10.877 -17.727 1.00 97.75 422 ILE A O 1
ATOM 3465 N N . CYS A 1 423 ? 10.455 -9.076 -17.809 1.00 97.50 423 CYS A N 1
ATOM 3466 C CA . CYS A 1 423 ? 10.603 -8.789 -19.220 1.00 97.50 423 CYS A CA 1
ATOM 3467 C C . CYS A 1 423 ? 11.267 -7.425 -19.403 1.00 97.50 423 CYS A C 1
ATOM 3469 O O . CYS A 1 423 ? 10.760 -6.420 -18.919 1.00 97.50 423 CYS A O 1
ATOM 3471 N N . ILE A 1 424 ? 12.366 -7.346 -20.149 1.00 95.69 424 ILE A N 1
ATOM 3472 C CA . ILE A 1 424 ? 12.831 -6.050 -20.658 1.00 95.69 424 ILE A CA 1
ATOM 3473 C C . ILE A 1 424 ? 12.063 -5.757 -21.937 1.00 95.69 424 ILE A C 1
ATOM 3475 O O . ILE A 1 424 ? 12.157 -6.539 -22.877 1.00 95.69 424 ILE A O 1
ATOM 3479 N N . GLN A 1 425 ? 11.345 -4.634 -21.955 1.00 93.00 425 GLN A N 1
ATOM 3480 C CA . GLN A 1 425 ? 10.727 -4.033 -23.135 1.00 93.00 425 GLN A CA 1
ATOM 3481 C C . GLN A 1 425 ? 11.053 -2.534 -23.110 1.00 93.00 425 GLN A C 1
ATOM 3483 O O . GLN A 1 425 ? 10.405 -1.792 -22.380 1.00 93.00 425 GLN A O 1
ATOM 3488 N N . PRO A 1 426 ? 12.044 -2.056 -23.886 1.00 87.44 426 PRO A N 1
ATOM 3489 C CA . PRO A 1 426 ? 12.582 -0.694 -23.762 1.00 87.44 426 PRO A CA 1
ATOM 3490 C C . PRO A 1 426 ? 11.553 0.427 -23.921 1.00 87.44 426 PRO A C 1
ATOM 3492 O O . PRO A 1 426 ? 11.752 1.528 -23.412 1.00 87.44 426 PRO A O 1
ATOM 3495 N N . SER A 1 427 ? 10.463 0.141 -24.630 1.00 88.19 427 SER A N 1
ATOM 3496 C CA . SER A 1 427 ? 9.364 1.057 -24.895 1.00 88.19 427 SER A CA 1
ATOM 3497 C C . SER A 1 427 ? 8.047 0.282 -24.862 1.00 88.19 427 SER A C 1
ATOM 3499 O O . SER A 1 427 ? 7.786 -0.494 -25.780 1.00 88.19 427 SER A O 1
ATOM 3501 N N . PHE A 1 428 ? 7.246 0.479 -23.814 1.00 92.06 428 PHE A N 1
ATOM 3502 C CA . PHE A 1 428 ? 5.850 0.023 -23.732 1.00 92.06 428 PHE A CA 1
ATOM 3503 C C . PHE A 1 428 ? 4.922 1.240 -23.557 1.00 92.06 428 PHE A C 1
ATOM 3505 O O . PHE A 1 428 ? 3.951 1.419 -24.295 1.00 92.06 428 PHE A O 1
ATOM 3512 N N . PHE A 1 429 ? 5.291 2.137 -22.642 1.00 91.75 429 PHE A N 1
ATOM 3513 C CA . PHE A 1 429 ? 4.822 3.519 -22.551 1.00 91.75 429 PHE A CA 1
ATOM 3514 C C . PHE A 1 429 ? 5.867 4.497 -23.093 1.00 91.75 429 PHE A C 1
ATOM 3516 O O . PHE A 1 429 ? 7.055 4.171 -23.199 1.00 91.75 429 PHE A O 1
ATOM 3523 N N . THR A 1 430 ? 5.438 5.727 -23.372 1.00 89.88 430 THR A N 1
ATOM 3524 C CA . THR A 1 430 ? 6.330 6.881 -23.509 1.00 89.88 430 THR A CA 1
ATOM 3525 C C . THR A 1 430 ? 7.266 6.985 -22.297 1.00 89.88 430 THR A C 1
ATOM 3527 O O . THR A 1 430 ? 6.893 6.558 -21.204 1.00 89.88 430 THR A O 1
ATOM 3530 N N . PRO A 1 431 ? 8.488 7.534 -22.442 1.00 86.25 431 PRO A N 1
ATOM 3531 C CA . PRO A 1 431 ? 9.446 7.625 -21.333 1.00 86.25 431 PRO A CA 1
ATOM 3532 C C . PRO A 1 431 ? 8.924 8.345 -20.072 1.00 86.25 431 PRO A C 1
ATOM 3534 O O . PRO A 1 431 ? 9.413 8.089 -18.970 1.00 86.25 431 PRO A O 1
ATOM 3537 N N . ASP A 1 432 ? 7.922 9.216 -20.214 1.00 84.62 432 ASP A N 1
ATOM 3538 C CA . ASP A 1 432 ? 7.227 9.903 -19.117 1.00 84.62 432 ASP A CA 1
ATOM 3539 C C . ASP A 1 432 ? 6.069 9.094 -18.492 1.00 84.62 432 ASP A C 1
ATOM 3541 O O . ASP A 1 432 ? 5.377 9.600 -17.610 1.00 84.62 432 ASP A O 1
ATOM 3545 N N . GLY A 1 433 ? 5.832 7.866 -18.962 1.00 88.06 433 GLY A N 1
ATOM 3546 C CA . GLY A 1 433 ? 4.794 6.948 -18.487 1.00 88.06 433 GLY A CA 1
ATOM 3547 C C . GLY A 1 433 ? 3.371 7.267 -18.962 1.00 88.06 433 GLY A C 1
ATOM 3548 O O . GLY A 1 433 ? 2.449 6.515 -18.663 1.00 88.06 433 GLY A O 1
ATOM 3549 N N . LYS A 1 434 ? 3.140 8.354 -19.714 1.00 87.94 434 LYS A N 1
ATOM 3550 C CA . LYS A 1 434 ? 1.772 8.858 -19.947 1.00 87.94 434 LYS A CA 1
ATOM 3551 C C . LYS A 1 434 ? 0.986 8.135 -21.035 1.00 87.94 434 LYS A C 1
ATOM 3553 O O . LYS A 1 434 ? -0.236 8.043 -20.935 1.00 87.94 434 LYS A O 1
ATOM 3558 N N . VAL A 1 435 ? 1.644 7.679 -22.099 1.00 88.25 435 VAL A N 1
ATOM 3559 C CA . VAL A 1 435 ? 0.963 7.139 -23.285 1.00 88.25 435 VAL A CA 1
ATOM 3560 C C . VAL A 1 435 ? 1.500 5.754 -23.609 1.00 88.25 435 VAL A C 1
ATOM 3562 O O . VAL A 1 435 ? 2.691 5.593 -23.848 1.00 88.25 435 VAL A O 1
ATOM 3565 N N . CYS A 1 436 ? 0.625 4.748 -23.647 1.00 88.81 436 CYS A N 1
ATOM 3566 C CA . CYS A 1 436 ? 0.984 3.413 -24.126 1.00 88.81 436 CYS A CA 1
ATOM 3567 C C . CYS A 1 436 ? 1.065 3.400 -25.660 1.00 88.81 436 CYS A C 1
ATOM 3569 O O . CYS A 1 436 ? 0.170 3.922 -26.328 1.00 88.81 436 CYS A O 1
ATOM 3571 N N . TYR A 1 437 ? 2.104 2.775 -26.223 1.00 84.81 437 TYR A N 1
ATOM 3572 C CA . TYR A 1 437 ? 2.277 2.692 -27.677 1.00 84.81 437 TYR A CA 1
ATOM 3573 C C . TYR A 1 437 ? 1.258 1.768 -28.364 1.00 84.81 437 TYR A C 1
ATOM 3575 O O . TYR A 1 437 ? 0.994 1.959 -29.551 1.00 84.81 437 TYR A O 1
ATOM 3583 N N . ASN A 1 438 ? 0.665 0.805 -27.639 1.00 80.00 438 ASN A N 1
ATOM 3584 C CA . ASN A 1 438 ? -0.374 -0.120 -28.129 1.00 80.00 438 ASN A CA 1
ATOM 3585 C C . ASN A 1 438 ? -0.053 -0.769 -29.495 1.00 80.00 438 ASN A C 1
ATOM 3587 O O . ASN A 1 438 ? -0.934 -0.976 -30.333 1.00 80.00 438 ASN A O 1
ATOM 3591 N N . GLY A 1 439 ? 1.221 -1.070 -29.748 1.00 81.38 439 GLY A N 1
ATOM 3592 C CA . GLY A 1 439 ? 1.676 -1.720 -30.964 1.00 81.38 439 GLY A CA 1
ATOM 3593 C C . GLY A 1 439 ? 1.605 -3.244 -30.878 1.00 81.38 439 GLY A C 1
ATOM 3594 O O . GLY A 1 439 ? 1.049 -3.844 -29.958 1.00 81.38 439 GLY A O 1
ATOM 3595 N N . GLY A 1 440 ? 2.198 -3.899 -31.881 1.00 79.38 440 GLY A N 1
ATOM 3596 C CA . GLY A 1 440 ? 2.261 -5.360 -31.924 1.00 79.38 440 GLY A CA 1
ATOM 3597 C C . GLY A 1 440 ? 3.012 -5.951 -30.729 1.00 79.38 440 GLY A C 1
ATOM 3598 O O . GLY A 1 440 ? 2.519 -6.896 -30.129 1.00 79.38 440 GLY A O 1
ATOM 3599 N N . ALA A 1 441 ? 4.162 -5.376 -30.356 1.00 81.25 441 ALA A N 1
ATOM 3600 C CA . ALA A 1 441 ? 4.972 -5.862 -29.237 1.00 81.25 441 ALA A CA 1
ATOM 3601 C C . ALA A 1 441 ? 4.216 -5.761 -27.903 1.00 81.25 441 ALA A C 1
ATOM 3603 O O . ALA A 1 441 ? 4.189 -6.720 -27.138 1.00 81.25 441 ALA A O 1
ATOM 3604 N N . GLU A 1 442 ? 3.534 -4.639 -27.664 1.00 87.44 442 GLU A N 1
ATOM 3605 C CA . GLU A 1 442 ? 2.725 -4.413 -26.464 1.00 87.44 442 GLU A CA 1
ATOM 3606 C C . GLU A 1 442 ? 1.557 -5.405 -26.385 1.00 87.44 442 GLU A C 1
ATOM 3608 O O . GLU A 1 442 ? 1.259 -5.923 -25.307 1.00 87.44 442 GLU A O 1
ATOM 3613 N N . ARG A 1 443 ? 0.934 -5.732 -27.528 1.00 85.12 443 ARG A N 1
ATOM 3614 C CA . ARG A 1 443 ? -0.106 -6.767 -27.607 1.00 85.12 443 ARG A CA 1
ATOM 3615 C C . ARG A 1 443 ? 0.434 -8.152 -27.248 1.00 85.12 443 ARG A C 1
ATOM 3617 O O . ARG A 1 443 ? -0.164 -8.809 -26.406 1.00 85.12 443 ARG A O 1
ATOM 3624 N N . TYR A 1 444 ? 1.574 -8.565 -27.813 1.00 85.38 444 TYR A N 1
ATOM 3625 C CA . TYR A 1 444 ? 2.207 -9.848 -27.462 1.00 85.38 444 TYR A CA 1
ATOM 3626 C C . TYR A 1 444 ? 2.479 -9.960 -25.969 1.00 85.38 444 TYR A C 1
ATOM 3628 O O . TYR A 1 444 ? 2.171 -10.979 -25.361 1.00 85.38 444 TYR A O 1
ATOM 3636 N N . LEU A 1 445 ? 3.057 -8.913 -25.381 1.00 89.56 445 LEU A N 1
ATOM 3637 C CA . LEU A 1 445 ? 3.377 -8.906 -23.959 1.00 89.56 445 LEU A CA 1
ATOM 3638 C C . LEU A 1 445 ? 2.117 -8.927 -23.094 1.00 89.56 445 LEU A C 1
ATOM 3640 O O . LEU A 1 445 ? 2.109 -9.595 -22.069 1.00 89.56 445 LEU A O 1
ATOM 3644 N N . THR A 1 446 ? 1.045 -8.268 -23.537 1.00 89.81 446 THR A N 1
ATOM 3645 C CA . THR A 1 446 ? -0.250 -8.303 -22.850 1.00 89.81 446 THR A CA 1
ATOM 3646 C C . THR A 1 446 ? -0.831 -9.714 -22.797 1.00 89.81 446 THR A C 1
ATOM 3648 O O . THR A 1 446 ? -1.190 -10.179 -21.718 1.00 89.81 446 THR A O 1
ATOM 3651 N N . ASP A 1 447 ? -0.889 -10.404 -23.935 1.00 88.25 447 ASP A N 1
ATOM 3652 C CA . ASP A 1 447 ? -1.442 -11.761 -24.005 1.00 88.25 447 ASP A CA 1
ATOM 3653 C C . ASP A 1 447 ? -0.538 -12.766 -23.263 1.00 88.25 447 ASP A C 1
ATOM 3655 O O . ASP A 1 447 ? -1.010 -13.689 -22.600 1.00 88.25 447 ASP A O 1
ATOM 3659 N N . LEU A 1 448 ? 0.783 -12.564 -23.331 1.00 89.31 448 LEU A N 1
ATOM 3660 C CA . LEU A 1 448 ? 1.754 -13.378 -22.606 1.00 89.31 448 LEU A CA 1
ATOM 3661 C C . LEU A 1 448 ? 1.615 -13.209 -21.090 1.00 89.31 448 LEU A C 1
ATOM 3663 O O . LEU A 1 448 ? 1.649 -14.194 -20.356 1.00 89.31 448 LEU A O 1
ATOM 3667 N N . ALA A 1 449 ? 1.445 -11.977 -20.616 1.00 90.94 449 ALA A N 1
ATOM 3668 C CA . ALA A 1 449 ? 1.240 -11.708 -19.203 1.00 90.94 449 ALA A CA 1
ATOM 3669 C C . ALA A 1 449 ? -0.063 -12.313 -18.677 1.00 90.94 449 ALA A C 1
ATOM 3671 O O . ALA A 1 449 ? -0.064 -12.867 -17.583 1.00 90.94 449 ALA A O 1
ATOM 3672 N N . GLU A 1 450 ? -1.142 -12.279 -19.464 1.00 87.50 450 GLU A N 1
ATOM 3673 C CA . GLU A 1 450 ? -2.393 -12.958 -19.115 1.00 87.50 450 GLU A CA 1
ATOM 3674 C C . GLU A 1 450 ? -2.181 -14.471 -18.945 1.00 87.50 450 GLU A C 1
ATOM 3676 O O . GLU A 1 450 ? -2.622 -15.053 -17.952 1.00 87.50 450 GLU A O 1
ATOM 3681 N N . LEU A 1 451 ? -1.436 -15.106 -19.857 1.00 87.44 451 LEU A N 1
ATOM 3682 C CA . LEU A 1 451 ? -1.093 -16.526 -19.749 1.00 87.44 451 LEU A CA 1
ATOM 3683 C C . LEU A 1 451 ? -0.299 -16.828 -18.467 1.00 87.44 451 LEU A C 1
ATOM 3685 O O . LEU A 1 451 ? -0.601 -17.799 -17.770 1.00 87.44 451 LEU A O 1
ATOM 3689 N N . PHE A 1 452 ? 0.708 -16.012 -18.144 1.00 89.31 452 PHE A N 1
ATOM 3690 C CA . PHE A 1 452 ? 1.499 -16.166 -16.919 1.00 89.31 452 PHE A CA 1
ATOM 3691 C C . PHE A 1 452 ? 0.647 -15.982 -15.663 1.00 89.31 452 PHE A C 1
ATOM 3693 O O . PHE A 1 452 ? 0.728 -16.798 -14.741 1.00 89.31 452 PHE A O 1
ATOM 3700 N N . HIS A 1 453 ? -0.221 -14.975 -15.660 1.00 84.62 453 HIS A N 1
ATOM 3701 C CA . HIS A 1 453 ? -1.132 -14.697 -14.560 1.00 84.62 453 HIS A CA 1
ATOM 3702 C C . HIS A 1 453 ? -2.089 -15.869 -14.293 1.00 84.62 453 HIS A C 1
ATOM 3704 O O . HIS A 1 453 ? -2.237 -16.293 -13.149 1.00 84.62 453 HIS A O 1
ATOM 3710 N N . GLN A 1 454 ? -2.657 -16.481 -15.341 1.00 81.81 454 GLN A N 1
ATOM 3711 C CA . GLN A 1 454 ? -3.503 -17.681 -15.217 1.00 81.81 454 GLN A CA 1
ATOM 3712 C C . GLN A 1 454 ? -2.777 -18.876 -14.571 1.00 81.81 454 GLN A C 1
ATOM 3714 O O . GLN A 1 454 ? -3.421 -19.759 -14.006 1.00 81.81 454 GLN A O 1
ATOM 3719 N N . HIS A 1 455 ? -1.442 -18.897 -14.622 1.00 82.44 455 HIS A N 1
ATOM 3720 C CA . HIS A 1 455 ? -0.596 -19.910 -13.986 1.00 82.44 455 HIS A CA 1
ATOM 3721 C C . HIS A 1 455 ? 0.018 -19.433 -12.656 1.00 82.44 455 HIS A C 1
ATOM 3723 O O . HIS A 1 455 ? 0.868 -20.119 -12.088 1.00 82.44 455 HIS A O 1
ATOM 3729 N N . GLY A 1 456 ? -0.421 -18.281 -12.138 1.00 81.38 456 GLY A N 1
ATOM 3730 C CA . GLY A 1 456 ? -0.016 -17.737 -10.844 1.00 81.38 456 GLY A CA 1
ATOM 3731 C C . GLY A 1 456 ? 1.339 -17.030 -10.835 1.00 81.38 456 GLY A C 1
ATOM 3732 O O . GLY A 1 456 ? 1.931 -16.921 -9.764 1.00 81.38 456 GLY A O 1
ATOM 3733 N N . TYR A 1 457 ? 1.842 -16.588 -11.990 1.00 87.25 457 TYR A N 1
ATOM 3734 C CA . TYR A 1 457 ? 3.085 -15.820 -12.097 1.00 87.25 457 TYR A CA 1
ATOM 3735 C C . TYR A 1 457 ? 2.826 -14.311 -12.119 1.00 87.25 457 TYR A C 1
ATOM 3737 O O . TYR A 1 457 ? 1.872 -13.837 -12.734 1.00 87.25 457 TYR A O 1
ATOM 3745 N N . GLU A 1 458 ? 3.740 -13.562 -11.507 1.00 89.88 458 GLU A N 1
ATOM 3746 C CA . GLU A 1 458 ? 3.796 -12.101 -11.561 1.00 89.88 458 GLU A CA 1
ATOM 3747 C C . GLU A 1 458 ? 4.633 -11.660 -12.765 1.00 89.88 458 GLU A C 1
ATOM 3749 O O . GLU A 1 458 ? 5.772 -12.107 -12.920 1.00 89.88 458 GLU A O 1
ATOM 3754 N N . PHE A 1 459 ? 4.097 -10.776 -13.612 1.00 94.25 459 PHE A N 1
ATOM 3755 C CA . PHE A 1 459 ? 4.756 -10.358 -14.853 1.00 94.25 459 PHE A CA 1
ATOM 3756 C C . PHE A 1 459 ? 5.163 -8.882 -14.814 1.00 94.25 459 PHE A C 1
ATOM 3758 O O . PHE A 1 459 ? 4.319 -7.982 -14.816 1.00 94.25 459 PHE A O 1
ATOM 3765 N N . TRP A 1 460 ? 6.470 -8.618 -14.772 1.00 96.75 460 TRP A N 1
ATOM 3766 C CA . TRP A 1 460 ? 7.024 -7.267 -14.679 1.00 96.75 460 TRP A CA 1
ATOM 3767 C C . TRP A 1 460 ? 7.721 -6.870 -15.973 1.00 96.75 460 TRP A C 1
ATOM 3769 O O . TRP A 1 460 ? 8.595 -7.580 -16.459 1.00 96.75 460 TRP A O 1
ATOM 3779 N N . ILE A 1 461 ? 7.389 -5.697 -16.498 1.00 96.94 461 ILE A N 1
ATOM 3780 C CA . ILE A 1 461 ? 8.062 -5.071 -17.628 1.00 96.94 461 ILE A CA 1
ATOM 3781 C C . ILE A 1 461 ? 9.008 -3.988 -17.116 1.00 96.94 461 ILE A C 1
ATOM 3783 O O . ILE A 1 461 ? 8.586 -3.065 -16.425 1.00 96.94 461 ILE A O 1
ATOM 3787 N N . LEU A 1 462 ? 10.276 -4.066 -17.509 1.00 96.50 462 LEU A N 1
ATOM 3788 C CA . LEU A 1 462 ? 11.270 -3.019 -17.304 1.00 96.50 462 LEU A CA 1
ATOM 3789 C C . LEU A 1 462 ? 11.448 -2.236 -18.601 1.00 96.50 462 LEU A C 1
ATOM 3791 O O . LEU A 1 462 ? 11.763 -2.818 -19.644 1.00 96.50 462 LEU A O 1
ATOM 3795 N N . GLN A 1 463 ? 11.289 -0.918 -18.521 1.00 93.88 463 GLN A N 1
ATOM 3796 C CA . GLN A 1 463 ? 11.442 -0.027 -19.666 1.00 93.88 463 GLN A CA 1
ATOM 3797 C C . GLN A 1 463 ? 12.231 1.234 -19.329 1.00 93.88 463 GLN A C 1
ATOM 3799 O O . GLN A 1 463 ? 12.422 1.586 -18.163 1.00 93.88 463 GLN A O 1
ATOM 3804 N N . TYR A 1 464 ? 12.646 1.954 -20.368 1.00 91.38 464 TYR A N 1
ATOM 3805 C CA . TYR A 1 464 ? 13.274 3.251 -20.193 1.00 91.38 464 TYR A CA 1
ATOM 3806 C C . TYR A 1 464 ? 12.272 4.294 -19.692 1.00 91.38 464 TYR A C 1
ATOM 3808 O O . TYR A 1 464 ? 11.156 4.418 -20.205 1.00 91.38 464 TYR A O 1
ATOM 3816 N N . ALA A 1 465 ? 12.715 5.064 -18.704 1.00 87.44 465 ALA A N 1
ATOM 3817 C CA . ALA A 1 465 ? 12.100 6.304 -18.265 1.00 87.44 465 ALA A CA 1
ATOM 3818 C C . ALA A 1 465 ? 13.034 7.488 -18.528 1.00 87.44 465 ALA A C 1
ATOM 3820 O O . ALA A 1 465 ? 14.233 7.303 -18.780 1.00 87.44 465 ALA A O 1
ATOM 3821 N N . GLU A 1 466 ? 12.471 8.697 -18.459 1.00 79.69 466 GLU A N 1
ATOM 3822 C CA . GLU A 1 466 ? 13.221 9.946 -18.585 1.00 79.69 466 GLU A CA 1
ATOM 3823 C C . GLU A 1 466 ? 14.240 10.121 -17.439 1.00 79.69 466 GLU A C 1
ATOM 3825 O O . GLU A 1 466 ? 15.311 9.510 -17.437 1.00 79.69 466 GLU A O 1
ATOM 3830 N N . ASN A 1 467 ? 13.904 10.961 -16.456 1.00 66.94 467 ASN A N 1
ATOM 3831 C CA . ASN A 1 467 ? 14.777 11.290 -15.329 1.00 66.94 467 ASN A CA 1
ATOM 3832 C C . ASN A 1 467 ? 14.369 10.572 -14.037 1.00 66.94 467 ASN A C 1
ATOM 3834 O O . ASN A 1 467 ? 15.225 10.273 -13.212 1.00 66.94 467 ASN A O 1
ATOM 3838 N N . ASN A 1 468 ? 13.076 10.295 -13.859 1.00 74.25 468 ASN A N 1
ATOM 3839 C CA . ASN A 1 468 ? 12.522 9.734 -12.629 1.00 74.25 468 ASN A CA 1
ATOM 3840 C C . ASN A 1 468 ? 11.960 8.337 -12.880 1.00 74.25 468 ASN A C 1
ATOM 3842 O O . ASN A 1 468 ? 11.331 8.101 -13.912 1.00 74.25 468 ASN A O 1
ATOM 3846 N N . SER A 1 469 ? 12.147 7.446 -11.907 1.00 87.25 469 SER A N 1
ATOM 3847 C CA . SER A 1 469 ? 11.512 6.130 -11.907 1.00 87.25 469 SER A CA 1
ATOM 3848 C C . SER A 1 469 ? 10.002 6.264 -11.700 1.00 87.25 469 SER A C 1
ATOM 3850 O O . SER A 1 469 ? 9.552 7.119 -10.931 1.00 87.25 469 SER A O 1
ATOM 3852 N N . TRP A 1 470 ? 9.221 5.408 -12.351 1.00 88.12 470 TRP A N 1
ATOM 3853 C CA . TRP A 1 470 ? 7.763 5.378 -12.219 1.00 88.12 470 TRP A CA 1
ATOM 3854 C C . TRP A 1 470 ? 7.214 3.951 -12.292 1.00 88.12 470 TRP A C 1
ATOM 3856 O O . TRP A 1 470 ? 7.891 3.041 -12.772 1.00 88.12 470 TRP A O 1
ATOM 3866 N N . LEU A 1 471 ? 5.988 3.755 -11.795 1.00 91.75 471 LEU A N 1
ATOM 3867 C CA . LEU A 1 471 ? 5.311 2.459 -11.761 1.00 91.75 471 LEU A CA 1
ATOM 3868 C C . LEU A 1 471 ? 3.876 2.573 -12.275 1.00 91.75 471 LEU A C 1
ATOM 3870 O O . LEU A 1 471 ? 3.104 3.413 -11.813 1.00 91.75 471 LEU A O 1
ATOM 3874 N N . HIS A 1 472 ? 3.495 1.660 -13.163 1.00 89.56 472 HIS A N 1
ATOM 3875 C CA . HIS A 1 472 ? 2.117 1.488 -13.607 1.00 89.56 472 HIS A CA 1
ATOM 3876 C C . HIS A 1 472 ? 1.669 0.035 -13.480 1.00 89.56 472 HIS A C 1
ATOM 3878 O O . HIS A 1 472 ? 2.452 -0.885 -13.703 1.00 89.56 472 HIS A O 1
ATOM 3884 N N . ARG A 1 473 ? 0.381 -0.164 -13.186 1.00 87.69 473 ARG A N 1
ATOM 3885 C CA . ARG A 1 473 ? -0.303 -1.434 -13.434 1.00 87.69 473 ARG A CA 1
ATOM 3886 C C . ARG A 1 473 ? -1.102 -1.309 -14.720 1.00 87.69 473 ARG A C 1
ATOM 3888 O O . ARG A 1 473 ? -1.900 -0.384 -14.863 1.00 87.69 473 ARG A O 1
ATOM 3895 N N . PHE A 1 474 ? -0.880 -2.229 -15.648 1.00 87.88 474 PHE A N 1
ATOM 3896 C CA . PHE A 1 474 ? -1.631 -2.320 -16.895 1.00 87.88 474 PHE A CA 1
ATOM 3897 C C . PHE A 1 474 ? -2.083 -3.763 -17.077 1.00 87.88 474 PHE A C 1
ATOM 3899 O O . PHE A 1 474 ? -1.269 -4.641 -17.362 1.00 87.88 474 PHE A O 1
ATOM 3906 N N . LYS A 1 475 ? -3.388 -4.000 -16.897 1.00 87.31 475 LYS A N 1
ATOM 3907 C CA . LYS A 1 475 ? -3.956 -5.354 -16.815 1.00 87.31 475 LYS A CA 1
ATOM 3908 C C . LYS A 1 475 ? -3.184 -6.186 -15.769 1.00 87.31 475 LYS A C 1
ATOM 3910 O O . LYS A 1 475 ? -2.972 -5.705 -14.654 1.00 87.31 475 LYS A O 1
ATOM 3915 N N . GLU A 1 476 ? -2.704 -7.368 -16.152 1.00 84.25 476 GLU A N 1
ATOM 3916 C CA . GLU A 1 476 ? -1.954 -8.290 -15.288 1.00 84.25 476 GLU A CA 1
ATOM 3917 C C . GLU A 1 476 ? -0.444 -8.012 -15.231 1.00 84.25 476 GLU A C 1
ATOM 3919 O O . GLU A 1 476 ? 0.323 -8.829 -14.732 1.00 84.25 476 GLU A O 1
ATOM 3924 N N . MET A 1 477 ? 0.003 -6.863 -15.749 1.00 90.00 477 MET A N 1
ATOM 3925 C CA . MET A 1 477 ? 1.416 -6.490 -15.776 1.00 90.00 477 MET A CA 1
ATOM 3926 C C . MET A 1 477 ? 1.715 -5.327 -14.844 1.00 90.00 477 MET A C 1
ATOM 3928 O O . MET A 1 477 ? 0.987 -4.329 -14.800 1.00 90.00 477 MET A O 1
ATOM 3932 N N . MET A 1 478 ? 2.872 -5.412 -14.197 1.00 93.25 478 MET A N 1
ATOM 3933 C CA . MET A 1 478 ? 3.553 -4.254 -13.630 1.00 93.25 478 MET A CA 1
ATOM 3934 C C . MET A 1 478 ? 4.537 -3.685 -14.646 1.00 93.25 478 MET A C 1
ATOM 3936 O O . MET A 1 478 ? 5.330 -4.429 -15.209 1.00 93.25 478 MET A O 1
ATOM 3940 N N . ILE A 1 479 ? 4.529 -2.373 -14.864 1.00 94.56 479 ILE A N 1
ATOM 3941 C CA . ILE A 1 479 ? 5.478 -1.683 -15.739 1.00 94.56 479 ILE A CA 1
ATOM 3942 C C . ILE A 1 479 ? 6.299 -0.725 -14.895 1.00 94.56 479 ILE A C 1
ATOM 3944 O O . ILE A 1 479 ? 5.759 0.202 -14.292 1.00 94.56 479 ILE A O 1
ATOM 3948 N N . ILE A 1 480 ? 7.607 -0.956 -14.878 1.00 95.50 480 ILE A N 1
ATOM 3949 C CA . ILE A 1 480 ? 8.593 -0.192 -14.127 1.00 95.50 480 ILE A CA 1
ATOM 3950 C C . ILE A 1 480 ? 9.419 0.617 -15.125 1.00 95.50 480 ILE A C 1
ATOM 3952 O O . ILE A 1 480 ? 10.232 0.077 -15.882 1.00 95.50 480 ILE A O 1
ATOM 3956 N N . GLY A 1 481 ? 9.206 1.929 -15.120 1.00 93.19 481 GLY A N 1
ATOM 3957 C CA . GLY A 1 481 ? 10.059 2.873 -15.822 1.00 93.19 481 GLY A CA 1
ATOM 3958 C C . GLY A 1 481 ? 11.300 3.172 -14.993 1.00 93.19 481 GLY A C 1
ATOM 3959 O O . GLY A 1 481 ? 11.183 3.614 -13.851 1.00 93.19 481 GLY A O 1
ATOM 3960 N N . LEU A 1 482 ? 12.482 2.946 -15.565 1.00 90.75 482 LEU A N 1
ATOM 3961 C CA . LEU A 1 482 ? 13.768 3.159 -14.900 1.00 90.75 482 LEU A CA 1
ATOM 3962 C C . LEU A 1 482 ? 14.594 4.242 -15.622 1.00 90.75 482 LEU A C 1
ATOM 3964 O O . LEU A 1 482 ? 14.668 4.221 -16.856 1.00 90.75 482 LEU A O 1
ATOM 3968 N N . PRO A 1 483 ? 15.225 5.182 -14.889 1.00 80.31 483 PRO A N 1
ATOM 3969 C CA . PRO A 1 483 ? 15.966 6.300 -15.465 1.00 80.31 483 PRO A CA 1
ATOM 3970 C C . PRO A 1 483 ? 17.036 5.841 -16.451 1.00 80.31 483 PRO A C 1
ATOM 3972 O O . PRO A 1 483 ? 17.806 4.921 -16.168 1.00 80.31 483 PRO A O 1
ATOM 3975 N N . SER A 1 484 ? 17.085 6.495 -17.611 1.00 73.81 484 SER A N 1
ATOM 3976 C CA . SER A 1 484 ? 17.951 6.056 -18.714 1.00 73.81 484 SER A CA 1
ATOM 3977 C C . SER A 1 484 ? 18.572 7.175 -19.545 1.00 73.81 484 SER A C 1
ATOM 3979 O O . SER A 1 484 ? 19.612 6.948 -20.165 1.00 73.81 484 SER A O 1
ATOM 3981 N N . LEU A 1 485 ? 17.976 8.377 -19.555 1.00 55.56 485 LEU A N 1
ATOM 3982 C CA . LEU A 1 485 ? 18.361 9.452 -20.481 1.00 55.56 485 LEU A CA 1
ATOM 3983 C C . LEU A 1 485 ? 19.790 9.960 -20.280 1.00 55.56 485 LEU A C 1
ATOM 3985 O O . LEU A 1 485 ? 20.430 10.377 -21.243 1.00 55.56 485 LEU A O 1
ATOM 3989 N N . THR A 1 486 ? 20.294 9.935 -19.049 1.00 52.88 486 THR A N 1
ATOM 3990 C CA . THR A 1 486 ? 21.636 10.434 -18.725 1.00 52.88 486 THR A CA 1
ATOM 3991 C C . THR A 1 486 ? 22.656 9.314 -18.523 1.00 52.88 486 THR A C 1
ATOM 3993 O O . THR A 1 486 ? 23.843 9.539 -18.750 1.00 52.88 486 THR A O 1
ATOM 3996 N N . GLU A 1 487 ? 22.221 8.104 -18.150 1.00 65.00 487 GLU A N 1
ATOM 3997 C CA . GLU A 1 487 ? 23.105 6.983 -17.806 1.00 65.00 487 GLU A CA 1
ATOM 3998 C C . GLU A 1 487 ? 22.470 5.620 -18.150 1.00 65.00 487 GLU A C 1
ATOM 4000 O O . GLU A 1 487 ? 21.932 4.934 -17.282 1.00 65.00 487 GLU A O 1
ATOM 4005 N N . GLN A 1 488 ? 22.577 5.174 -19.410 1.00 71.62 488 GLN A N 1
ATOM 4006 C CA . GLN A 1 488 ? 22.094 3.845 -19.842 1.00 71.62 488 GLN A CA 1
ATOM 4007 C C . GLN A 1 488 ? 22.624 2.687 -18.976 1.00 71.62 488 GLN A C 1
ATOM 4009 O O . GLN A 1 488 ? 21.933 1.686 -18.802 1.00 71.62 488 GLN A O 1
ATOM 4014 N N . GLN A 1 489 ? 23.827 2.827 -18.408 1.00 77.12 489 GLN A N 1
ATOM 4015 C CA . GLN A 1 489 ? 24.407 1.831 -17.508 1.00 77.12 489 GLN A CA 1
ATOM 4016 C C . GLN A 1 489 ? 23.576 1.648 -16.230 1.00 77.12 489 GLN A C 1
ATOM 4018 O O . GLN A 1 489 ? 23.396 0.516 -15.798 1.00 77.12 489 GLN A O 1
ATOM 4023 N N . ARG A 1 490 ? 22.987 2.717 -15.669 1.00 80.50 490 ARG A N 1
ATOM 4024 C CA . ARG A 1 490 ? 22.145 2.601 -14.466 1.00 80.50 490 ARG A CA 1
ATOM 4025 C C . ARG A 1 490 ? 20.907 1.759 -14.714 1.00 80.50 490 ARG A C 1
ATOM 4027 O O . ARG A 1 490 ? 20.579 0.911 -13.892 1.00 80.50 490 ARG A O 1
ATOM 4034 N N . PHE A 1 491 ? 20.250 1.953 -15.860 1.00 88.00 491 PHE A N 1
ATOM 4035 C CA . PHE A 1 491 ? 19.133 1.099 -16.264 1.00 88.00 491 PHE A CA 1
ATOM 4036 C C . PHE A 1 491 ? 19.545 -0.377 -16.247 1.00 88.00 491 PHE A C 1
ATOM 4038 O O . PHE A 1 491 ? 18.836 -1.206 -15.678 1.00 88.00 491 PHE A O 1
ATOM 4045 N N . MET A 1 492 ? 20.704 -0.693 -16.834 1.00 88.19 492 MET A N 1
ATOM 4046 C CA . MET A 1 492 ? 21.212 -2.064 -16.874 1.00 88.19 492 MET A CA 1
ATOM 4047 C C . MET A 1 492 ? 21.537 -2.588 -15.475 1.00 88.19 492 MET A C 1
ATOM 4049 O O . MET A 1 492 ? 21.183 -3.722 -15.174 1.00 88.19 492 MET A O 1
ATOM 4053 N N . ASP A 1 493 ? 22.126 -1.776 -14.598 1.00 86.94 493 ASP A N 1
ATOM 4054 C CA . ASP A 1 493 ? 22.448 -2.177 -13.225 1.00 86.94 493 ASP A CA 1
ATOM 4055 C C . ASP A 1 493 ? 21.173 -2.510 -12.418 1.00 86.94 493 ASP A C 1
ATOM 4057 O O . ASP A 1 493 ? 21.105 -3.551 -11.755 1.00 86.94 493 ASP A O 1
ATOM 4061 N N . TYR A 1 494 ? 20.128 -1.677 -12.517 1.00 89.88 494 TYR A N 1
ATOM 4062 C CA . TYR A 1 494 ? 18.828 -1.936 -11.884 1.00 89.88 494 TYR A CA 1
ATOM 4063 C C . TYR A 1 494 ? 18.143 -3.176 -12.465 1.00 89.88 494 TYR A C 1
ATOM 4065 O O . TYR A 1 494 ? 17.649 -4.025 -11.718 1.00 89.88 494 TYR A O 1
ATOM 4073 N N . ALA A 1 495 ? 18.127 -3.304 -13.794 1.00 92.50 495 ALA A N 1
ATOM 4074 C CA . ALA A 1 495 ? 17.538 -4.455 -14.463 1.00 92.50 495 ALA A CA 1
ATOM 4075 C C . ALA A 1 495 ? 18.266 -5.746 -14.076 1.00 92.50 495 ALA A C 1
ATOM 4077 O O . ALA A 1 495 ? 17.622 -6.736 -13.742 1.00 92.50 495 ALA A O 1
ATOM 4078 N N . HIS A 1 496 ? 19.598 -5.720 -14.028 1.00 91.81 496 HIS A N 1
ATOM 4079 C CA . HIS A 1 496 ? 20.409 -6.868 -13.647 1.00 91.81 496 HIS A CA 1
ATOM 4080 C C . HIS A 1 496 ? 20.156 -7.296 -12.195 1.00 91.81 496 HIS A C 1
ATOM 4082 O O . HIS A 1 496 ? 20.067 -8.494 -11.910 1.00 91.81 496 HIS A O 1
ATOM 4088 N N . TYR A 1 497 ? 19.983 -6.335 -11.277 1.00 91.56 497 TYR A N 1
ATOM 4089 C CA . TYR A 1 497 ? 19.584 -6.623 -9.897 1.00 91.56 497 TYR A CA 1
ATOM 4090 C C . TYR A 1 497 ? 18.268 -7.411 -9.841 1.00 91.56 497 TYR A C 1
ATOM 4092 O O . TYR A 1 497 ? 18.214 -8.448 -9.179 1.00 91.56 497 TYR A O 1
ATOM 4100 N N . LEU A 1 498 ? 17.234 -6.946 -10.549 1.00 93.12 498 LEU A N 1
ATOM 4101 C CA . LEU A 1 498 ? 15.914 -7.579 -10.537 1.00 93.12 498 LEU A CA 1
ATOM 4102 C C . LEU A 1 498 ? 15.924 -8.936 -11.259 1.00 93.12 498 LEU A C 1
ATOM 4104 O O . LEU A 1 498 ? 15.420 -9.918 -10.716 1.00 93.12 498 LEU A O 1
ATOM 4108 N N . ILE A 1 499 ? 16.543 -9.020 -12.442 1.00 94.50 499 ILE A N 1
ATOM 4109 C CA . ILE A 1 499 ? 16.634 -10.244 -13.259 1.00 94.50 499 ILE A CA 1
ATOM 4110 C C . ILE A 1 499 ? 17.207 -11.406 -12.448 1.00 94.50 499 ILE A C 1
ATOM 4112 O O . ILE A 1 499 ? 16.656 -12.504 -12.474 1.00 94.50 499 ILE A O 1
ATOM 4116 N N . ASN A 1 500 ? 18.256 -11.161 -11.660 1.00 92.19 500 ASN A N 1
ATOM 4117 C CA . ASN A 1 500 ? 18.894 -12.184 -10.827 1.00 92.19 500 ASN A CA 1
ATOM 4118 C C . ASN A 1 500 ? 18.060 -12.631 -9.613 1.00 92.19 500 ASN A C 1
ATOM 4120 O O . ASN A 1 500 ? 18.497 -13.497 -8.849 1.00 92.19 500 ASN A O 1
ATOM 4124 N N . LYS A 1 501 ? 16.893 -12.021 -9.389 1.00 92.81 501 LYS A N 1
ATOM 4125 C CA . LYS A 1 501 ? 15.902 -12.451 -8.396 1.00 92.81 501 LYS A CA 1
ATOM 4126 C C . LYS A 1 501 ? 14.718 -13.164 -9.031 1.00 92.81 501 LYS A C 1
ATOM 4128 O O . LYS A 1 501 ? 14.040 -13.884 -8.316 1.00 92.81 501 LYS A O 1
ATOM 4133 N N . ALA A 1 502 ? 14.469 -12.971 -10.320 1.00 94.06 502 ALA A N 1
ATOM 4134 C CA . ALA A 1 502 ? 13.348 -13.589 -11.009 1.00 94.06 502 ALA A CA 1
ATOM 4135 C C . ALA A 1 502 ? 13.584 -15.073 -11.304 1.00 94.06 502 ALA A C 1
ATOM 4137 O O . ALA A 1 502 ? 14.716 -15.548 -11.394 1.00 94.06 502 ALA A O 1
ATOM 4138 N N . THR A 1 503 ? 12.480 -15.786 -11.502 1.00 93.75 503 THR A N 1
ATOM 4139 C CA . THR A 1 503 ? 12.468 -17.187 -11.934 1.00 93.75 503 THR A CA 1
ATOM 4140 C C . THR A 1 503 ? 12.707 -17.301 -13.446 1.00 93.75 503 THR A C 1
ATOM 4142 O O . THR A 1 503 ? 13.305 -18.264 -13.924 1.00 93.75 503 THR A O 1
ATOM 4145 N N . LEU A 1 504 ? 12.274 -16.282 -14.199 1.00 95.75 504 LEU A N 1
ATOM 4146 C CA . LEU A 1 504 ? 12.343 -16.212 -15.654 1.00 95.75 504 LEU A CA 1
ATOM 4147 C C . LEU A 1 504 ? 12.664 -14.784 -16.100 1.00 95.75 504 LEU A C 1
ATOM 4149 O O . LEU A 1 504 ? 12.058 -13.822 -15.624 1.00 95.75 504 LEU A O 1
ATOM 4153 N N . PHE A 1 505 ? 13.579 -14.666 -17.057 1.00 97.00 505 PHE A N 1
ATOM 4154 C CA . PHE A 1 505 ? 13.910 -13.427 -17.746 1.00 97.00 505 PHE A CA 1
ATOM 4155 C C . PHE A 1 505 ? 13.501 -13.515 -19.219 1.00 97.00 505 PHE A C 1
ATOM 4157 O O . PHE A 1 505 ? 13.841 -14.464 -19.922 1.00 97.00 505 PHE A O 1
ATOM 4164 N N . ILE A 1 506 ? 12.779 -12.508 -19.696 1.00 96.69 506 ILE A N 1
ATOM 4165 C CA . ILE A 1 506 ? 12.384 -12.337 -21.088 1.00 96.69 506 ILE A CA 1
ATOM 4166 C C . ILE A 1 506 ? 13.091 -11.101 -21.654 1.00 96.69 506 ILE A C 1
ATOM 4168 O O . ILE A 1 506 ? 12.858 -9.971 -21.225 1.00 96.69 506 ILE A O 1
ATOM 4172 N N . ALA A 1 507 ? 13.950 -11.297 -22.649 1.00 95.12 507 ALA A N 1
ATOM 4173 C CA . ALA A 1 507 ? 14.587 -10.208 -23.380 1.00 95.12 507 ALA A CA 1
ATOM 4174 C C . ALA A 1 507 ? 13.759 -9.867 -24.630 1.00 95.12 507 ALA A C 1
ATOM 4176 O O . ALA A 1 507 ? 13.716 -10.653 -25.578 1.00 95.12 507 ALA A O 1
ATOM 4177 N N . SER A 1 508 ? 13.112 -8.698 -24.651 1.00 92.38 508 SER A N 1
ATOM 4178 C CA . SER A 1 508 ? 12.256 -8.234 -25.751 1.00 92.38 508 SER A CA 1
ATOM 4179 C C . SER A 1 508 ? 12.621 -6.790 -26.160 1.00 92.38 508 SER A C 1
ATOM 4181 O O . SER A 1 508 ? 12.153 -5.835 -25.557 1.00 92.38 508 SER A O 1
ATOM 4183 N N . PRO A 1 509 ? 13.451 -6.562 -27.193 1.00 90.44 509 PRO A N 1
ATOM 4184 C CA . PRO A 1 509 ? 13.978 -7.549 -28.125 1.00 90.44 509 PRO A CA 1
ATOM 4185 C C . PRO A 1 509 ? 15.114 -8.386 -27.523 1.00 90.44 509 PRO A C 1
ATOM 4187 O O . PRO A 1 509 ? 15.861 -7.924 -26.660 1.00 90.44 509 PRO A O 1
ATOM 4190 N N . PHE A 1 510 ? 15.298 -9.600 -28.047 1.00 91.56 510 PHE A N 1
ATOM 4191 C CA . PHE A 1 510 ? 16.264 -10.584 -27.536 1.00 91.56 510 PHE A CA 1
ATOM 4192 C C . PHE A 1 510 ? 17.712 -10.086 -27.463 1.00 91.56 510 PHE A C 1
ATOM 4194 O O . PHE A 1 510 ? 18.486 -10.585 -26.650 1.00 91.56 510 PHE A O 1
ATOM 4201 N N . LEU A 1 511 ? 18.086 -9.088 -28.273 1.00 89.69 511 LEU A N 1
ATOM 4202 C CA . LEU A 1 511 ? 19.420 -8.488 -28.240 1.00 89.69 511 LEU A CA 1
ATOM 4203 C C . LEU A 1 511 ? 19.764 -7.882 -26.873 1.00 89.69 511 LEU A C 1
ATOM 4205 O O . LEU A 1 511 ? 20.941 -7.817 -26.539 1.00 89.69 511 LEU A O 1
ATOM 4209 N N . TYR A 1 512 ? 18.777 -7.525 -26.043 1.00 90.69 512 TYR A N 1
ATOM 4210 C CA . TYR A 1 512 ? 19.040 -7.051 -24.681 1.00 90.69 512 TYR A CA 1
ATOM 4211 C C . TYR A 1 512 ? 19.701 -8.099 -23.782 1.00 90.69 512 TYR A C 1
ATOM 4213 O O . TYR A 1 512 ? 20.392 -7.724 -22.838 1.00 90.69 512 TYR A O 1
ATOM 4221 N N . ALA A 1 513 ? 19.589 -9.391 -24.101 1.00 91.62 513 ALA A N 1
ATOM 4222 C CA . ALA A 1 513 ? 20.317 -10.434 -23.384 1.00 91.62 513 ALA A CA 1
ATOM 4223 C C . ALA A 1 513 ? 21.845 -10.245 -23.460 1.00 91.62 513 ALA A C 1
ATOM 4225 O O . ALA A 1 513 ? 22.559 -10.693 -22.567 1.00 91.62 513 ALA A O 1
ATOM 4226 N N . SER A 1 514 ? 22.367 -9.518 -24.463 1.00 91.00 514 SER A N 1
ATOM 4227 C CA . SER A 1 514 ? 23.806 -9.243 -24.569 1.00 91.00 514 SER A CA 1
ATOM 4228 C C . SER A 1 514 ? 24.370 -8.432 -23.401 1.00 91.00 514 SER A C 1
ATOM 4230 O O . SER A 1 514 ? 25.583 -8.418 -23.216 1.00 91.00 514 SER A O 1
ATOM 4232 N N . TYR A 1 515 ? 23.520 -7.712 -22.663 1.00 89.38 515 TYR A N 1
ATOM 4233 C CA . TYR A 1 515 ? 23.934 -6.869 -21.538 1.00 89.38 515 TYR A CA 1
ATOM 4234 C C . TYR A 1 515 ? 23.997 -7.625 -20.202 1.00 89.38 515 TYR A C 1
ATOM 4236 O O . TYR A 1 515 ? 24.495 -7.068 -19.229 1.00 89.38 515 TYR A O 1
ATOM 4244 N N . PHE A 1 516 ? 23.531 -8.878 -20.148 1.00 89.31 516 PHE A N 1
ATOM 4245 C CA . PHE A 1 516 ? 23.381 -9.650 -18.908 1.00 89.31 516 PHE A CA 1
ATOM 4246 C C . PHE A 1 516 ? 24.132 -10.982 -19.000 1.00 89.31 516 PHE A C 1
ATOM 4248 O O . PHE A 1 516 ? 23.536 -12.052 -18.985 1.00 89.31 516 PHE A O 1
ATOM 4255 N N . THR A 1 517 ? 25.457 -10.919 -19.148 1.00 85.44 517 THR A N 1
ATOM 4256 C CA . THR A 1 517 ? 26.293 -12.102 -19.432 1.00 85.44 517 THR A CA 1
ATOM 4257 C C . THR A 1 517 ? 26.588 -12.999 -18.228 1.00 85.44 517 THR A C 1
ATOM 4259 O O . THR A 1 517 ? 27.178 -14.067 -18.372 1.00 85.44 517 THR A O 1
ATOM 4262 N N . ASP A 1 518 ? 26.261 -12.541 -17.025 1.00 84.44 518 ASP A N 1
ATOM 4263 C CA . ASP A 1 518 ? 26.519 -13.216 -15.753 1.00 84.44 518 ASP A CA 1
ATOM 4264 C C . ASP A 1 518 ? 25.231 -13.604 -15.012 1.00 84.44 518 ASP A C 1
ATOM 4266 O O . ASP A 1 518 ? 25.283 -14.055 -13.861 1.00 84.44 518 ASP A O 1
ATOM 4270 N N . THR A 1 519 ? 24.077 -13.494 -15.679 1.00 82.00 519 THR A N 1
ATOM 4271 C CA . THR A 1 519 ? 22.809 -13.935 -15.104 1.00 82.00 519 THR A CA 1
ATOM 4272 C C . THR A 1 519 ? 22.705 -15.459 -15.051 1.00 82.00 519 THR A C 1
ATOM 4274 O O . THR A 1 519 ? 23.163 -16.180 -15.936 1.00 82.00 519 THR A O 1
ATOM 4277 N N . LYS A 1 520 ? 22.088 -15.965 -13.980 1.00 84.69 520 LYS A N 1
ATOM 4278 C CA . LYS A 1 520 ? 21.758 -17.394 -13.815 1.00 84.69 520 LYS A CA 1
ATOM 4279 C C . LYS A 1 520 ? 20.286 -17.692 -14.085 1.00 84.69 520 LYS A C 1
ATOM 4281 O O . LYS A 1 520 ? 19.870 -18.843 -13.968 1.00 84.69 520 LYS A O 1
ATOM 4286 N N . THR A 1 521 ? 19.505 -16.660 -14.378 1.00 90.94 521 THR A N 1
ATOM 4287 C CA . THR A 1 521 ? 18.066 -16.761 -14.588 1.00 90.94 521 THR A CA 1
ATOM 4288 C C . THR A 1 521 ? 17.795 -17.404 -15.942 1.00 90.94 521 THR A C 1
ATOM 4290 O O . THR A 1 521 ? 18.463 -17.090 -16.930 1.00 90.94 521 THR A O 1
ATOM 4293 N N . TYR A 1 522 ? 16.815 -18.312 -15.999 1.00 93.31 522 TYR A N 1
ATOM 4294 C CA . TYR A 1 522 ? 16.400 -18.901 -17.270 1.00 93.31 522 TYR A CA 1
ATOM 4295 C C . TYR A 1 522 ? 15.942 -17.778 -18.201 1.00 93.31 522 TYR A C 1
ATOM 4297 O O . TYR A 1 522 ? 15.107 -16.966 -17.810 1.00 93.31 522 TYR A O 1
ATOM 4305 N N . THR A 1 523 ? 16.517 -17.699 -19.398 1.00 94.50 523 THR A N 1
ATOM 4306 C CA . THR A 1 523 ? 16.373 -16.545 -20.283 1.00 94.50 523 THR A CA 1
ATOM 4307 C C . THR A 1 523 ? 15.741 -16.940 -21.612 1.00 94.50 523 THR A C 1
ATOM 4309 O O . THR A 1 523 ? 16.284 -17.756 -22.361 1.00 94.50 523 THR A O 1
ATOM 4312 N N . ILE A 1 524 ? 14.609 -16.312 -21.928 1.00 94.38 524 ILE A N 1
ATOM 4313 C CA . ILE A 1 524 ? 13.922 -16.415 -23.215 1.00 94.38 524 ILE A CA 1
ATOM 4314 C C . ILE A 1 524 ? 14.126 -15.113 -23.988 1.00 94.38 524 ILE A C 1
ATOM 4316 O O . ILE A 1 524 ? 13.848 -14.023 -23.495 1.00 94.38 524 ILE A O 1
ATOM 4320 N N . GLY A 1 525 ? 14.590 -15.209 -25.228 1.00 93.69 525 GLY A N 1
ATOM 4321 C CA . GLY A 1 525 ? 14.636 -14.075 -26.143 1.00 93.69 525 GLY A CA 1
ATOM 4322 C C . GLY A 1 525 ? 13.374 -14.003 -26.994 1.00 93.69 525 GLY A C 1
ATOM 4323 O O . GLY A 1 525 ? 12.924 -15.030 -27.492 1.00 93.69 525 GLY A O 1
ATOM 4324 N N . ILE A 1 526 ? 12.837 -12.805 -27.225 1.00 91.94 526 ILE A N 1
ATOM 4325 C CA . ILE A 1 526 ? 11.771 -12.568 -28.207 1.00 91.94 526 ILE A CA 1
ATOM 4326 C C . ILE A 1 526 ? 12.310 -11.686 -29.335 1.00 91.94 526 ILE A C 1
ATOM 4328 O O . ILE A 1 526 ? 12.822 -10.589 -29.102 1.00 91.94 526 ILE A O 1
ATOM 4332 N N . SER A 1 527 ? 12.183 -12.147 -30.578 1.00 90.44 527 SER A N 1
ATOM 4333 C CA . SER A 1 527 ? 12.389 -11.311 -31.761 1.00 90.44 527 SER A CA 1
ATOM 4334 C C . SER A 1 527 ? 11.058 -10.831 -32.325 1.00 90.44 527 SER A C 1
ATOM 4336 O O . SER A 1 527 ? 10.227 -11.653 -32.710 1.00 90.44 527 SER A O 1
ATOM 4338 N N . HIS A 1 528 ? 10.915 -9.507 -32.447 1.00 84.94 528 HIS A N 1
ATOM 4339 C CA . HIS A 1 528 ? 9.793 -8.818 -33.108 1.00 84.94 528 HIS A CA 1
ATOM 4340 C C . HIS A 1 528 ? 10.050 -8.515 -34.595 1.00 84.94 528 HIS A C 1
ATOM 4342 O O . HIS A 1 528 ? 9.254 -7.822 -35.237 1.00 84.94 528 HIS A O 1
ATOM 4348 N N . GLY A 1 529 ? 11.175 -8.988 -35.133 1.00 83.38 529 GLY A N 1
ATOM 4349 C CA . GLY A 1 529 ? 11.656 -8.663 -36.472 1.00 83.38 529 GLY A CA 1
ATOM 4350 C C . GLY A 1 529 ? 13.069 -8.088 -36.484 1.00 83.38 529 GLY A C 1
ATOM 4351 O O . GLY A 1 529 ? 13.586 -7.602 -35.477 1.00 83.38 529 GLY A O 1
ATOM 4352 N N . VAL A 1 530 ? 13.679 -8.111 -37.668 1.00 80.69 530 VAL A N 1
ATOM 4353 C CA . VAL A 1 530 ? 14.958 -7.446 -37.934 1.00 80.69 530 VAL A CA 1
ATOM 4354 C C . VAL A 1 530 ? 14.741 -5.932 -37.919 1.00 80.69 530 VAL A C 1
ATOM 4356 O O . VAL A 1 530 ? 13.976 -5.416 -38.728 1.00 80.69 530 VAL A O 1
ATOM 4359 N N . TYR A 1 531 ? 15.404 -5.238 -36.991 1.00 77.62 531 TYR A N 1
ATOM 4360 C CA . TYR A 1 531 ? 15.375 -3.769 -36.870 1.00 77.62 531 TYR A CA 1
ATOM 4361 C C . TYR A 1 531 ? 16.755 -3.114 -37.058 1.00 77.62 531 TYR A C 1
ATOM 4363 O O . TYR A 1 531 ? 16.884 -1.891 -37.027 1.00 77.62 531 TYR A O 1
ATOM 4371 N N . TRP A 1 532 ? 17.798 -3.932 -37.212 1.00 74.62 532 TRP A N 1
ATOM 4372 C CA . TRP A 1 532 ? 19.206 -3.536 -37.322 1.00 74.62 532 TRP A CA 1
ATOM 4373 C C . TRP A 1 532 ? 19.709 -3.522 -38.778 1.00 74.62 532 TRP A C 1
ATOM 4375 O O . TRP A 1 532 ? 20.902 -3.666 -39.033 1.00 74.62 532 TRP A O 1
ATOM 4385 N N . ASP A 1 533 ? 18.800 -3.380 -39.741 1.00 73.31 533 ASP A N 1
ATOM 4386 C CA . ASP A 1 533 ? 19.053 -3.330 -41.187 1.00 73.31 533 ASP A CA 1
ATOM 4387 C C . ASP A 1 533 ? 19.193 -1.896 -41.733 1.00 73.31 533 ASP A C 1
ATOM 4389 O O . ASP A 1 533 ? 19.195 -1.682 -42.946 1.00 73.31 533 ASP A O 1
ATOM 4393 N N . ARG A 1 534 ? 19.324 -0.900 -40.848 1.00 70.19 534 ARG A N 1
ATOM 4394 C CA . ARG A 1 534 ? 19.427 0.508 -41.241 1.00 70.19 534 ARG A CA 1
ATOM 4395 C C . ARG A 1 534 ? 20.824 0.867 -41.780 1.00 70.19 534 ARG A C 1
ATOM 4397 O O . ARG A 1 534 ? 21.818 0.324 -41.293 1.00 70.19 534 ARG A O 1
ATOM 4404 N N . PRO A 1 535 ? 20.937 1.816 -42.734 1.00 69.06 535 PRO A N 1
ATOM 4405 C CA . PRO A 1 535 ? 22.217 2.177 -43.360 1.00 69.06 535 PRO A CA 1
ATOM 4406 C C . PRO A 1 535 ? 23.277 2.735 -42.397 1.00 69.06 535 PRO A C 1
ATOM 4408 O O . PRO A 1 535 ? 24.467 2.704 -42.702 1.00 69.06 535 PRO A O 1
ATOM 4411 N N . ASP A 1 536 ? 22.848 3.279 -41.260 1.00 68.56 536 ASP A N 1
ATOM 4412 C CA . ASP A 1 536 ? 23.674 3.886 -40.217 1.00 68.56 536 ASP A CA 1
ATOM 4413 C C . ASP A 1 536 ? 24.173 2.882 -39.159 1.00 68.56 536 ASP A C 1
ATOM 4415 O O . ASP A 1 536 ? 25.044 3.220 -38.354 1.00 68.56 536 ASP A O 1
ATOM 4419 N N . PHE A 1 537 ? 23.687 1.635 -39.168 1.00 68.38 537 PHE A N 1
ATOM 4420 C CA . PHE A 1 537 ? 24.124 0.609 -38.222 1.00 68.38 537 PHE A CA 1
ATOM 4421 C C . PHE A 1 537 ? 25.469 -0.017 -38.615 1.00 68.38 537 PHE A C 1
ATOM 4423 O O . PHE A 1 537 ? 25.692 -0.466 -39.740 1.00 68.38 537 PHE A O 1
ATOM 4430 N N . ASN A 1 538 ? 26.381 -0.126 -37.643 1.00 71.19 538 ASN A N 1
ATOM 4431 C CA . ASN A 1 538 ? 27.645 -0.833 -37.832 1.00 71.19 538 ASN A CA 1
ATOM 4432 C C . ASN A 1 538 ? 27.433 -2.352 -37.726 1.00 71.19 538 ASN A C 1
ATOM 4434 O O . ASN A 1 538 ? 27.345 -2.906 -36.629 1.00 71.19 538 ASN A O 1
ATOM 4438 N N . TYR A 1 539 ? 27.415 -3.029 -38.872 1.00 69.25 539 TYR A N 1
ATOM 4439 C CA . TYR A 1 539 ? 27.204 -4.475 -38.973 1.00 69.25 539 TYR A CA 1
ATOM 4440 C C . TYR A 1 539 ? 28.120 -5.317 -38.066 1.00 69.25 539 TYR A C 1
ATOM 4442 O O . TYR A 1 539 ? 27.662 -6.275 -37.446 1.00 69.25 539 TYR A O 1
ATOM 4450 N N . HIS A 1 540 ? 29.402 -4.958 -37.930 1.00 70.00 540 HIS A N 1
ATOM 4451 C CA . HIS A 1 540 ? 30.333 -5.715 -37.082 1.00 70.00 540 HIS A CA 1
ATOM 4452 C C . HIS A 1 540 ? 29.965 -5.641 -35.596 1.00 70.00 540 HIS A C 1
ATOM 4454 O O . HIS A 1 540 ? 30.139 -6.616 -34.860 1.00 70.00 540 HIS A O 1
ATOM 4460 N N . HIS A 1 541 ? 29.435 -4.498 -35.160 1.00 72.50 541 HIS A N 1
ATOM 4461 C CA . HIS A 1 541 ? 28.962 -4.322 -33.793 1.00 72.50 541 HIS A CA 1
ATOM 4462 C C . HIS A 1 541 ? 27.716 -5.176 -33.532 1.00 72.50 541 HIS A C 1
ATOM 4464 O O . HIS A 1 541 ? 27.678 -5.921 -32.555 1.00 72.50 541 HIS A O 1
ATOM 4470 N N . VAL A 1 542 ? 26.754 -5.154 -34.459 1.00 73.88 542 VAL A N 1
ATOM 4471 C CA . VAL A 1 542 ? 25.517 -5.943 -34.367 1.00 73.88 542 VAL A CA 1
ATOM 4472 C C . VAL A 1 542 ? 25.800 -7.442 -34.368 1.00 73.88 542 VAL A C 1
ATOM 4474 O O . VAL A 1 542 ? 25.230 -8.163 -33.561 1.00 73.88 542 VAL A O 1
ATOM 4477 N N . ALA A 1 543 ? 26.706 -7.923 -35.225 1.00 76.44 543 ALA A N 1
ATOM 4478 C CA . ALA A 1 543 ? 27.059 -9.341 -35.275 1.00 76.44 543 ALA A CA 1
ATOM 4479 C C . ALA A 1 543 ? 27.648 -9.835 -33.942 1.00 76.44 543 ALA A C 1
ATOM 4481 O O . ALA A 1 543 ? 27.253 -10.886 -33.444 1.00 76.44 543 ALA A O 1
ATOM 4482 N N . THR A 1 544 ? 28.532 -9.039 -33.331 1.00 80.81 544 THR A N 1
ATOM 4483 C CA . THR A 1 544 ? 29.109 -9.355 -32.014 1.00 80.81 544 THR A CA 1
ATOM 4484 C C . THR A 1 544 ? 28.035 -9.336 -30.926 1.00 80.81 544 THR A C 1
ATOM 4486 O O . THR A 1 544 ? 27.976 -10.234 -30.093 1.00 80.81 544 THR A O 1
ATOM 4489 N N . GLN A 1 545 ? 27.1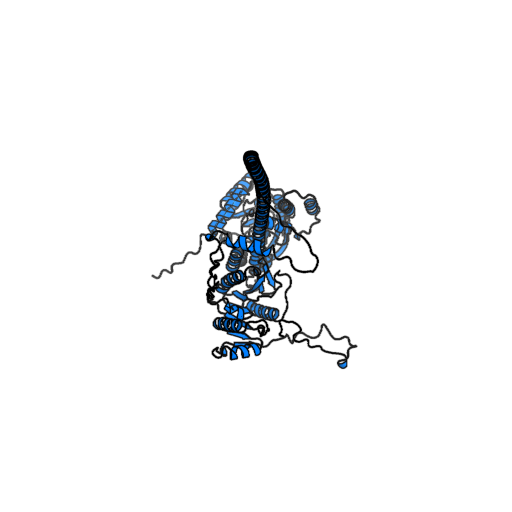49 -8.338 -30.941 1.00 83.94 545 GLN A N 1
ATOM 4490 C CA . GLN A 1 545 ? 26.058 -8.241 -29.973 1.00 83.94 545 GLN A CA 1
ATOM 4491 C C . GLN A 1 545 ? 25.073 -9.410 -30.095 1.00 83.94 545 GLN A C 1
ATOM 4493 O O . GLN A 1 545 ? 24.649 -9.967 -29.086 1.00 83.94 545 GLN A O 1
ATOM 4498 N N . LEU A 1 546 ? 24.747 -9.803 -31.325 1.00 86.19 546 LEU A N 1
ATOM 4499 C CA . LEU A 1 546 ? 23.875 -10.929 -31.636 1.00 86.19 546 LEU A CA 1
ATOM 4500 C C . LEU A 1 546 ? 24.479 -12.243 -31.137 1.00 86.19 546 LEU A C 1
ATOM 4502 O O . LEU A 1 546 ? 23.786 -13.005 -30.471 1.00 86.19 546 LEU A O 1
ATOM 4506 N N . GLN A 1 547 ? 25.771 -12.471 -31.377 1.00 84.69 547 GLN A N 1
ATOM 4507 C CA . GLN A 1 547 ? 26.508 -13.613 -30.827 1.00 84.69 547 GLN A CA 1
ATOM 4508 C C . GLN A 1 547 ? 26.431 -13.668 -29.304 1.00 84.69 547 GLN A C 1
ATOM 4510 O O . GLN A 1 547 ? 26.060 -14.697 -28.734 1.00 84.69 547 GLN A O 1
ATOM 4515 N N . THR A 1 548 ? 26.744 -12.548 -28.648 1.00 88.00 548 THR A N 1
ATOM 4516 C CA . THR A 1 548 ? 26.684 -12.457 -27.191 1.00 88.00 548 THR A CA 1
ATOM 4517 C C . THR A 1 548 ? 25.271 -12.739 -26.702 1.00 88.00 548 THR A C 1
ATOM 4519 O O . THR A 1 548 ? 25.107 -13.623 -25.872 1.00 88.00 548 THR A O 1
ATOM 4522 N N . ALA A 1 549 ? 24.249 -12.078 -27.251 1.00 89.75 549 ALA A N 1
ATOM 4523 C CA . ALA A 1 549 ? 22.859 -12.294 -26.860 1.00 89.75 549 ALA A CA 1
ATOM 4524 C C . ALA A 1 549 ? 22.458 -13.768 -26.987 1.00 89.75 549 ALA A C 1
ATOM 4526 O O . ALA A 1 549 ? 22.021 -14.355 -26.005 1.00 89.75 549 ALA A O 1
ATOM 4527 N N . LEU A 1 550 ? 22.680 -14.391 -28.150 1.00 88.75 550 LEU A N 1
ATOM 4528 C CA . LEU A 1 550 ? 22.323 -15.793 -28.395 1.00 88.75 550 LEU A CA 1
ATOM 4529 C C . LEU A 1 550 ? 23.015 -16.761 -27.432 1.00 88.75 550 LEU A C 1
ATOM 4531 O O . LEU A 1 550 ? 22.405 -17.748 -27.036 1.00 88.75 550 LEU A O 1
ATOM 4535 N N . SER A 1 551 ? 24.256 -16.475 -27.028 1.00 87.06 551 SER A N 1
ATOM 4536 C CA . SER A 1 551 ? 24.974 -17.298 -26.046 1.00 87.06 551 SER A CA 1
ATOM 4537 C C . SER A 1 551 ? 24.372 -17.252 -24.636 1.00 87.06 551 SER A C 1
ATOM 4539 O O . SER A 1 551 ? 24.640 -18.152 -23.846 1.00 87.06 551 SER A O 1
ATOM 4541 N N . GLN A 1 552 ? 23.576 -16.222 -24.327 1.00 89.00 552 GLN A N 1
ATOM 4542 C CA . GLN A 1 552 ? 22.899 -16.065 -23.036 1.00 89.00 552 GLN A CA 1
ATOM 4543 C C . GLN A 1 552 ? 21.474 -16.634 -23.035 1.00 89.00 552 GLN A C 1
ATOM 4545 O O . GLN A 1 552 ? 20.891 -16.815 -21.970 1.00 89.00 552 GLN A O 1
ATOM 4550 N N . LEU A 1 553 ? 20.890 -16.905 -24.205 1.00 90.38 553 LEU A N 1
ATOM 4551 C CA . LEU A 1 553 ? 19.520 -17.404 -24.294 1.00 90.38 553 LEU A CA 1
ATOM 4552 C C . LEU A 1 553 ? 19.466 -18.912 -24.055 1.00 90.38 553 LEU A C 1
ATOM 4554 O O . LEU A 1 553 ? 20.211 -19.686 -24.659 1.00 90.38 553 LEU A O 1
ATOM 4558 N N . ASN A 1 554 ? 18.501 -19.343 -23.249 1.00 91.31 554 ASN A N 1
ATOM 4559 C CA . ASN A 1 554 ? 18.095 -20.743 -23.206 1.00 91.31 554 ASN A CA 1
ATOM 4560 C C . ASN A 1 554 ? 17.239 -21.082 -24.431 1.00 91.31 554 ASN A C 1
ATOM 4562 O O . ASN A 1 554 ? 17.457 -22.108 -25.077 1.00 91.31 554 ASN A O 1
ATOM 4566 N N . GLU A 1 555 ? 16.314 -20.183 -24.775 1.00 92.12 555 GLU A N 1
ATOM 4567 C CA . GLU A 1 555 ? 15.410 -20.306 -25.917 1.00 92.12 555 GLU A CA 1
ATOM 4568 C C . GLU A 1 555 ? 15.212 -18.958 -26.617 1.00 92.12 555 GLU A C 1
ATOM 4570 O O . GLU A 1 555 ? 15.235 -17.896 -25.993 1.00 92.12 555 GLU A O 1
ATOM 4575 N N . LEU A 1 556 ? 14.979 -19.001 -27.926 1.00 91.81 556 LEU A N 1
ATOM 4576 C CA . LEU A 1 556 ? 14.628 -17.846 -28.742 1.00 91.81 556 LEU A CA 1
ATOM 4577 C C . LEU A 1 556 ? 13.267 -18.075 -29.394 1.00 91.81 556 LEU A C 1
ATOM 4579 O O . LEU A 1 556 ? 13.104 -18.988 -30.197 1.00 91.81 556 LEU A O 1
ATOM 4583 N N . VAL A 1 557 ? 12.312 -17.197 -29.117 1.00 91.56 557 VAL A N 1
ATOM 4584 C CA . VAL A 1 557 ? 11.039 -17.109 -29.827 1.00 91.56 557 VAL A CA 1
ATOM 4585 C C . VAL A 1 557 ? 11.156 -16.040 -30.904 1.00 91.56 557 VAL A C 1
ATOM 4587 O O . VAL A 1 557 ? 11.516 -14.896 -30.630 1.00 91.56 557 VAL A O 1
ATOM 4590 N N . SER A 1 558 ? 10.845 -16.389 -32.145 1.00 90.12 558 SER A N 1
ATOM 4591 C CA . SER A 1 558 ? 10.849 -15.443 -33.257 1.00 90.12 558 SER A CA 1
ATOM 4592 C C . SER A 1 558 ? 9.483 -15.389 -33.920 1.00 90.12 558 SER A C 1
ATOM 4594 O O . SER A 1 558 ? 8.917 -16.427 -34.266 1.00 90.12 558 SER A O 1
ATOM 4596 N N . VAL A 1 559 ? 8.973 -14.169 -34.120 1.00 86.00 559 VAL A N 1
ATOM 4597 C CA . VAL A 1 559 ? 7.676 -13.951 -34.781 1.00 86.00 559 VAL A CA 1
ATOM 4598 C C . VAL A 1 559 ? 7.756 -13.927 -36.307 1.00 86.00 559 VAL A C 1
ATOM 4600 O O . VAL A 1 559 ? 6.742 -13.888 -37.008 1.00 86.00 559 VAL A O 1
ATOM 4603 N N . ASP A 1 560 ? 8.974 -13.974 -36.848 1.00 85.62 560 ASP A N 1
ATOM 4604 C CA . ASP A 1 560 ? 9.257 -13.857 -38.269 1.00 85.62 560 ASP A CA 1
ATOM 4605 C C . ASP A 1 560 ? 10.371 -14.819 -38.709 1.00 85.62 560 ASP A C 1
ATOM 4607 O O . ASP A 1 560 ? 11.302 -15.132 -37.976 1.00 85.62 560 ASP A O 1
ATOM 4611 N N . THR A 1 561 ? 10.318 -15.278 -39.955 1.00 88.75 561 THR A N 1
ATOM 4612 C CA . THR A 1 561 ? 11.349 -16.181 -40.486 1.00 88.75 561 THR A CA 1
ATOM 4613 C C . THR A 1 561 ? 12.635 -15.457 -40.894 1.00 88.75 561 THR A C 1
ATOM 4615 O O . THR A 1 561 ? 13.660 -16.110 -41.093 1.00 88.75 561 THR A O 1
ATOM 4618 N N . SER A 1 562 ? 12.610 -14.129 -41.053 1.00 88.62 562 SER A N 1
ATOM 4619 C CA . SER A 1 562 ? 13.772 -13.355 -41.506 1.00 88.62 562 SER A CA 1
ATOM 4620 C C . SER A 1 562 ? 14.850 -13.309 -40.429 1.00 88.62 562 SER A C 1
ATOM 4622 O O . SER A 1 562 ? 16.008 -13.584 -40.736 1.00 88.62 562 SER A O 1
ATOM 4624 N N . THR A 1 563 ? 14.474 -13.070 -39.170 1.00 88.38 563 THR A N 1
ATOM 4625 C CA . THR A 1 563 ? 15.386 -13.164 -38.021 1.00 88.38 563 THR A CA 1
ATOM 4626 C C . THR A 1 563 ? 16.062 -14.535 -37.978 1.00 88.38 563 THR A C 1
ATOM 4628 O O . THR A 1 563 ? 17.285 -14.622 -37.877 1.00 88.38 563 THR A O 1
ATOM 4631 N N . ILE A 1 564 ? 15.285 -15.614 -38.126 1.00 89.06 564 ILE A N 1
ATOM 4632 C CA . ILE A 1 564 ? 15.800 -16.992 -38.108 1.00 89.06 564 ILE A CA 1
ATOM 4633 C C . ILE A 1 564 ? 16.832 -17.203 -39.224 1.00 89.06 564 ILE A C 1
ATOM 4635 O O . ILE A 1 564 ? 17.887 -17.794 -38.998 1.00 89.06 564 ILE A O 1
ATOM 4639 N N . ASN A 1 565 ? 16.561 -16.703 -40.430 1.00 88.50 565 ASN A N 1
ATOM 4640 C CA . ASN A 1 565 ? 17.485 -16.821 -41.558 1.00 88.50 565 ASN A CA 1
ATOM 4641 C C . ASN A 1 565 ? 18.775 -16.010 -41.356 1.00 88.50 565 ASN A C 1
ATOM 4643 O O . ASN A 1 565 ? 19.854 -16.489 -41.712 1.00 88.50 565 ASN A O 1
ATOM 4647 N N . VAL A 1 566 ? 18.688 -14.823 -40.746 1.00 85.25 566 VAL A N 1
ATOM 4648 C CA . VAL A 1 566 ? 19.870 -14.037 -40.360 1.00 85.25 566 VAL A CA 1
ATOM 4649 C C . VAL A 1 566 ? 20.711 -14.819 -39.353 1.00 85.25 566 VAL A C 1
ATOM 4651 O O . VAL A 1 566 ? 21.899 -15.018 -39.584 1.00 85.25 566 VAL A O 1
ATOM 4654 N N . ILE A 1 567 ? 20.100 -15.354 -38.293 1.00 85.94 567 ILE A N 1
ATOM 4655 C CA . ILE A 1 567 ? 20.811 -16.137 -37.272 1.00 85.94 567 ILE A CA 1
ATOM 4656 C C . ILE A 1 567 ? 21.479 -17.370 -37.883 1.00 85.94 567 ILE A C 1
ATOM 4658 O O . ILE A 1 567 ? 22.655 -17.596 -37.631 1.00 85.94 567 ILE A O 1
ATOM 4662 N N . ARG A 1 568 ? 20.794 -18.121 -38.755 1.00 84.50 568 ARG A N 1
ATOM 4663 C CA . ARG A 1 568 ? 21.390 -19.269 -39.470 1.00 84.50 568 ARG A CA 1
ATOM 4664 C C . ARG A 1 568 ? 22.629 -18.896 -40.281 1.00 84.50 568 ARG A C 1
ATOM 4666 O O . ARG A 1 568 ? 23.529 -19.715 -40.436 1.00 84.50 568 ARG A O 1
ATOM 4673 N N . THR A 1 569 ? 22.647 -17.683 -40.827 1.00 83.06 569 THR A N 1
ATOM 4674 C CA . THR A 1 569 ? 23.755 -17.188 -41.650 1.00 83.06 569 THR A CA 1
ATOM 4675 C C . THR A 1 569 ? 24.944 -16.770 -40.787 1.00 83.06 569 THR A C 1
ATOM 4677 O O . THR A 1 569 ? 26.086 -17.034 -41.155 1.00 83.06 569 THR A O 1
ATOM 4680 N N . LEU A 1 570 ? 24.683 -16.121 -39.651 1.00 77.75 570 LEU A N 1
ATOM 4681 C CA . LEU A 1 570 ? 25.721 -15.567 -38.777 1.00 77.75 570 LEU A CA 1
ATOM 4682 C C . LEU A 1 570 ? 26.266 -16.594 -37.782 1.00 77.75 570 LEU A C 1
ATOM 4684 O O . LEU A 1 570 ? 27.471 -16.659 -37.576 1.00 77.75 570 LEU A O 1
ATOM 4688 N N . GLU A 1 571 ? 25.386 -17.421 -37.223 1.00 76.00 571 GLU A N 1
ATOM 4689 C CA . GLU A 1 571 ? 25.662 -18.397 -36.170 1.00 76.00 571 GLU A CA 1
ATOM 4690 C C . GLU A 1 571 ? 25.221 -19.812 -36.577 1.00 76.00 571 GLU A C 1
ATOM 4692 O O . GLU A 1 571 ? 24.320 -20.398 -35.974 1.00 76.00 571 GLU A O 1
ATOM 4697 N N . PRO A 1 572 ? 25.877 -20.429 -37.579 1.00 70.31 572 PRO A N 1
ATOM 4698 C CA . PRO A 1 572 ? 25.492 -21.749 -38.090 1.00 70.31 572 PRO A CA 1
ATOM 4699 C C . PRO A 1 572 ? 25.657 -22.885 -37.066 1.00 70.31 572 PRO A C 1
ATOM 4701 O O . PRO A 1 572 ? 25.213 -24.004 -37.314 1.00 70.31 572 PRO A O 1
ATOM 4704 N N . LYS A 1 573 ? 26.327 -22.623 -35.935 1.00 70.44 573 LYS A N 1
ATOM 4705 C CA . LYS A 1 573 ? 26.536 -23.585 -34.844 1.00 70.44 573 LYS A CA 1
ATOM 4706 C C . LYS A 1 573 ? 25.426 -23.565 -33.791 1.00 70.44 573 LYS A C 1
ATOM 4708 O O . LYS A 1 573 ? 25.403 -24.469 -32.959 1.00 70.44 573 LYS A O 1
ATOM 4713 N N . LEU A 1 574 ? 24.547 -22.560 -33.796 1.00 72.62 574 LEU A N 1
ATOM 4714 C CA . LEU A 1 574 ? 23.427 -22.504 -32.861 1.00 72.62 574 LEU A CA 1
ATOM 4715 C C . LEU A 1 574 ? 22.451 -23.648 -33.168 1.00 72.62 574 LEU A C 1
ATOM 4717 O O . LEU A 1 574 ? 22.102 -23.878 -34.329 1.00 72.62 574 LEU A O 1
ATOM 4721 N N . SER A 1 575 ? 22.009 -24.381 -32.143 1.00 69.31 575 SER A N 1
ATOM 4722 C CA . SER A 1 575 ? 21.079 -25.487 -32.366 1.00 69.31 575 SER A CA 1
ATOM 4723 C C . SER A 1 575 ? 19.717 -24.945 -32.786 1.00 69.31 575 SER A C 1
ATOM 4725 O O . SER A 1 575 ? 19.105 -24.149 -32.077 1.00 69.31 575 SER A O 1
ATOM 4727 N N . MET A 1 576 ? 19.186 -25.434 -33.909 1.00 68.81 576 MET A N 1
ATOM 4728 C CA . MET A 1 576 ? 17.839 -25.067 -34.362 1.00 68.81 576 MET A CA 1
ATOM 4729 C C . MET A 1 576 ? 16.745 -25.457 -33.360 1.00 68.81 576 MET A C 1
ATOM 4731 O O . MET A 1 576 ? 15.685 -24.846 -33.375 1.00 68.81 576 MET A O 1
ATOM 4735 N N . SER A 1 577 ? 17.000 -26.429 -32.475 1.00 62.59 577 SER A N 1
ATOM 4736 C CA . SER A 1 577 ? 16.076 -26.789 -31.393 1.00 62.59 577 SER A CA 1
ATOM 4737 C C . SER A 1 577 ? 15.906 -25.687 -30.341 1.00 62.59 577 SER A C 1
ATOM 4739 O O . SER A 1 577 ? 15.009 -25.788 -29.518 1.00 62.59 577 SER A O 1
ATOM 4741 N N . GLN A 1 578 ? 16.774 -24.669 -30.339 1.00 76.94 578 GLN A N 1
ATOM 4742 C CA . GLN A 1 578 ? 16.702 -23.517 -29.434 1.00 76.94 578 GLN A CA 1
ATOM 4743 C C . GLN A 1 578 ? 15.881 -22.360 -30.022 1.00 76.94 578 GLN A C 1
ATOM 4745 O O . GLN A 1 578 ? 15.662 -21.369 -29.331 1.00 76.94 578 GLN A O 1
ATOM 4750 N N . ILE A 1 579 ? 15.451 -22.450 -31.290 1.00 87.75 579 ILE A N 1
ATOM 4751 C CA . ILE A 1 579 ? 14.676 -21.403 -31.965 1.00 87.75 579 ILE A CA 1
ATOM 4752 C C . ILE A 1 579 ? 13.252 -21.897 -32.219 1.00 87.75 579 ILE A C 1
ATOM 4754 O O . ILE A 1 579 ? 13.024 -22.780 -33.046 1.00 87.75 579 ILE A O 1
ATOM 4758 N N . ASN A 1 580 ? 12.289 -21.253 -31.571 1.00 90.38 580 ASN A N 1
ATOM 4759 C CA . ASN A 1 580 ? 10.863 -21.492 -31.725 1.00 90.38 580 ASN A CA 1
ATOM 4760 C C . ASN A 1 580 ? 10.244 -20.414 -32.625 1.00 90.38 580 ASN A C 1
ATOM 4762 O O . ASN A 1 580 ? 10.377 -19.216 -32.370 1.00 90.38 580 ASN A O 1
ATOM 4766 N N . TYR A 1 581 ? 9.556 -20.831 -33.688 1.00 90.38 581 TYR A N 1
ATOM 4767 C CA . TYR A 1 581 ? 8.822 -19.918 -34.564 1.00 90.38 581 TYR A CA 1
ATOM 4768 C C . TYR A 1 581 ? 7.354 -19.847 -34.141 1.00 90.38 581 TYR A C 1
ATOM 4770 O O . TYR A 1 581 ? 6.649 -20.854 -34.209 1.00 90.38 581 TYR A O 1
ATOM 4778 N N . ILE A 1 582 ? 6.896 -18.659 -33.738 1.00 86.88 582 ILE A N 1
ATOM 4779 C CA . ILE A 1 582 ? 5.493 -18.398 -33.389 1.00 86.88 582 ILE A CA 1
ATOM 4780 C C . ILE A 1 582 ? 4.998 -17.254 -34.277 1.00 86.88 582 ILE A C 1
ATOM 4782 O O . ILE A 1 582 ? 5.355 -16.108 -34.022 1.00 86.88 582 ILE A O 1
ATOM 4786 N N . PRO A 1 583 ? 4.214 -17.521 -35.337 1.00 80.31 583 PRO A N 1
ATOM 4787 C CA . PRO A 1 583 ? 3.777 -16.476 -36.254 1.00 80.31 583 PRO A CA 1
ATOM 4788 C C . PRO A 1 583 ? 2.887 -15.448 -35.553 1.00 80.31 583 PRO A C 1
ATOM 4790 O O . PRO A 1 583 ? 2.238 -15.736 -34.545 1.00 80.31 583 PRO A O 1
ATOM 4793 N N . ASN A 1 584 ? 2.794 -14.255 -36.144 1.00 75.19 584 ASN A N 1
ATOM 4794 C CA . ASN A 1 584 ? 1.829 -13.275 -35.671 1.00 75.19 584 ASN A CA 1
ATOM 4795 C C . ASN A 1 584 ? 0.397 -13.833 -35.724 1.00 75.19 584 ASN A C 1
ATOM 4797 O O . ASN A 1 584 ? 0.036 -14.538 -36.667 1.00 75.19 584 ASN A O 1
ATOM 4801 N N . TYR A 1 585 ? -0.427 -13.475 -34.740 1.00 78.69 585 TYR A N 1
ATOM 4802 C CA . TYR A 1 585 ? -1.798 -13.957 -34.607 1.00 78.69 585 TYR A CA 1
ATOM 4803 C C . TYR A 1 585 ? -2.771 -12.792 -34.414 1.00 78.69 585 TYR A C 1
ATOM 4805 O O . TYR A 1 585 ? -2.397 -11.701 -33.984 1.00 78.69 585 TYR A O 1
ATOM 4813 N N . VAL A 1 586 ? -4.042 -13.020 -34.729 1.00 74.50 586 VAL A N 1
ATOM 4814 C CA . VAL A 1 586 ? -5.147 -12.073 -34.547 1.00 74.50 586 VAL A CA 1
ATOM 4815 C C . VAL A 1 586 ? -6.349 -12.835 -34.004 1.00 74.50 586 VAL A C 1
ATOM 4817 O O . VAL A 1 586 ? -6.487 -14.028 -34.265 1.00 74.50 586 VAL A O 1
ATOM 4820 N N . ASP A 1 587 ? -7.188 -12.160 -33.226 1.00 70.25 587 ASP A N 1
ATOM 4821 C CA . ASP A 1 587 ? -8.437 -12.752 -32.765 1.00 70.25 587 ASP A CA 1
ATOM 4822 C C . ASP A 1 587 ? -9.435 -12.827 -33.930 1.00 70.25 587 ASP A C 1
ATOM 4824 O O . ASP A 1 587 ? -9.910 -11.806 -34.426 1.00 70.25 587 ASP A O 1
ATOM 4828 N N . LEU A 1 588 ? -9.725 -14.047 -34.384 1.00 73.19 588 LEU A N 1
ATOM 4829 C CA . LEU A 1 588 ? -10.685 -14.310 -35.460 1.00 73.19 588 LEU A CA 1
ATOM 4830 C C . LEU A 1 588 ? -12.142 -14.252 -34.977 1.00 73.19 588 LEU A C 1
ATOM 4832 O O . LEU A 1 588 ? -13.056 -14.274 -35.798 1.00 73.19 588 LEU A O 1
ATOM 4836 N N . THR A 1 589 ? -12.363 -14.192 -33.661 1.00 66.19 589 THR A N 1
ATOM 4837 C CA . THR A 1 589 ? -13.689 -14.083 -33.041 1.00 66.19 589 THR A CA 1
ATOM 4838 C C . THR A 1 589 ? -14.144 -12.641 -32.857 1.00 66.19 589 THR A C 1
ATOM 4840 O O . THR A 1 589 ? -15.285 -12.419 -32.454 1.00 66.19 589 THR A O 1
ATOM 4843 N N . PHE A 1 590 ? -13.303 -11.662 -33.214 1.00 61.59 590 PHE A N 1
ATOM 4844 C CA . PHE A 1 590 ? -13.691 -10.260 -33.310 1.00 61.59 590 PHE A CA 1
ATOM 4845 C C . PHE A 1 590 ? -14.753 -10.099 -34.411 1.00 61.59 590 PHE A C 1
ATOM 4847 O O . PHE A 1 590 ? -14.458 -9.858 -35.580 1.00 61.59 590 PHE A O 1
ATOM 4854 N N . THR A 1 591 ? -16.016 -10.312 -34.046 1.00 52.03 591 THR A N 1
ATOM 4855 C CA . THR A 1 591 ? -17.152 -10.269 -34.964 1.00 52.03 591 THR A CA 1
ATOM 4856 C C . THR A 1 591 ? -17.393 -8.842 -35.453 1.00 52.03 591 THR A C 1
ATOM 4858 O O . THR A 1 591 ? -17.451 -7.905 -34.659 1.00 52.03 591 THR A O 1
ATOM 4861 N N . GLU A 1 592 ? -17.596 -8.709 -36.767 1.00 52.19 592 GLU A N 1
ATOM 4862 C CA . GLU A 1 592 ? -17.804 -7.515 -37.613 1.00 52.19 592 GLU A CA 1
ATOM 4863 C C . GLU A 1 592 ? -18.915 -6.520 -37.184 1.00 52.19 592 GLU A C 1
ATOM 4865 O O . GLU A 1 592 ? -19.331 -5.654 -37.956 1.00 52.19 592 GLU A O 1
ATOM 4870 N N . THR A 1 593 ? -19.469 -6.618 -35.979 1.00 48.81 593 THR A N 1
ATOM 4871 C CA . THR A 1 593 ? -20.737 -5.970 -35.622 1.00 48.81 593 THR A CA 1
ATOM 4872 C C . THR A 1 593 ? -20.674 -4.465 -35.363 1.00 48.81 593 THR A C 1
ATOM 4874 O O . THR A 1 593 ? -21.735 -3.854 -35.286 1.00 48.81 593 THR A O 1
ATOM 4877 N N . GLN A 1 594 ? -19.499 -3.833 -35.262 1.00 50.31 594 GLN A N 1
ATOM 4878 C CA . GLN A 1 594 ? -19.428 -2.398 -34.926 1.00 50.31 594 GLN A CA 1
ATOM 4879 C C . GLN A 1 594 ? -19.194 -1.454 -36.112 1.00 50.31 594 GLN A C 1
ATOM 4881 O O . GLN A 1 594 ? -19.477 -0.265 -35.990 1.00 50.31 594 GLN A O 1
ATOM 4886 N N . HIS A 1 595 ? -18.794 -1.957 -37.284 1.00 52.28 595 HIS A N 1
ATOM 4887 C CA . HIS A 1 595 ? -18.531 -1.110 -38.453 1.00 52.28 595 HIS A CA 1
ATOM 4888 C C . HIS A 1 595 ? -18.952 -1.793 -39.757 1.00 52.28 595 HIS A C 1
ATOM 4890 O O . HIS A 1 595 ? -18.126 -2.098 -40.613 1.00 52.28 595 HIS A O 1
ATOM 4896 N N . ARG A 1 596 ? -20.258 -2.026 -39.942 1.00 55.06 596 ARG A N 1
ATOM 4897 C CA . ARG A 1 596 ? -20.763 -2.281 -41.297 1.00 55.06 596 ARG A CA 1
ATOM 4898 C C . ARG A 1 596 ? -20.558 -1.011 -42.118 1.00 55.06 596 ARG A C 1
ATOM 4900 O O . ARG A 1 596 ? -20.960 0.067 -41.676 1.00 55.06 596 ARG A O 1
ATOM 4907 N N . LEU A 1 597 ? -19.938 -1.139 -43.293 1.00 57.19 597 LEU A N 1
ATOM 4908 C CA . LEU A 1 597 ? -19.925 -0.060 -44.279 1.00 57.19 597 LEU A CA 1
ATOM 4909 C C . LEU A 1 597 ? -21.374 0.427 -44.473 1.00 57.19 597 LEU A C 1
ATOM 4911 O O . LEU A 1 597 ? -22.286 -0.409 -44.507 1.00 57.19 597 LEU A O 1
ATOM 4915 N N . PRO A 1 598 ? -21.619 1.747 -44.555 1.00 60.59 598 PRO A N 1
ATOM 4916 C CA . PRO A 1 598 ? -22.938 2.254 -44.895 1.00 60.59 598 PRO A CA 1
ATOM 4917 C C . PRO A 1 598 ? -23.468 1.517 -46.132 1.00 60.59 598 PRO A C 1
ATOM 4919 O O . PRO A 1 598 ? -22.720 1.307 -47.084 1.00 60.59 598 PRO A O 1
ATOM 4922 N N . LEU A 1 599 ? -24.754 1.146 -46.126 1.00 59.81 599 LEU A N 1
ATOM 4923 C CA . LEU A 1 599 ? -25.423 0.347 -47.173 1.00 59.81 599 LEU A CA 1
ATOM 4924 C C . LEU A 1 599 ? -25.280 0.909 -48.606 1.00 59.81 599 LEU A C 1
ATOM 4926 O O . LEU A 1 599 ? -25.650 0.240 -49.564 1.00 59.81 599 LEU A O 1
ATOM 4930 N N . SER A 1 600 ? -24.783 2.139 -48.751 1.00 65.44 600 SER A N 1
ATOM 4931 C CA . SER A 1 600 ? -24.531 2.837 -50.010 1.00 65.44 600 SER A CA 1
ATOM 4932 C C . SER A 1 600 ? -23.168 2.549 -50.650 1.00 65.44 600 SER A C 1
ATOM 4934 O O . SER A 1 600 ? -22.928 3.051 -51.740 1.00 65.44 600 SER A O 1
ATOM 4936 N N . ILE A 1 601 ? -22.263 1.828 -49.982 1.00 65.50 601 ILE A N 1
ATOM 4937 C CA . ILE A 1 601 ? -20.931 1.505 -50.512 1.00 65.50 601 ILE A CA 1
ATOM 4938 C C . ILE A 1 601 ? -20.984 0.094 -51.099 1.00 65.50 601 ILE A C 1
ATOM 4940 O O . ILE A 1 601 ? -21.161 -0.879 -50.362 1.00 65.50 601 ILE A O 1
ATOM 4944 N N . THR A 1 602 ? -20.855 -0.028 -52.420 1.00 70.25 602 THR A N 1
ATOM 4945 C CA . THR A 1 602 ? -20.736 -1.339 -53.072 1.00 70.25 602 THR A CA 1
ATOM 4946 C C . THR A 1 602 ? -19.300 -1.862 -52.934 1.00 70.25 602 THR A C 1
ATOM 4948 O O . THR A 1 602 ? -18.379 -1.062 -52.762 1.00 70.25 602 THR A O 1
ATOM 4951 N N . PRO A 1 603 ? -19.045 -3.183 -53.004 1.00 66.75 603 PRO A N 1
ATOM 4952 C CA . PRO A 1 603 ? -17.680 -3.720 -52.985 1.00 66.75 603 PRO A CA 1
ATOM 4953 C C . PRO A 1 603 ? -16.770 -3.122 -54.071 1.00 66.75 603 PRO A C 1
ATOM 4955 O O . PRO A 1 603 ? -15.560 -3.050 -53.877 1.00 66.75 603 PRO A O 1
ATOM 4958 N N . GLU A 1 604 ? -17.351 -2.668 -55.187 1.00 74.25 604 GLU A N 1
ATOM 4959 C CA . GLU A 1 604 ? -16.644 -1.987 -56.277 1.00 74.25 604 GLU A CA 1
ATOM 4960 C C . GLU A 1 604 ? -16.165 -0.570 -55.901 1.00 74.25 604 GLU A C 1
ATOM 4962 O O . GLU A 1 604 ? -15.198 -0.080 -56.482 1.00 74.25 604 GLU A O 1
ATOM 4967 N N . ASP A 1 605 ? -16.786 0.060 -54.898 1.00 74.62 605 ASP A N 1
ATOM 4968 C CA . ASP A 1 605 ? -16.428 1.390 -54.385 1.00 74.62 605 ASP A CA 1
ATOM 4969 C C . ASP A 1 605 ? -15.348 1.336 -53.285 1.00 74.62 605 ASP A C 1
ATOM 4971 O O . ASP A 1 605 ? -14.840 2.372 -52.843 1.00 74.62 605 ASP A O 1
ATOM 4975 N N . VAL A 1 606 ? -14.992 0.137 -52.803 1.00 74.31 606 VAL A N 1
ATOM 4976 C CA . VAL A 1 606 ? -14.052 -0.041 -51.689 1.00 74.31 606 VAL A CA 1
ATOM 4977 C C . VAL A 1 606 ? -12.625 -0.181 -52.208 1.00 74.31 606 VAL A C 1
ATOM 4979 O O . VAL A 1 606 ? -12.198 -1.237 -52.673 1.00 74.31 606 VAL A O 1
ATOM 4982 N N . VAL A 1 607 ? -11.831 0.872 -52.029 1.00 78.31 607 VAL A N 1
ATOM 4983 C CA . VAL A 1 607 ? -10.375 0.802 -52.195 1.00 78.31 607 VAL A CA 1
ATOM 4984 C C . VAL A 1 607 ? -9.736 0.496 -50.843 1.00 78.31 607 VAL A C 1
ATOM 4986 O O . VAL A 1 607 ? -9.667 1.357 -49.967 1.00 78.31 607 VAL A O 1
ATOM 4989 N N . ILE A 1 608 ? -9.242 -0.733 -50.667 1.00 73.69 608 ILE A N 1
ATOM 4990 C CA . ILE A 1 608 ? -8.486 -1.117 -49.468 1.00 73.69 608 ILE A CA 1
ATOM 4991 C C . ILE A 1 608 ? -7.017 -0.745 -49.672 1.00 73.69 608 ILE A C 1
ATOM 4993 O O . ILE A 1 608 ? -6.294 -1.385 -50.438 1.00 73.69 608 ILE A O 1
ATOM 4997 N N . LEU A 1 609 ? -6.558 0.286 -48.965 1.00 70.94 609 LEU A N 1
ATOM 4998 C CA . LEU A 1 609 ? -5.136 0.586 -48.863 1.00 70.94 609 LEU A CA 1
ATOM 4999 C C . LEU A 1 609 ? -4.516 -0.312 -47.786 1.00 70.94 609 LEU A C 1
ATOM 5001 O O . LEU A 1 609 ? -4.912 -0.247 -46.626 1.00 70.94 609 LEU A O 1
ATOM 5005 N N . PHE A 1 610 ? -3.512 -1.105 -48.161 1.00 65.44 610 PHE A N 1
ATOM 5006 C CA . PHE A 1 610 ? -2.670 -1.849 -47.221 1.00 65.44 610 PHE A CA 1
ATOM 5007 C C . PHE A 1 610 ? -1.349 -1.103 -47.010 1.00 65.44 610 PHE A C 1
ATOM 5009 O O . PHE A 1 610 ? -0.373 -1.366 -47.719 1.00 65.44 610 PHE A O 1
ATOM 5016 N N . PRO A 1 611 ? -1.281 -0.152 -46.064 1.00 61.69 611 PRO A N 1
ATOM 5017 C CA . PRO A 1 611 ? -0.038 0.540 -45.786 1.00 61.69 611 PRO A CA 1
ATOM 5018 C C . PRO A 1 611 ? 0.983 -0.430 -45.180 1.00 61.69 611 PRO A C 1
ATOM 5020 O O . PRO A 1 611 ? 0.803 -0.940 -44.075 1.00 61.69 611 PRO A O 1
ATOM 5023 N N . ARG A 1 612 ? 2.089 -0.674 -45.888 1.00 60.38 612 ARG A N 1
ATOM 5024 C CA . ARG A 1 612 ? 3.234 -1.446 -45.383 1.00 60.38 612 ARG A CA 1
ATOM 5025 C C . ARG A 1 612 ? 4.467 -0.544 -45.369 1.00 60.38 612 ARG A C 1
ATOM 5027 O O . ARG A 1 612 ? 4.710 0.155 -46.343 1.00 60.38 612 ARG A O 1
ATOM 5034 N N . ARG A 1 613 ? 5.237 -0.572 -44.271 1.00 61.19 613 ARG A N 1
ATOM 5035 C CA . ARG A 1 613 ? 6.451 0.251 -44.056 1.00 61.19 613 ARG A CA 1
ATOM 5036 C C . ARG A 1 613 ? 6.229 1.774 -44.097 1.00 61.19 613 ARG A C 1
ATOM 5038 O O . ARG A 1 613 ? 7.079 2.515 -44.564 1.00 61.19 613 ARG A O 1
ATOM 5045 N N . LEU A 1 614 ? 5.110 2.262 -43.555 1.00 63.12 614 LEU A N 1
ATOM 5046 C CA . LEU A 1 614 ? 4.883 3.712 -43.393 1.00 63.12 614 LEU A CA 1
ATOM 5047 C C . LEU A 1 614 ? 5.619 4.336 -42.193 1.00 63.12 614 LEU A C 1
ATOM 5049 O O . LEU A 1 614 ? 5.448 5.517 -41.909 1.00 63.12 614 LEU A O 1
ATOM 5053 N N . HIS A 1 615 ? 6.401 3.545 -41.462 1.00 60.78 615 HIS A N 1
ATOM 5054 C CA . HIS A 1 615 ? 7.131 3.976 -40.279 1.00 60.78 615 HIS A CA 1
ATOM 5055 C C . HIS A 1 615 ? 8.580 3.513 -40.395 1.00 60.78 615 HIS A C 1
ATOM 5057 O O . HIS A 1 615 ? 8.823 2.334 -40.651 1.00 60.78 615 HIS A O 1
ATOM 5063 N N . GLU A 1 616 ? 9.526 4.421 -40.160 1.00 55.59 616 GLU A N 1
ATOM 5064 C CA . GLU A 1 616 ? 10.971 4.202 -40.330 1.00 55.59 616 GLU A CA 1
ATOM 5065 C C . GLU A 1 616 ? 11.501 3.006 -39.513 1.00 55.59 616 GLU A C 1
ATOM 5067 O O . GLU A 1 616 ? 12.429 2.312 -39.917 1.00 55.59 616 GLU A O 1
ATOM 5072 N N . ALA A 1 617 ? 10.886 2.685 -38.367 1.00 51.75 617 ALA A N 1
ATOM 5073 C CA . ALA A 1 617 ? 11.258 1.504 -37.575 1.00 51.75 617 ALA A CA 1
ATOM 5074 C C . ALA A 1 617 ? 10.734 0.159 -38.124 1.00 51.75 617 ALA A C 1
ATOM 5076 O O . ALA A 1 617 ? 10.978 -0.877 -37.517 1.00 51.75 617 ALA A O 1
ATOM 5077 N N . ARG A 1 618 ? 9.995 0.145 -39.241 1.00 55.19 618 ARG A N 1
ATOM 5078 C CA . ARG A 1 618 ? 9.495 -1.077 -39.907 1.00 55.19 618 ARG A CA 1
ATOM 5079 C C . ARG A 1 618 ? 10.235 -1.380 -41.221 1.00 55.19 618 ARG A C 1
ATOM 5081 O O . ARG A 1 618 ? 9.727 -2.155 -42.037 1.00 55.19 618 ARG A O 1
ATOM 5088 N N . GLY A 1 619 ? 11.425 -0.801 -41.382 1.00 53.94 619 GLY A N 1
ATOM 5089 C CA . GLY A 1 619 ? 12.351 -1.024 -42.492 1.00 53.94 619 GLY A CA 1
ATOM 5090 C C . GLY A 1 619 ? 12.486 0.195 -43.402 1.00 53.94 619 GLY A C 1
ATOM 5091 O O . GLY A 1 619 ? 11.555 0.994 -43.516 1.00 53.94 619 GLY A O 1
ATOM 5092 N N . PHE A 1 620 ? 13.648 0.288 -44.049 1.00 47.78 620 PHE A N 1
ATOM 5093 C CA . PHE A 1 620 ? 13.886 1.152 -45.206 1.00 47.78 620 PHE A CA 1
ATOM 5094 C C . PHE A 1 620 ? 13.389 0.504 -46.511 1.00 47.78 620 PHE A C 1
ATOM 5096 O O . PHE A 1 620 ? 13.175 -0.740 -46.553 1.00 47.78 620 PHE A O 1
#

Radius of gyration: 39.39 Å; chains: 1; bounding box: 110×111×93 Å

Secondary structure (DSSP, 8-state):
----------SHHHHHHHHHHHHHHHHH--SSPPHHHHHHHHHHHHHHHHTT--TTSEEEEES-TT-HHHHHHHHTT-EEEEEES-HHHHHHHHHHHHHTT---EEEE--GGGGGGG---EEEEEEES-GGGS-HHHHHHHHHHHTTTEEEEEEEEEE-TT-HHHHHHHHHHHHTT---S--------HHHHHHHTTEEEEEEEEE-TTHHHHHHHHHHTS--HHHHHHHHTT-S-GGGSSEEEEEEEE-S-PPPPPPP-THHHHHHHHHHHHHHHHHHHHHHHHHHHHHHHHHHHHHHHHHHHHHHHHHHHHHHHHHHHHHHHHHHHHHHHHHSS----------------------SHHHHHHHHHHTS-GGG-S----------------------TT-HHHHHHHHHHHTS-GGGEEEEE-S-SB-TTS--B---HHHHHHHHHHHHHHHTT-EEEEEEEESSS-EEEEETTEEEEEEE-SS-HHHHHHHHHHHHTTSSEEEESSGGGGGG-TT--SEEEEEE------STTS-HHHHHHHHHHHHHH-SEEEESSHHHHHHHHHH-TTS-GGGEEE------TT--STT-PPPTT--GGG-------S-SGGG--

Foldseek 3Di:
DDDPPDDDPDDDVVVVVQVLLLVVLVPPADLDDDPLLLQQLVVVVVVCVVLVNDLDFEEEEAQCQLVSSVLSSVVVNHAYEYEHLHPSRQVNNVVSCVVSVGDYHYHNDDLLCVLVVVEAGQEYEYAADLQVDALVVLLSSLLSNVNHYDWKYKYKHFALQQPLLLLLQLVCLLVVNDRSPQGFSDDCSQVSNLQSFKHWPDKFAGALVVSQVSVCNNVVHRDVVSVVCSVVVVDDSSNHGIMMTMIGGHPDRDPDDDGDCVRVLVRLQSSLVSNVVSVVVVVVVVVVVVVVVVVVVVVVVVVVVVVVVVVVVVVVVVVVVVVVVVVVVVVVVVVDDDDDDDDDDDDDDDDDDDDDDDDVVVVVVVVVVPDPPVPPDPPPPPPPPVPPPPCLPPPPPCDPPNSVLVSLVSVLVSDPQLQEEEEEDAAQDDLQNDGGPPDLLNVVLVVVLVVSVVVVHQYEYEYAHDQDWDWDDDPRYIYIHDHPNPPVVRSLVSSLVSQLSHQEYEYVQLLVQLSNQPHPHAYEHEAPDDQQPDPPHDPVVVLVSVVSSLVRHQAYEYQDCVVVVVCCVSPVPRDPVRYHYDHDDDPPPPDPPPDDPPPPQDPVNDDDDDDQPPDVSRDD

pLDDT: mean 77.83, std 21.51, range [22.39, 98.62]